Protein AF-A0A7S3BAD1-F1 (afdb_monomer_lite)

Secondary structure (DSSP, 8-state):
-TTHHHHHHHSTTTS---SSHHHHHHHSHHHHHHT--SS--GGGGG-SS-HHHHHSSSTTT--HHHHHHHHHHHHHHHHHHHHHHHHHHHHHHTSHHHHHHHHHHHHHHHHTTGGGGSSS--TTTSPPHHHHHHHHHHHHHHHGGG--TT-TTGGG--GGGGTTTGGG--GGGS-BSS--HHHHHHHH-TT-HHHHHHHHHHHHHHHHHHHHHTT--HHHHHHHHHHHHTTS-------S-PPPP--HHHHHHHHHHHHHIIIIIHHHHHHHHHHHHHHHHHHHHHHHHHHHTTS---HHHHHHHHHHHHHHHHHHHHHHHHT-HHHHHHHHHHHHHHHHHHHHHH---SSSPPPPSSPPHHHHTSBTHHHHHHHHHHHHHHHHHHTTGGGTS-THHHHHHH-

Structure (mmCIF, N/CA/C/O backbone):
data_AF-A0A7S3BAD1-F1
#
_entry.id   AF-A0A7S3BAD1-F1
#
loop_
_atom_site.group_PDB
_atom_site.id
_atom_site.type_symbol
_atom_site.label_atom_id
_atom_site.label_alt_id
_atom_site.label_comp_id
_atom_site.label_asym_id
_atom_site.label_entity_id
_atom_site.label_seq_id
_atom_site.pdbx_PDB_ins_code
_atom_site.Cartn_x
_atom_site.Cartn_y
_atom_site.Cartn_z
_atom_site.occupancy
_atom_site.B_iso_or_equiv
_atom_site.auth_seq_id
_atom_site.auth_comp_id
_atom_site.auth_asym_id
_atom_site.auth_atom_id
_atom_site.pdbx_PDB_model_num
ATOM 1 N N . MET A 1 1 ? 25.164 17.749 4.307 1.00 56.47 1 MET A N 1
ATOM 2 C CA . MET A 1 1 ? 24.529 16.490 3.846 1.00 56.47 1 MET A CA 1
ATOM 3 C C . MET A 1 1 ? 25.329 15.676 2.814 1.00 56.47 1 MET A C 1
ATOM 5 O O . MET A 1 1 ? 25.274 14.457 2.939 1.00 56.47 1 MET A O 1
ATOM 9 N N . PRO A 1 2 ? 26.058 16.235 1.815 1.00 62.53 2 PRO A N 1
ATOM 10 C CA . PRO A 1 2 ? 26.640 15.400 0.755 1.00 62.53 2 PRO A CA 1
ATOM 11 C C . PRO A 1 2 ? 27.649 14.348 1.245 1.00 62.53 2 PRO A C 1
ATOM 13 O O . PRO A 1 2 ? 27.644 13.248 0.698 1.00 62.53 2 PRO A O 1
ATOM 16 N N . GLU A 1 3 ? 28.427 14.648 2.287 1.00 75.25 3 GLU A N 1
ATOM 17 C CA . GLU A 1 3 ? 29.453 13.752 2.851 1.00 75.25 3 GLU A CA 1
ATOM 18 C C . GLU A 1 3 ? 28.889 12.634 3.746 1.00 75.25 3 GLU A C 1
ATOM 20 O O . GLU A 1 3 ? 29.502 11.580 3.881 1.00 75.25 3 GLU A O 1
ATOM 25 N N . LEU A 1 4 ? 27.690 12.815 4.315 1.00 85.12 4 LEU A N 1
ATOM 26 C CA . LEU A 1 4 ? 27.067 11.822 5.203 1.00 85.12 4 LEU A CA 1
ATOM 27 C C . LEU A 1 4 ? 26.284 10.743 4.442 1.00 85.12 4 LEU A C 1
ATOM 29 O O . LEU A 1 4 ? 26.079 9.653 4.964 1.00 85.12 4 LEU A O 1
ATOM 33 N N . ALA A 1 5 ? 25.852 11.018 3.208 1.00 89.19 5 ALA A N 1
ATOM 34 C CA . ALA A 1 5 ? 25.040 10.087 2.421 1.00 89.19 5 ALA A CA 1
ATOM 35 C C . ALA A 1 5 ? 25.741 8.737 2.126 1.00 89.19 5 ALA A C 1
ATOM 37 O O . ALA A 1 5 ? 25.111 7.692 2.318 1.00 89.19 5 ALA A O 1
ATOM 38 N N . PRO A 1 6 ? 27.033 8.697 1.734 1.00 91.25 6 PRO A N 1
ATOM 39 C CA . PRO A 1 6 ? 27.751 7.430 1.593 1.00 91.25 6 PRO A CA 1
ATOM 40 C C . PRO A 1 6 ? 27.865 6.663 2.917 1.00 91.25 6 PRO A C 1
ATOM 42 O O . PRO A 1 6 ? 27.656 5.453 2.933 1.00 91.25 6 PRO A O 1
ATOM 45 N N . LEU A 1 7 ? 28.122 7.360 4.031 1.00 92.19 7 LEU A N 1
ATOM 46 C CA . LEU A 1 7 ? 28.224 6.751 5.363 1.00 92.19 7 LEU A CA 1
ATOM 47 C C . LEU A 1 7 ? 26.887 6.169 5.834 1.00 92.19 7 LEU A C 1
ATOM 49 O O . LEU A 1 7 ? 26.852 5.053 6.346 1.00 92.19 7 LEU A O 1
ATOM 53 N N . LEU A 1 8 ? 25.785 6.893 5.615 1.00 91.88 8 LEU A N 1
ATOM 54 C CA . LEU A 1 8 ? 24.435 6.436 5.943 1.00 91.88 8 LEU A CA 1
ATOM 55 C C . LEU A 1 8 ? 24.116 5.126 5.226 1.00 91.88 8 LEU A C 1
ATOM 57 O O . LEU A 1 8 ? 23.720 4.154 5.859 1.00 91.88 8 LEU A O 1
ATOM 61 N N . THR A 1 9 ? 24.324 5.091 3.910 1.00 92.44 9 THR A N 1
ATOM 62 C CA . THR A 1 9 ? 24.012 3.899 3.117 1.00 92.44 9 THR A CA 1
ATOM 63 C C . THR A 1 9 ? 25.015 2.763 3.343 1.00 92.44 9 THR A C 1
ATOM 65 O O . THR A 1 9 ? 24.724 1.627 2.999 1.00 92.44 9 THR A O 1
ATOM 68 N N . ALA A 1 10 ? 26.211 3.030 3.878 1.00 92.88 10 ALA A N 1
ATOM 69 C CA . ALA A 1 10 ? 27.189 2.005 4.262 1.00 92.88 10 ALA A CA 1
ATOM 70 C C . ALA A 1 10 ? 26.960 1.448 5.676 1.00 92.88 10 ALA A C 1
ATOM 72 O O . ALA A 1 10 ? 27.588 0.460 6.054 1.00 92.88 10 ALA A O 1
ATOM 73 N N . ASN A 1 11 ? 26.084 2.072 6.464 1.00 94.69 11 ASN A N 1
ATOM 74 C CA . ASN A 1 11 ? 25.779 1.631 7.815 1.00 94.69 11 ASN A CA 1
ATOM 75 C C . ASN A 1 11 ? 25.133 0.233 7.799 1.00 94.69 11 ASN A C 1
ATOM 77 O O . ASN A 1 11 ? 24.239 -0.031 6.997 1.00 94.69 11 ASN A O 1
ATOM 81 N N . ALA A 1 12 ? 25.531 -0.645 8.724 1.00 94.06 12 ALA A N 1
ATOM 82 C CA . ALA A 1 12 ? 24.972 -1.995 8.842 1.00 94.06 12 ALA A CA 1
ATOM 83 C C . ALA A 1 12 ? 23.448 -2.007 9.085 1.00 94.06 12 ALA A C 1
ATOM 85 O O . ALA A 1 12 ? 22.766 -2.950 8.693 1.00 94.06 12 ALA A O 1
ATOM 86 N N . ALA A 1 13 ? 22.904 -0.949 9.690 1.00 95.31 13 ALA A N 1
ATOM 87 C CA . ALA A 1 13 ? 21.474 -0.761 9.902 1.00 95.31 13 ALA A CA 1
ATOM 88 C C . ALA A 1 13 ? 20.747 -0.142 8.690 1.00 95.31 13 ALA A C 1
ATOM 90 O O . ALA A 1 13 ? 19.534 0.029 8.742 1.00 95.31 13 ALA A O 1
ATOM 91 N N . TRP A 1 14 ? 21.428 0.195 7.587 1.00 94.88 14 TRP A N 1
ATOM 92 C CA . TRP A 1 14 ? 20.757 0.654 6.361 1.00 94.88 14 TRP A CA 1
ATOM 93 C C . TRP A 1 14 ? 19.866 -0.442 5.767 1.00 94.88 14 TRP A C 1
ATOM 95 O O . TRP A 1 14 ? 18.715 -0.195 5.422 1.00 94.88 14 TRP A O 1
ATOM 105 N N . SER A 1 15 ? 20.407 -1.657 5.690 1.00 93.00 15 SER A N 1
ATOM 106 C CA . SER A 1 15 ? 19.730 -2.856 5.198 1.00 93.00 15 SER A CA 1
ATOM 107 C C . SER A 1 15 ? 20.254 -4.070 5.979 1.00 93.00 15 SER A C 1
ATOM 109 O O . SER A 1 15 ? 21.084 -4.821 5.461 1.00 93.00 15 SER A O 1
ATOM 111 N N . PRO A 1 16 ? 19.865 -4.216 7.259 1.00 94.88 16 PRO A N 1
ATOM 112 C CA . PRO A 1 16 ? 20.390 -5.263 8.128 1.00 94.88 16 PRO A CA 1
ATOM 113 C C . PRO A 1 16 ? 19.861 -6.642 7.712 1.00 94.88 16 PRO A C 1
ATOM 115 O O . PRO A 1 16 ? 18.774 -6.725 7.144 1.00 94.88 16 PRO A O 1
ATOM 118 N N . PRO A 1 17 ? 20.556 -7.742 8.048 1.00 93.69 17 PRO A N 1
ATOM 119 C CA . PRO A 1 17 ? 19.968 -9.072 7.944 1.00 93.69 17 PRO A CA 1
ATOM 120 C C . PRO A 1 17 ? 18.770 -9.199 8.898 1.00 93.69 17 PRO A C 1
ATOM 122 O O . PRO A 1 17 ? 18.822 -8.753 10.049 1.00 93.69 17 PRO A O 1
ATOM 125 N N . TYR A 1 18 ? 17.697 -9.831 8.427 1.00 95.06 18 TYR A N 1
ATOM 126 C CA . TYR A 1 18 ? 16.440 -9.996 9.157 1.00 95.06 18 TYR A CA 1
ATOM 127 C C . TYR A 1 18 ? 15.853 -11.390 8.914 1.00 95.06 18 TYR A C 1
ATOM 129 O O . TYR A 1 18 ? 16.112 -12.007 7.883 1.00 95.06 18 TYR A O 1
ATOM 137 N N . ARG A 1 19 ? 15.066 -11.903 9.867 1.00 94.06 19 ARG A N 1
ATOM 138 C CA . ARG A 1 19 ? 14.345 -13.181 9.715 1.00 94.06 19 ARG A CA 1
ATOM 139 C C . ARG A 1 19 ? 12.899 -12.998 9.277 1.00 94.06 19 ARG A C 1
ATOM 141 O O . ARG A 1 19 ? 12.307 -13.924 8.735 1.00 94.06 19 ARG A O 1
ATOM 148 N N . ASN A 1 20 ? 12.318 -11.840 9.574 1.00 94.25 20 ASN A N 1
ATOM 149 C CA . ASN A 1 20 ? 10.922 -11.528 9.310 1.00 94.25 20 ASN A CA 1
ATOM 150 C C . ASN A 1 20 ? 10.725 -10.005 9.191 1.00 94.25 20 ASN A C 1
ATOM 152 O O . ASN A 1 20 ? 11.647 -9.230 9.475 1.00 94.25 20 ASN A O 1
ATOM 156 N N . GLY A 1 21 ? 9.533 -9.576 8.776 1.00 94.69 21 GLY A N 1
ATOM 157 C CA . GLY A 1 21 ? 9.243 -8.167 8.526 1.00 94.69 21 GLY A CA 1
ATOM 158 C C . GLY A 1 21 ? 9.386 -7.279 9.762 1.00 94.69 21 GLY A C 1
ATOM 159 O O . GLY A 1 21 ? 9.913 -6.172 9.660 1.00 94.69 21 GLY A O 1
ATOM 160 N N . ARG A 1 22 ? 9.032 -7.786 10.950 1.00 94.06 22 ARG A N 1
ATOM 161 C CA . ARG A 1 22 ? 9.211 -7.049 12.214 1.00 94.06 22 ARG A CA 1
ATOM 162 C C . ARG A 1 22 ? 10.665 -6.797 12.556 1.00 94.06 22 ARG A C 1
ATOM 164 O O . ARG A 1 22 ? 11.011 -5.731 13.057 1.00 94.06 22 ARG A O 1
ATOM 171 N N . GLU A 1 23 ? 11.532 -7.758 12.288 1.00 95.25 23 GLU A N 1
ATOM 172 C CA . GLU A 1 23 ? 12.956 -7.599 12.535 1.00 95.25 23 GLU A CA 1
ATOM 173 C C . GLU A 1 23 ? 13.576 -6.550 11.605 1.00 95.25 23 GLU A C 1
ATOM 175 O O . GLU A 1 23 ? 14.345 -5.717 12.091 1.00 95.25 23 GLU A O 1
ATOM 180 N N . LEU A 1 24 ? 13.203 -6.523 10.317 1.00 96.38 24 LEU A N 1
ATOM 181 C CA . LEU A 1 24 ? 13.635 -5.456 9.405 1.00 96.38 24 LEU A CA 1
ATOM 182 C C . LEU A 1 24 ? 13.122 -4.091 9.882 1.00 96.38 24 LEU A C 1
ATOM 184 O O . LEU A 1 24 ? 13.898 -3.141 9.983 1.00 96.38 24 LEU A O 1
ATOM 188 N N . GLU A 1 25 ? 11.831 -3.995 10.196 1.00 95.00 25 GLU A N 1
ATOM 189 C CA . GLU A 1 25 ? 11.179 -2.764 10.648 1.00 95.00 25 GLU A CA 1
ATOM 190 C C . GLU A 1 25 ? 11.864 -2.161 11.884 1.00 95.00 25 GLU A C 1
ATOM 192 O O . GLU A 1 25 ? 12.075 -0.951 11.949 1.00 95.00 25 GLU A O 1
ATOM 197 N N . LEU A 1 26 ? 12.245 -2.996 12.855 1.00 93.75 26 LEU A N 1
ATOM 198 C CA . LEU A 1 26 ? 12.856 -2.545 14.108 1.00 93.75 26 LEU A CA 1
ATOM 199 C C . LEU A 1 26 ? 14.361 -2.275 14.001 1.00 93.75 26 LEU A C 1
ATOM 201 O O . LEU A 1 26 ? 14.868 -1.412 14.718 1.00 93.75 26 LEU A O 1
ATOM 205 N N . LYS A 1 27 ? 15.087 -3.032 13.171 1.00 95.38 27 LYS A N 1
ATOM 206 C CA . LYS A 1 27 ? 16.554 -2.935 13.075 1.00 95.38 27 LYS A CA 1
ATOM 207 C C . LYS A 1 27 ? 17.033 -1.979 11.993 1.00 95.38 27 LYS A C 1
ATOM 209 O O . LYS A 1 27 ? 18.168 -1.512 12.079 1.00 95.38 27 LYS A O 1
ATOM 214 N N . SER A 1 28 ? 16.226 -1.733 10.962 1.00 96.12 28 SER A N 1
ATOM 215 C CA . SER A 1 28 ? 16.622 -0.853 9.865 1.00 96.12 28 SER A CA 1
ATOM 216 C C . SER A 1 28 ? 16.410 0.618 10.218 1.00 96.12 28 SER A C 1
ATOM 218 O O . SER A 1 28 ? 15.439 0.993 10.878 1.00 96.12 28 SER A O 1
ATOM 220 N N . ILE A 1 29 ? 17.309 1.475 9.731 1.00 94.12 29 ILE A N 1
ATOM 221 C CA . ILE A 1 29 ? 17.213 2.930 9.909 1.00 94.12 29 ILE A CA 1
ATOM 222 C C . ILE A 1 29 ? 15.902 3.444 9.312 1.00 94.12 29 ILE A C 1
ATOM 224 O O . ILE A 1 29 ? 15.206 4.233 9.939 1.00 94.12 29 ILE A O 1
ATOM 228 N N . VAL A 1 30 ? 15.558 2.985 8.107 1.00 93.88 30 VAL A N 1
ATOM 229 C CA . VAL A 1 30 ? 14.363 3.441 7.386 1.00 93.88 30 VAL A CA 1
ATOM 230 C C . VAL A 1 30 ? 13.087 2.883 8.023 1.00 93.88 30 VAL A C 1
ATOM 232 O O . VAL A 1 30 ? 12.103 3.613 8.149 1.00 93.88 30 VAL A O 1
ATOM 235 N N . GLY A 1 31 ? 13.113 1.645 8.526 1.00 94.06 31 GLY A N 1
ATOM 236 C CA . GLY A 1 31 ? 11.980 1.044 9.230 1.00 94.06 31 GLY A CA 1
ATOM 237 C C . GLY A 1 31 ? 11.569 1.791 10.495 1.00 94.06 31 GLY A C 1
ATOM 238 O O . GLY A 1 31 ? 10.372 1.941 10.746 1.00 94.06 31 GLY A O 1
ATOM 239 N N . ALA A 1 32 ? 12.528 2.374 11.222 1.00 92.25 32 ALA A N 1
ATOM 240 C CA . ALA A 1 32 ? 12.243 3.191 12.401 1.00 92.25 32 ALA A CA 1
ATOM 241 C C . ALA A 1 32 ? 11.340 4.402 12.100 1.00 92.25 32 ALA A C 1
ATOM 243 O O . ALA A 1 32 ? 10.556 4.798 12.965 1.00 92.25 32 ALA A O 1
ATOM 244 N N . PHE A 1 33 ? 11.430 4.959 10.887 1.00 94.88 33 PHE A N 1
ATOM 245 C CA . PHE A 1 33 ? 10.565 6.042 10.416 1.00 94.88 33 PHE A CA 1
ATOM 246 C C . PHE A 1 33 ? 9.276 5.506 9.794 1.00 94.88 33 PHE A C 1
ATOM 248 O O . PHE A 1 33 ? 8.196 5.990 10.120 1.00 94.88 33 PHE A O 1
ATOM 255 N N . LEU A 1 34 ? 9.373 4.486 8.934 1.00 96.19 34 LEU A N 1
ATOM 256 C CA . LEU A 1 34 ? 8.216 3.922 8.237 1.00 96.19 34 LEU A CA 1
ATOM 257 C C . LEU A 1 34 ? 7.166 3.356 9.198 1.00 96.19 34 LEU A C 1
ATOM 259 O O . LEU A 1 34 ? 5.983 3.430 8.896 1.00 96.19 34 LEU A O 1
ATOM 263 N N . ARG A 1 35 ? 7.540 2.847 10.373 1.00 92.50 35 ARG A N 1
ATOM 264 C CA . ARG A 1 35 ? 6.569 2.309 11.344 1.00 92.50 35 ARG A CA 1
ATOM 265 C C . ARG A 1 35 ? 5.672 3.352 12.021 1.00 92.50 35 ARG A C 1
ATOM 267 O O . ARG A 1 35 ? 4.683 2.981 12.644 1.00 92.50 35 ARG A O 1
ATOM 274 N N . LEU A 1 36 ? 6.015 4.642 11.959 1.00 90.94 36 LEU A N 1
ATOM 275 C CA . LEU A 1 36 ? 5.286 5.694 12.674 1.00 90.94 36 LEU A CA 1
ATOM 276 C C . LEU A 1 36 ? 3.911 5.925 12.032 1.00 90.94 36 LEU A C 1
ATOM 278 O O . LEU A 1 36 ? 3.811 6.500 10.950 1.00 90.94 36 LEU A O 1
ATOM 282 N N . SER A 1 37 ? 2.843 5.467 12.683 1.00 90.50 37 SER A N 1
ATOM 283 C CA . SER A 1 37 ? 1.489 5.529 12.129 1.00 90.50 37 SER A CA 1
ATOM 284 C C . SER A 1 37 ? 0.417 5.481 13.221 1.00 90.50 37 SER A C 1
ATOM 286 O O . SER A 1 37 ? 0.656 4.881 14.270 1.00 90.50 37 SER A O 1
ATOM 288 N N . PRO A 1 38 ? -0.775 6.069 12.989 1.00 88.06 38 PRO A N 1
ATOM 289 C CA . PRO A 1 38 ? -1.939 5.848 13.843 1.00 88.06 38 PRO A CA 1
ATOM 290 C C . PRO A 1 38 ? -2.618 4.490 13.610 1.00 88.06 38 PRO A C 1
ATOM 292 O O . PRO A 1 38 ? -3.540 4.156 14.354 1.00 88.06 38 PRO A O 1
ATOM 295 N N . LEU A 1 39 ? -2.231 3.736 12.574 1.00 91.31 39 LEU A N 1
ATOM 296 C CA . LEU A 1 39 ? -2.847 2.449 12.250 1.00 91.31 39 LEU A CA 1
ATOM 297 C C . LEU A 1 39 ? -2.676 1.452 13.407 1.00 91.31 39 LEU A C 1
ATOM 299 O O . LEU A 1 39 ? -1.579 1.370 13.960 1.00 91.31 39 LEU A O 1
ATOM 303 N N . PRO A 1 40 ? -3.720 0.675 13.760 1.00 86.19 40 PRO A N 1
ATOM 304 C CA . PRO A 1 40 ? -3.620 -0.294 14.843 1.00 86.19 40 PRO A CA 1
ATOM 305 C C . PRO A 1 40 ? -2.505 -1.309 14.587 1.00 86.19 40 PRO A C 1
ATOM 307 O O . PRO A 1 40 ? -2.364 -1.812 13.474 1.00 86.19 40 PRO A O 1
ATOM 310 N N . ASP A 1 41 ? -1.748 -1.638 15.629 1.00 86.06 41 ASP A N 1
ATOM 311 C CA . ASP A 1 41 ? -0.650 -2.599 15.560 1.00 86.06 41 ASP A CA 1
ATOM 312 C C . ASP A 1 41 ? -0.633 -3.463 16.826 1.00 86.06 41 ASP A C 1
ATOM 314 O O . ASP A 1 41 ? -0.980 -2.989 17.912 1.00 86.06 41 ASP A O 1
ATOM 318 N N . PHE A 1 42 ? -0.221 -4.727 16.715 1.00 75.81 42 PHE A N 1
ATOM 319 C CA . PHE A 1 42 ? -0.277 -5.687 17.827 1.00 75.81 42 PHE A CA 1
ATOM 320 C C . PHE A 1 42 ? 0.448 -5.197 19.106 1.00 75.81 42 PHE A C 1
ATOM 322 O O . PHE A 1 42 ? -0.067 -5.360 20.209 1.00 75.81 42 PHE A O 1
ATOM 329 N N . TRP A 1 43 ? 1.598 -4.522 18.981 1.00 67.69 43 TRP A N 1
ATOM 330 C CA . TRP A 1 43 ? 2.383 -3.952 20.096 1.00 67.69 43 TRP A CA 1
ATOM 331 C C . TRP A 1 43 ? 1.784 -2.658 20.657 1.00 67.69 43 TRP A C 1
ATOM 333 O O . TRP A 1 43 ? 2.063 -2.310 21.805 1.00 67.69 43 TRP A O 1
ATOM 343 N N . MET A 1 44 ? 0.964 -1.933 19.884 1.00 59.94 44 MET A N 1
ATOM 344 C CA . MET A 1 44 ? 0.367 -0.672 20.345 1.00 59.94 44 MET A CA 1
ATOM 345 C C . MET A 1 44 ? -0.633 -0.881 21.481 1.00 59.94 44 MET A C 1
ATOM 347 O O . MET A 1 44 ? -0.851 0.041 22.260 1.00 59.94 44 MET A O 1
ATOM 351 N N . VAL A 1 45 ? -1.170 -2.096 21.645 1.00 58.00 45 VAL A N 1
ATOM 352 C CA . VAL A 1 45 ? -2.057 -2.455 22.766 1.00 58.00 45 VAL A CA 1
ATOM 353 C C . VAL A 1 45 ? -1.375 -2.239 24.129 1.00 58.00 45 VAL A C 1
ATOM 355 O O . VAL A 1 45 ? -2.053 -2.089 25.141 1.00 58.00 45 VAL A O 1
ATOM 358 N N . SER A 1 46 ? -0.038 -2.185 24.175 1.00 57.00 46 SER A N 1
ATOM 359 C CA . SER A 1 46 ? 0.740 -1.963 25.403 1.00 57.00 46 SER A CA 1
ATOM 360 C C . SER A 1 46 ? 1.512 -0.637 25.438 1.00 57.00 46 SER A C 1
ATOM 362 O O . SER A 1 46 ? 2.202 -0.375 26.422 1.00 57.00 46 SER A O 1
ATOM 364 N N . ALA A 1 47 ? 1.430 0.201 24.398 1.00 62.06 47 ALA A N 1
ATOM 365 C CA . ALA A 1 47 ? 2.140 1.479 24.356 1.00 62.06 47 ALA A CA 1
ATOM 366 C C . ALA A 1 47 ? 1.392 2.544 25.177 1.00 62.06 47 ALA A C 1
ATOM 368 O O . ALA A 1 47 ? 0.206 2.779 24.956 1.00 62.06 47 ALA A O 1
ATOM 369 N N . GLN A 1 48 ? 2.085 3.190 26.120 1.00 60.28 48 GLN A N 1
ATOM 370 C CA . GLN A 1 48 ? 1.529 4.241 26.976 1.00 60.28 48 GLN A CA 1
ATOM 371 C C . GLN A 1 48 ? 2.308 5.560 26.795 1.00 60.28 48 GLN A C 1
ATOM 373 O O . GLN A 1 48 ? 3.538 5.536 26.900 1.00 60.28 48 GLN A O 1
ATOM 378 N N . PRO A 1 49 ? 1.630 6.701 26.553 1.00 65.50 49 PRO A N 1
ATOM 379 C CA . PRO A 1 49 ? 0.189 6.826 26.316 1.00 65.50 49 PRO A CA 1
ATOM 380 C C . PRO A 1 49 ? -0.218 6.232 24.958 1.00 65.50 49 PRO A C 1
ATOM 382 O O . PRO A 1 49 ? 0.534 6.306 23.984 1.00 65.50 49 PRO A O 1
ATOM 385 N N . SER A 1 50 ? -1.418 5.656 24.883 1.00 74.44 50 SER A N 1
ATOM 386 C CA . SER A 1 50 ? -1.960 5.167 23.614 1.00 74.44 50 SER A CA 1
ATOM 387 C C . SER A 1 50 ? -2.214 6.347 22.675 1.00 74.44 50 SER A C 1
ATOM 389 O O . SER A 1 50 ? -2.965 7.270 22.999 1.00 74.44 50 SER A O 1
ATOM 391 N N . VAL A 1 51 ? -1.600 6.323 21.487 1.00 76.25 51 VAL A N 1
ATOM 392 C CA . VAL A 1 51 ? -1.840 7.328 20.434 1.00 76.25 51 VAL A CA 1
ATOM 393 C C . VAL A 1 51 ? -3.324 7.352 20.071 1.00 76.25 51 VAL A C 1
ATOM 395 O O . VAL A 1 51 ? -3.919 8.415 19.936 1.00 76.25 51 VAL A O 1
ATOM 398 N N . THR A 1 52 ? -3.944 6.176 19.997 1.00 79.94 52 THR A N 1
ATOM 399 C CA . THR A 1 52 ? -5.365 6.012 19.698 1.00 79.94 52 THR A CA 1
ATOM 400 C C . THR A 1 52 ? -6.259 6.651 20.761 1.00 79.94 52 THR A C 1
ATOM 402 O O . THR A 1 52 ? -7.182 7.380 20.410 1.00 79.94 52 THR A O 1
ATOM 405 N N . GLU A 1 53 ? -5.978 6.431 22.048 1.00 80.50 53 GLU A N 1
ATOM 406 C CA . GLU A 1 53 ? -6.745 7.053 23.142 1.00 80.50 53 GLU A CA 1
ATOM 407 C C . GLU A 1 53 ? -6.529 8.567 23.199 1.00 80.50 53 GLU A C 1
ATOM 409 O O . GLU A 1 53 ? -7.458 9.314 23.497 1.00 80.50 53 GLU A O 1
ATOM 414 N N . SER A 1 54 ? -5.316 9.017 22.870 1.00 84.38 54 SER A N 1
ATOM 415 C CA . SER A 1 54 ? -4.961 10.438 22.851 1.00 84.38 54 SER A CA 1
ATOM 416 C C . SER A 1 54 ? -5.665 11.186 21.715 1.00 84.38 54 SER A C 1
ATOM 418 O O . SER A 1 54 ? -6.104 12.318 21.903 1.00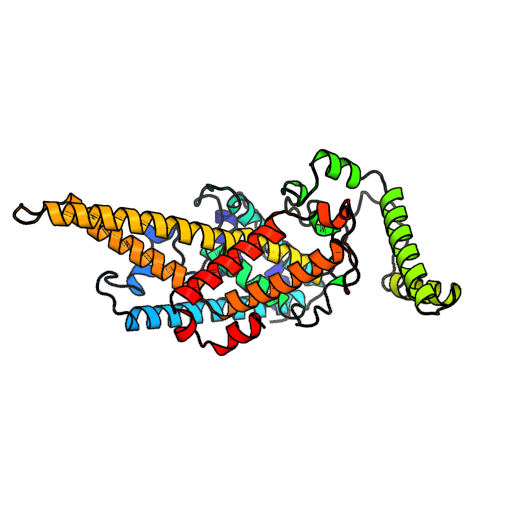 84.38 54 SER A O 1
ATOM 420 N N . CYS A 1 55 ? -5.783 10.564 20.537 1.00 85.44 55 CYS A N 1
ATOM 421 C CA . CYS A 1 55 ? -6.449 11.155 19.375 1.00 85.44 55 CYS A CA 1
ATOM 422 C C . CYS A 1 55 ? -7.977 11.033 19.434 1.00 85.44 55 CYS A C 1
ATOM 424 O O . CYS A 1 55 ? -8.672 11.938 18.978 1.00 85.44 55 CYS A O 1
ATOM 426 N N . TYR A 1 56 ? -8.500 9.935 19.985 1.00 88.25 56 TYR A N 1
ATOM 427 C CA . TYR A 1 56 ? -9.935 9.638 20.021 1.00 88.25 56 TYR A CA 1
ATOM 428 C C . TYR A 1 56 ? -10.386 9.253 21.435 1.00 88.25 56 TYR A C 1
ATOM 430 O O . TYR A 1 56 ? -10.721 8.087 21.697 1.00 88.25 56 TYR A O 1
ATOM 438 N N . PRO A 1 57 ? -10.402 10.217 22.370 1.00 84.31 57 PRO A N 1
ATOM 439 C CA . PRO A 1 57 ? -10.908 9.974 23.711 1.00 84.31 57 PRO A CA 1
ATOM 440 C C . PRO A 1 57 ? -12.422 9.735 23.661 1.00 84.31 57 PRO A C 1
ATOM 442 O O . PRO A 1 57 ? -13.143 10.456 22.978 1.00 84.31 57 PRO A O 1
ATOM 445 N N . SER A 1 58 ? -12.912 8.748 24.418 1.00 82.50 58 SER A N 1
ATOM 446 C CA . SER A 1 58 ? -14.352 8.457 24.575 1.00 82.50 58 SER A CA 1
ATOM 447 C C . SER A 1 58 ? -15.115 8.404 23.235 1.00 82.50 58 SER A C 1
ATOM 449 O O . SER A 1 58 ? -15.967 9.250 22.953 1.00 82.50 58 SER A O 1
ATOM 451 N N . PRO A 1 59 ? -14.809 7.418 22.376 1.00 79.12 59 PRO A N 1
ATOM 452 C CA . PRO A 1 59 ? -15.214 7.391 20.967 1.00 79.12 59 PRO A CA 1
ATOM 453 C C . PRO A 1 59 ? -16.732 7.380 20.737 1.00 79.12 59 PRO A C 1
ATOM 455 O O . PRO A 1 59 ? -17.191 7.837 19.694 1.00 79.12 59 PRO A O 1
ATOM 458 N N . SER A 1 60 ? -17.523 6.877 21.686 1.00 78.38 60 SER A N 1
ATOM 459 C CA . SER A 1 60 ? -18.989 6.850 21.610 1.00 78.38 60 SER A CA 1
ATOM 460 C C . SER A 1 60 ? -19.644 8.207 21.884 1.00 78.38 60 SER A C 1
ATOM 462 O O . SER A 1 60 ? -20.787 8.413 21.482 1.00 78.38 60 SER A O 1
ATOM 464 N N . THR A 1 61 ? -18.929 9.146 22.509 1.00 85.00 61 THR A N 1
ATOM 465 C CA . THR A 1 61 ? -19.378 10.534 22.728 1.00 85.00 61 THR A CA 1
ATOM 466 C C . THR A 1 61 ? -18.562 11.555 21.937 1.00 85.00 61 THR A C 1
ATOM 468 O O . THR A 1 61 ? -18.798 12.757 22.061 1.00 85.00 61 THR A O 1
ATOM 471 N N . LEU A 1 62 ? -17.578 11.099 21.157 1.00 86.88 62 LEU A N 1
ATOM 472 C CA . LEU A 1 62 ? -16.689 11.961 20.391 1.00 86.88 62 LEU A CA 1
ATOM 473 C C . LEU A 1 62 ? -17.489 12.722 19.330 1.00 86.88 62 LEU A C 1
ATOM 475 O O . LEU A 1 62 ? -18.187 12.127 18.508 1.00 86.88 62 LEU A O 1
ATOM 479 N N . SER A 1 63 ? -17.378 14.050 19.340 1.00 88.00 63 SER A N 1
ATOM 480 C CA . SER A 1 63 ? -18.052 14.870 18.340 1.00 88.00 63 SER A CA 1
ATOM 481 C C . SER A 1 63 ? -17.401 14.686 16.965 1.00 88.00 63 SER A C 1
ATOM 483 O O . SER A 1 63 ? -16.187 14.505 16.853 1.00 88.00 63 SER A O 1
ATOM 485 N N . GLN A 1 64 ? -18.191 14.805 15.893 1.00 85.31 64 GLN A N 1
ATOM 486 C CA . GLN A 1 64 ? -17.662 14.741 14.524 1.00 85.31 64 GLN A CA 1
ATOM 487 C C . GLN A 1 64 ? -16.583 15.809 14.278 1.00 85.31 64 GLN A C 1
ATOM 489 O O . GLN A 1 64 ? -15.606 15.565 13.574 1.00 85.31 64 GLN A O 1
ATOM 494 N N . ARG A 1 65 ? -16.730 16.991 14.893 1.00 87.50 65 ARG A N 1
ATOM 495 C CA . ARG A 1 65 ? -15.753 18.082 14.806 1.00 87.50 65 ARG A CA 1
ATOM 496 C C . ARG A 1 65 ? -14.402 17.676 15.394 1.00 87.50 65 ARG A C 1
ATOM 498 O O . ARG A 1 65 ? -13.377 17.942 14.770 1.00 87.50 65 ARG A O 1
ATOM 505 N N . ASP A 1 66 ? -14.399 17.047 16.566 1.00 89.19 66 ASP A N 1
ATOM 506 C CA . ASP A 1 66 ? -13.163 16.637 17.240 1.00 89.19 66 ASP A CA 1
ATOM 507 C C . ASP A 1 66 ? -12.497 15.470 16.506 1.00 89.19 66 ASP A C 1
ATOM 509 O O . ASP A 1 66 ? -11.285 15.493 16.290 1.00 89.19 66 ASP A O 1
ATOM 513 N N . ALA A 1 67 ? -13.292 14.507 16.022 1.00 88.06 67 ALA A N 1
ATOM 514 C CA . ALA A 1 67 ? -12.804 13.428 15.165 1.00 88.06 67 ALA A CA 1
ATOM 515 C C . ALA A 1 67 ? -12.132 13.978 13.895 1.00 88.06 67 ALA A C 1
ATOM 517 O O . ALA A 1 67 ? -11.004 13.605 13.574 1.00 88.06 67 ALA A O 1
ATOM 518 N N . ASN A 1 68 ? -12.774 14.931 13.212 1.00 88.56 68 ASN A N 1
ATOM 519 C CA . ASN A 1 68 ? -12.225 15.563 12.013 1.00 88.56 68 ASN A CA 1
ATOM 520 C C . ASN A 1 68 ? -10.951 16.376 12.313 1.00 88.56 68 ASN A C 1
ATOM 522 O O . ASN A 1 68 ? -10.010 16.362 11.516 1.00 88.56 68 ASN A O 1
ATOM 526 N N . ALA A 1 69 ? -10.875 17.042 13.469 1.00 90.88 69 ALA A N 1
ATOM 527 C CA . ALA A 1 69 ? -9.667 17.744 13.897 1.00 90.88 69 ALA A CA 1
ATOM 528 C C . ALA A 1 69 ? -8.499 16.776 14.165 1.00 90.88 69 ALA A C 1
ATOM 530 O O . ALA A 1 69 ? -7.370 17.051 13.748 1.00 90.88 69 ALA A O 1
ATOM 531 N N . ALA A 1 70 ? -8.759 15.635 14.810 1.00 91.75 70 ALA A N 1
ATOM 532 C CA . ALA A 1 70 ? -7.766 14.581 15.016 1.00 91.75 70 ALA A CA 1
ATOM 533 C C . ALA A 1 70 ? -7.320 13.951 13.683 1.00 91.75 70 ALA A C 1
ATOM 535 O O . ALA A 1 70 ? -6.118 13.804 13.449 1.00 91.75 70 ALA A O 1
ATOM 536 N N . HIS A 1 71 ? -8.257 13.677 12.765 1.00 91.31 71 HIS A N 1
ATOM 537 C CA . HIS A 1 71 ? -7.957 13.223 11.402 1.00 91.31 71 HIS A CA 1
ATOM 538 C C . HIS A 1 71 ? -7.014 14.187 10.679 1.00 91.31 71 HIS A C 1
ATOM 540 O O . HIS A 1 71 ? -6.001 13.757 10.129 1.00 91.31 71 HIS A O 1
ATOM 546 N N . ALA A 1 72 ? -7.315 15.488 10.695 1.00 91.31 72 ALA A N 1
ATOM 547 C CA . ALA A 1 72 ? -6.488 16.497 10.038 1.00 91.31 72 ALA A CA 1
ATOM 548 C C . ALA A 1 72 ? -5.062 16.536 10.612 1.00 91.31 72 ALA A C 1
ATOM 550 O O . ALA A 1 72 ? -4.092 16.564 9.855 1.00 91.31 72 ALA A O 1
ATOM 551 N N . GLN A 1 73 ? -4.917 16.473 11.939 1.00 93.38 73 GLN A N 1
ATOM 552 C CA . GLN A 1 73 ? -3.602 16.439 12.587 1.00 93.38 73 GLN A CA 1
ATOM 553 C C . GLN A 1 73 ? -2.798 15.194 12.201 1.00 93.38 73 GLN A C 1
ATOM 555 O O . GLN A 1 73 ? -1.635 15.309 11.814 1.00 93.38 73 GLN A O 1
ATOM 560 N N . LEU A 1 74 ? -3.416 14.012 12.254 1.00 93.06 74 LEU A N 1
ATOM 561 C CA . LEU A 1 74 ? -2.757 12.758 11.888 1.00 93.06 74 LEU A CA 1
ATOM 562 C C . LEU A 1 74 ? -2.338 12.742 10.417 1.00 93.06 74 LEU A C 1
ATOM 564 O O . LEU A 1 74 ? -1.202 12.382 10.113 1.00 93.06 74 LEU A O 1
ATOM 568 N N . ARG A 1 75 ? -3.206 13.197 9.508 1.00 93.12 75 ARG A N 1
ATOM 569 C CA . ARG A 1 75 ? -2.893 13.305 8.073 1.00 93.12 75 ARG A CA 1
ATOM 570 C C . ARG A 1 75 ? -1.733 14.259 7.814 1.00 93.12 75 ARG A C 1
ATOM 572 O O . ARG A 1 75 ? -0.846 13.926 7.035 1.00 93.12 75 ARG A O 1
ATOM 579 N N . ASN A 1 76 ? -1.686 15.396 8.511 1.00 94.00 76 ASN A N 1
ATOM 580 C CA . ASN A 1 76 ? -0.560 16.326 8.417 1.00 94.00 76 ASN A CA 1
ATOM 581 C C . ASN A 1 76 ? 0.757 15.667 8.858 1.00 94.00 76 ASN A C 1
ATOM 583 O O . ASN A 1 76 ? 1.776 15.826 8.190 1.00 94.00 76 ASN A O 1
ATOM 587 N N . ILE A 1 77 ? 0.745 14.890 9.947 1.00 93.62 77 ILE A N 1
ATOM 588 C CA . ILE A 1 77 ? 1.928 14.160 10.431 1.00 93.62 77 ILE A CA 1
ATOM 589 C C . ILE A 1 77 ? 2.376 13.096 9.422 1.00 93.62 77 ILE A C 1
ATOM 591 O O . ILE A 1 77 ? 3.565 13.023 9.109 1.00 93.62 77 ILE A O 1
ATOM 595 N N . ILE A 1 78 ? 1.441 12.311 8.879 1.00 94.94 78 ILE A N 1
ATOM 596 C CA . ILE A 1 78 ? 1.717 11.324 7.822 1.00 94.94 78 ILE A CA 1
ATOM 597 C C . ILE A 1 78 ? 2.340 12.018 6.602 1.00 94.94 78 ILE A C 1
ATOM 599 O O . ILE A 1 78 ? 3.373 11.574 6.101 1.00 94.94 78 ILE A O 1
ATOM 603 N N . GLY A 1 79 ? 1.769 13.145 6.166 1.00 95.56 79 GLY A N 1
ATOM 604 C CA . GLY A 1 79 ? 2.286 13.936 5.050 1.00 95.56 79 GLY A CA 1
ATOM 605 C C . GLY A 1 79 ? 3.710 14.445 5.289 1.00 95.56 79 GLY A C 1
ATOM 606 O O . GLY A 1 79 ? 4.565 14.299 4.416 1.00 95.56 79 GLY A O 1
ATOM 607 N N . MET A 1 80 ? 4.004 14.975 6.482 1.00 96.31 80 MET A N 1
ATOM 608 C CA . MET A 1 80 ? 5.359 15.410 6.853 1.00 96.31 80 MET A CA 1
ATOM 609 C C . MET A 1 80 ? 6.360 14.249 6.857 1.00 96.31 80 MET A C 1
ATOM 611 O O . MET A 1 80 ? 7.477 14.399 6.357 1.00 96.31 80 MET A O 1
ATOM 615 N N . LEU A 1 81 ? 5.962 13.086 7.382 1.00 96.56 81 LEU A N 1
ATOM 616 C CA . LEU A 1 81 ? 6.788 11.878 7.383 1.00 96.56 81 LEU A CA 1
ATOM 617 C C . LEU A 1 81 ? 7.117 11.433 5.953 1.00 96.56 81 LEU A C 1
ATOM 619 O O . LEU A 1 81 ? 8.285 11.206 5.629 1.00 96.56 81 LEU A O 1
ATOM 623 N N . HIS A 1 82 ? 6.102 11.337 5.090 1.00 97.81 82 HIS A N 1
ATOM 624 C CA . HIS A 1 82 ? 6.280 10.942 3.691 1.00 97.81 82 HIS A CA 1
ATOM 625 C C . HIS A 1 82 ? 7.161 11.942 2.941 1.00 97.81 82 HIS A C 1
ATOM 627 O O . HIS A 1 82 ? 8.076 11.527 2.232 1.00 97.81 82 HIS A O 1
ATOM 633 N N . ALA A 1 83 ? 6.942 13.246 3.137 1.00 97.19 83 ALA A N 1
ATOM 634 C CA . ALA A 1 83 ? 7.731 14.301 2.508 1.00 97.19 83 ALA A CA 1
ATOM 635 C C . ALA A 1 83 ? 9.209 14.242 2.920 1.00 97.19 83 ALA A C 1
ATOM 637 O O . ALA A 1 83 ? 10.082 14.247 2.050 1.00 97.19 83 ALA A O 1
ATOM 638 N N . GLY A 1 84 ? 9.498 14.113 4.219 1.00 97.50 84 GLY A N 1
ATOM 639 C CA . GLY A 1 84 ? 10.870 14.026 4.726 1.00 97.50 84 GLY A CA 1
ATOM 640 C C . GLY A 1 84 ? 11.606 12.771 4.246 1.00 97.50 84 GLY A C 1
ATOM 641 O O . GLY A 1 84 ? 12.760 12.848 3.817 1.00 97.50 84 GLY A O 1
ATOM 642 N N . LEU A 1 85 ? 10.934 11.614 4.246 1.00 97.31 85 LEU A N 1
ATOM 643 C CA . LEU A 1 85 ? 11.500 10.372 3.708 1.00 97.31 85 LEU A CA 1
ATOM 644 C C . LEU A 1 85 ? 11.740 10.465 2.200 1.00 97.31 85 LEU A C 1
ATOM 646 O O . LEU A 1 85 ? 12.795 10.057 1.717 1.00 97.31 85 LEU A O 1
ATOM 650 N N . ASN A 1 86 ? 10.800 11.040 1.454 1.00 97.50 86 ASN A N 1
ATOM 651 C CA . ASN A 1 86 ? 10.949 11.261 0.022 1.00 97.50 86 ASN A CA 1
ATOM 652 C C . ASN A 1 86 ? 12.116 12.212 -0.289 1.00 97.50 86 ASN A C 1
ATOM 654 O O . ASN A 1 86 ? 12.899 11.926 -1.193 1.00 97.50 86 ASN A O 1
ATOM 658 N N . GLU A 1 87 ? 12.291 13.300 0.465 1.00 96.50 87 GLU A N 1
ATOM 659 C CA . GLU A 1 87 ? 13.429 14.214 0.301 1.00 96.50 87 GLU A CA 1
ATOM 660 C C . GLU A 1 87 ? 14.766 13.495 0.532 1.00 96.50 87 GLU A C 1
ATOM 662 O O . GLU A 1 87 ? 15.662 13.561 -0.319 1.00 96.50 87 GLU A O 1
ATOM 667 N N . LEU A 1 88 ? 14.872 12.743 1.635 1.00 95.56 88 LEU A N 1
ATOM 668 C CA . LEU A 1 88 ? 16.042 11.924 1.951 1.00 95.56 88 LEU A CA 1
ATOM 669 C C . LEU A 1 88 ? 16.352 10.950 0.806 1.00 95.56 88 LEU A C 1
ATOM 671 O O . LEU A 1 88 ? 17.461 10.954 0.264 1.00 95.56 88 LEU A O 1
ATOM 675 N N . LEU A 1 89 ? 15.376 10.129 0.414 1.00 96.62 89 LEU A N 1
ATOM 676 C CA . LEU A 1 89 ? 15.557 9.089 -0.598 1.00 96.62 89 LEU A CA 1
ATOM 677 C C . LEU A 1 89 ? 15.880 9.683 -1.968 1.00 96.62 89 LEU A C 1
ATOM 679 O O . LEU A 1 89 ? 16.790 9.197 -2.634 1.00 96.62 89 LEU A O 1
ATOM 683 N N . ARG A 1 90 ? 15.224 10.774 -2.377 1.00 95.94 90 ARG A N 1
ATOM 684 C CA . ARG A 1 90 ? 15.559 11.488 -3.621 1.00 95.94 90 ARG A CA 1
ATOM 685 C C . ARG A 1 90 ? 16.977 12.041 -3.592 1.00 95.94 90 ARG A C 1
ATOM 687 O O . ARG A 1 90 ? 17.669 11.973 -4.608 1.00 95.94 90 ARG A O 1
ATOM 694 N N . GLY A 1 91 ? 17.428 12.557 -2.450 1.00 94.94 91 GLY A N 1
ATOM 695 C CA . GLY A 1 91 ? 18.810 12.994 -2.256 1.00 94.94 91 GLY A CA 1
ATOM 696 C C . GLY A 1 91 ? 19.823 11.871 -2.502 1.00 94.94 91 GLY A C 1
ATOM 697 O O . GLY A 1 91 ? 20.865 12.109 -3.116 1.00 94.94 91 GLY A O 1
ATOM 698 N N . LEU A 1 92 ? 19.497 10.643 -2.087 1.00 95.56 92 LEU A N 1
ATOM 699 C CA . LEU A 1 92 ? 20.323 9.455 -2.323 1.00 95.56 92 LEU A CA 1
ATOM 700 C C . LEU A 1 92 ? 20.220 8.952 -3.773 1.00 95.56 92 LEU A C 1
ATOM 702 O O . LEU A 1 92 ? 21.238 8.712 -4.411 1.00 95.56 92 LEU A O 1
ATOM 706 N N . LEU A 1 93 ? 19.014 8.857 -4.336 1.00 95.62 93 LEU A N 1
ATOM 707 C CA . LEU A 1 93 ? 18.758 8.322 -5.683 1.00 95.62 93 LEU A CA 1
ATOM 708 C C . LEU A 1 93 ? 19.329 9.191 -6.816 1.00 95.62 93 LEU A C 1
ATOM 710 O O . LEU A 1 93 ? 19.641 8.685 -7.904 1.00 95.62 93 LEU A O 1
ATOM 714 N N . LYS A 1 94 ? 19.492 10.500 -6.577 1.00 93.31 94 LYS A N 1
ATOM 715 C CA . LYS A 1 94 ? 20.169 11.422 -7.505 1.00 93.31 94 LYS A CA 1
ATOM 716 C C . LYS A 1 94 ? 21.653 11.085 -7.686 1.00 93.31 94 LYS A C 1
ATOM 718 O O . LYS A 1 94 ? 22.207 11.363 -8.746 1.00 93.31 94 LYS A O 1
ATOM 723 N N . LYS A 1 95 ? 22.279 10.453 -6.694 1.00 93.12 95 LYS A N 1
ATOM 724 C CA . LYS A 1 95 ? 23.686 10.048 -6.721 1.00 93.12 95 LYS A CA 1
ATOM 725 C C . LYS A 1 95 ? 23.834 8.665 -7.357 1.00 93.12 95 LYS A C 1
ATOM 727 O O . LYS A 1 95 ? 23.280 7.686 -6.854 1.00 93.12 95 LYS A O 1
ATOM 732 N N . LYS A 1 96 ? 24.556 8.575 -8.481 1.00 91.19 96 LYS A N 1
ATOM 733 C CA . LYS A 1 96 ? 24.676 7.340 -9.286 1.00 91.19 96 LYS A CA 1
ATOM 734 C C . LYS A 1 96 ? 25.241 6.185 -8.455 1.00 91.19 96 LYS A C 1
ATOM 736 O O . LYS A 1 96 ? 24.737 5.071 -8.539 1.00 91.19 96 LYS A O 1
ATOM 741 N N . GLU A 1 97 ? 26.231 6.477 -7.624 1.00 92.50 97 GLU A N 1
ATOM 742 C CA . GLU A 1 97 ? 26.933 5.537 -6.755 1.00 92.50 97 GLU A CA 1
ATOM 743 C C . GLU A 1 97 ? 26.075 4.999 -5.599 1.00 92.50 97 GLU A C 1
ATOM 745 O O . GLU A 1 97 ? 26.352 3.919 -5.084 1.00 92.50 97 GLU A O 1
ATOM 750 N N . LEU A 1 98 ? 25.019 5.721 -5.200 1.00 95.06 98 LEU A N 1
ATOM 751 C CA . LEU A 1 98 ? 24.139 5.313 -4.097 1.00 95.06 98 LEU A CA 1
ATOM 752 C C . LEU A 1 98 ? 22.837 4.669 -4.581 1.00 95.06 98 LEU A C 1
ATOM 754 O O . LEU A 1 98 ? 22.228 3.900 -3.838 1.00 95.06 98 LEU A O 1
ATOM 758 N N . ARG A 1 99 ? 22.429 4.935 -5.829 1.00 94.19 99 ARG A N 1
ATOM 759 C CA . ARG A 1 99 ? 21.139 4.510 -6.390 1.00 94.19 99 ARG A CA 1
ATOM 760 C C . ARG A 1 99 ? 20.862 3.023 -6.209 1.00 94.19 99 ARG A C 1
ATOM 762 O O . ARG A 1 99 ? 19.824 2.679 -5.655 1.00 94.19 99 ARG A O 1
ATOM 769 N N . ALA A 1 100 ? 21.788 2.159 -6.625 1.00 92.88 100 ALA A N 1
ATOM 770 C CA . ALA A 1 100 ? 21.606 0.711 -6.534 1.00 92.88 100 ALA A CA 1
ATOM 771 C C . ALA A 1 100 ? 21.373 0.252 -5.084 1.00 92.88 100 ALA A C 1
ATOM 773 O O . ALA A 1 100 ? 20.503 -0.575 -4.823 1.00 92.88 100 ALA A O 1
ATOM 774 N N . ARG A 1 101 ? 22.093 0.843 -4.120 1.00 94.44 101 ARG A N 1
ATOM 775 C CA . ARG A 1 101 ? 21.953 0.510 -2.697 1.00 94.44 101 ARG A CA 1
ATOM 776 C C . ARG A 1 101 ? 20.664 1.063 -2.087 1.00 94.44 101 ARG A C 1
ATOM 778 O O . ARG A 1 101 ? 20.083 0.437 -1.203 1.00 94.44 101 ARG A O 1
ATOM 785 N N . THR A 1 102 ? 20.208 2.228 -2.538 1.00 96.88 102 THR A N 1
ATOM 786 C CA . THR A 1 102 ? 18.929 2.799 -2.100 1.00 96.88 102 THR A CA 1
ATOM 787 C C . THR A 1 102 ? 17.747 2.002 -2.640 1.00 96.88 102 THR A C 1
ATOM 789 O O . THR A 1 102 ? 16.856 1.668 -1.865 1.00 96.88 102 THR A O 1
ATO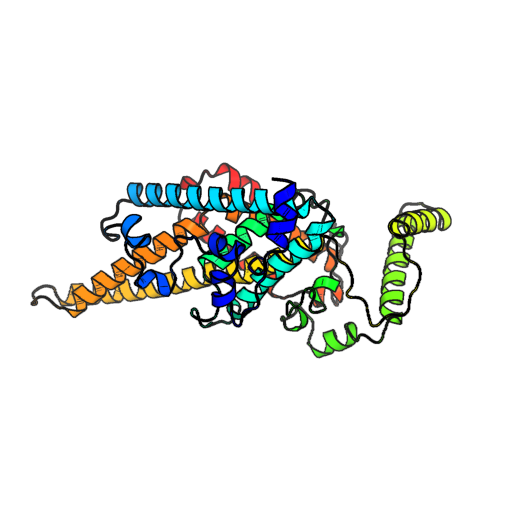M 792 N N . VAL A 1 103 ? 17.761 1.635 -3.925 1.00 96.62 103 VAL A N 1
ATOM 793 C CA . VAL A 1 103 ? 16.725 0.774 -4.522 1.00 96.62 103 VAL A CA 1
ATOM 794 C C . VAL A 1 103 ? 16.732 -0.611 -3.876 1.00 96.62 103 VAL A C 1
ATOM 796 O O . VAL A 1 103 ? 15.670 -1.118 -3.534 1.00 96.62 103 VAL A O 1
ATOM 799 N N . GLY A 1 104 ? 17.911 -1.189 -3.620 1.00 96.12 104 GLY A N 1
ATOM 800 C CA . GLY A 1 104 ? 18.031 -2.458 -2.899 1.00 96.12 104 GLY A CA 1
ATOM 801 C C . GLY A 1 104 ? 17.370 -2.421 -1.517 1.00 96.12 104 GLY A C 1
ATOM 802 O O . GLY A 1 104 ? 16.597 -3.312 -1.192 1.00 96.12 104 GLY A O 1
ATOM 803 N N . MET A 1 105 ? 17.589 -1.357 -0.738 1.00 97.19 105 MET A N 1
ATOM 804 C CA . MET A 1 105 ? 16.938 -1.181 0.569 1.00 97.19 105 MET A CA 1
ATOM 805 C C . MET A 1 105 ? 15.410 -1.049 0.453 1.00 97.19 105 MET A C 1
ATOM 807 O O . MET A 1 105 ? 14.687 -1.648 1.247 1.00 97.19 105 MET A O 1
ATOM 811 N N . LEU A 1 106 ? 14.904 -0.325 -0.554 1.00 98.19 106 LEU A N 1
ATOM 812 C CA . LEU A 1 106 ? 13.460 -0.247 -0.811 1.00 98.19 106 LEU A CA 1
ATOM 813 C C . LEU A 1 106 ? 12.885 -1.623 -1.173 1.00 98.19 106 LEU A C 1
ATOM 815 O O . LEU A 1 106 ? 11.837 -1.997 -0.653 1.00 98.19 106 LEU A O 1
ATOM 819 N N . ALA A 1 107 ? 13.594 -2.403 -1.992 1.00 97.75 107 ALA A N 1
ATOM 820 C CA . ALA A 1 107 ? 13.201 -3.767 -2.324 1.00 97.75 107 ALA A CA 1
ATOM 821 C C . ALA A 1 107 ? 13.189 -4.688 -1.093 1.00 97.75 107 ALA A C 1
ATOM 823 O O . ALA A 1 107 ? 12.265 -5.483 -0.950 1.00 97.75 107 ALA A O 1
ATOM 824 N N . GLU A 1 108 ? 14.151 -4.564 -0.170 1.00 97.69 108 GLU A N 1
ATOM 825 C CA . GLU A 1 108 ? 14.112 -5.289 1.111 1.00 97.69 108 GLU A CA 1
ATOM 826 C C . GLU A 1 108 ? 12.898 -4.895 1.963 1.00 97.69 108 GLU A C 1
ATOM 828 O O . GLU A 1 108 ? 12.254 -5.762 2.551 1.00 97.69 108 GLU A O 1
ATOM 833 N N . CYS A 1 109 ? 12.528 -3.611 1.984 1.00 98.00 109 CYS A N 1
ATOM 834 C CA . CYS A 1 109 ? 11.321 -3.158 2.679 1.00 98.00 109 CYS A CA 1
ATOM 835 C C . CYS A 1 109 ? 10.050 -3.780 2.084 1.00 98.00 109 CYS A C 1
ATOM 837 O O . CYS A 1 109 ? 9.183 -4.224 2.833 1.00 98.00 109 CYS A O 1
ATOM 839 N N . VAL A 1 110 ? 9.945 -3.861 0.753 1.00 98.06 110 VAL A N 1
ATOM 840 C CA . VAL A 1 110 ? 8.811 -4.522 0.084 1.00 98.06 110 VAL A CA 1
ATOM 841 C C . VAL A 1 110 ? 8.806 -6.026 0.379 1.00 98.06 110 VAL A C 1
ATOM 843 O O . VAL A 1 110 ? 7.768 -6.579 0.740 1.00 98.06 110 VAL A O 1
ATOM 846 N N . LYS A 1 111 ? 9.966 -6.694 0.329 1.00 96.31 111 LYS A N 1
ATOM 847 C CA . LYS A 1 111 ? 10.093 -8.124 0.666 1.00 96.31 111 LYS A CA 1
ATOM 848 C C . LYS A 1 111 ? 9.659 -8.444 2.091 1.00 96.31 111 LYS A C 1
ATOM 850 O O . LYS A 1 111 ? 8.960 -9.433 2.304 1.00 96.31 111 LYS A O 1
ATOM 855 N N . ALA A 1 112 ? 10.016 -7.601 3.054 1.00 95.81 112 ALA A N 1
ATOM 856 C CA . ALA A 1 112 ? 9.588 -7.730 4.447 1.00 95.81 112 ALA A CA 1
ATOM 857 C C . ALA A 1 112 ? 8.064 -7.639 4.647 1.00 95.81 112 ALA A C 1
ATOM 859 O O . ALA A 1 112 ? 7.563 -8.026 5.704 1.00 95.81 112 ALA A O 1
ATOM 860 N N . CYS A 1 113 ? 7.330 -7.149 3.647 1.00 96.25 113 CYS A N 1
ATOM 861 C CA . CYS A 1 113 ? 5.874 -7.112 3.629 1.00 96.25 113 CYS A CA 1
ATOM 862 C C . CYS A 1 113 ? 5.246 -8.313 2.905 1.00 96.25 113 CYS A C 1
ATOM 864 O O . CYS A 1 113 ? 4.027 -8.453 2.950 1.00 96.25 113 CYS A O 1
ATOM 866 N N . HIS A 1 114 ? 6.016 -9.173 2.230 1.00 93.56 114 HIS A N 1
ATOM 867 C CA . HIS A 1 114 ? 5.465 -10.151 1.285 1.00 93.56 114 HIS A CA 1
ATOM 868 C C . HIS A 1 114 ? 4.479 -11.141 1.923 1.00 93.56 114 HIS A C 1
ATOM 870 O O . HIS A 1 114 ? 3.481 -11.510 1.299 1.00 93.56 114 HIS A O 1
ATOM 876 N N . GLY A 1 115 ? 4.683 -11.549 3.181 1.00 92.81 115 GLY A N 1
ATOM 877 C CA . GLY A 1 115 ? 3.758 -12.467 3.847 1.00 92.81 115 GLY A CA 1
ATOM 878 C C . GLY A 1 115 ? 2.383 -11.858 4.141 1.00 92.81 115 GLY A C 1
ATOM 879 O O . GLY A 1 115 ? 1.444 -12.617 4.393 1.00 92.81 115 GLY A O 1
ATOM 880 N N . ARG A 1 116 ? 2.229 -10.529 4.025 1.00 94.88 116 ARG A N 1
ATOM 881 C CA . ARG A 1 116 ? 0.949 -9.804 4.136 1.00 94.88 116 ARG A CA 1
ATOM 882 C C . ARG A 1 116 ? -0.020 -10.101 2.982 1.00 94.88 116 ARG A C 1
ATOM 884 O O . ARG A 1 116 ? -1.213 -9.862 3.148 1.00 94.88 116 ARG A O 1
ATOM 891 N N . SER A 1 117 ? 0.460 -10.669 1.869 1.00 92.31 117 SER A N 1
ATOM 892 C CA . SER A 1 117 ? -0.375 -11.147 0.746 1.00 92.31 117 SER A CA 1
ATOM 893 C C . SER A 1 117 ? -1.325 -12.285 1.142 1.00 92.31 117 SER A C 1
ATOM 895 O O . SER A 1 117 ? -2.373 -12.483 0.533 1.00 92.31 117 SER A O 1
ATOM 897 N N . LYS A 1 118 ? -1.000 -13.041 2.198 1.00 91.69 118 LYS A N 1
ATOM 898 C CA . LYS A 1 118 ? -1.834 -14.153 2.670 1.00 91.69 118 LYS A CA 1
ATOM 899 C C . LYS A 1 118 ? -3.172 -13.637 3.198 1.00 91.69 118 LYS A C 1
ATOM 901 O O . LYS A 1 118 ? -3.228 -12.625 3.902 1.00 91.69 118 LYS A O 1
ATOM 906 N N . MET A 1 119 ? -4.243 -14.402 2.963 1.00 85.69 119 MET A N 1
ATOM 907 C CA . MET A 1 119 ? -5.579 -14.110 3.506 1.00 85.69 119 MET A CA 1
ATOM 908 C C . MET A 1 119 ? -5.509 -13.838 5.016 1.00 85.69 119 MET A C 1
ATOM 910 O O . MET A 1 119 ? -5.958 -12.794 5.480 1.00 85.69 119 MET A O 1
ATOM 914 N N . ARG A 1 120 ? -4.830 -14.721 5.760 1.00 86.56 120 ARG A N 1
ATOM 915 C CA . ARG A 1 120 ? -4.468 -14.530 7.169 1.00 86.56 120 ARG A CA 1
ATOM 916 C C . ARG A 1 120 ? -2.958 -14.622 7.317 1.00 86.56 120 ARG A C 1
ATOM 918 O O . ARG A 1 120 ? -2.382 -15.692 7.121 1.00 86.56 120 ARG A O 1
ATOM 925 N N . PHE A 1 121 ? -2.323 -13.511 7.656 1.00 91.88 121 PHE A N 1
ATOM 926 C CA . PHE A 1 121 ? -0.891 -13.462 7.930 1.00 91.88 121 PHE A CA 1
ATOM 927 C C . PHE A 1 121 ? -0.641 -13.341 9.434 1.00 91.88 121 PHE A C 1
ATOM 929 O O . PHE A 1 121 ? -1.526 -12.966 10.201 1.00 91.88 121 PHE A O 1
ATOM 936 N N . ASN A 1 122 ? 0.568 -13.692 9.869 1.00 91.38 122 ASN A N 1
ATOM 937 C CA . ASN A 1 122 ? 0.952 -13.535 11.265 1.00 91.38 122 ASN A CA 1
ATOM 938 C C . ASN A 1 122 ? 1.470 -12.111 11.487 1.00 91.38 122 ASN A C 1
ATOM 940 O O . ASN A 1 122 ? 2.608 -11.805 11.130 1.00 91.38 122 ASN A O 1
ATOM 944 N N . GLU A 1 123 ? 0.652 -11.258 12.103 1.00 90.06 123 GLU A N 1
ATOM 945 C CA . GLU A 1 123 ? 1.002 -9.862 12.392 1.00 90.06 123 GLU A CA 1
ATOM 946 C C . GLU A 1 123 ? 2.314 -9.722 13.169 1.00 90.06 123 GLU A C 1
ATOM 948 O O . GLU A 1 123 ? 3.043 -8.762 12.937 1.00 90.06 123 GLU A O 1
ATOM 953 N N . MET A 1 124 ? 2.662 -10.692 14.025 1.00 90.50 124 MET A N 1
ATOM 954 C CA . MET A 1 124 ? 3.895 -10.670 14.823 1.00 90.50 124 MET A CA 1
ATOM 955 C C . MET A 1 124 ? 5.162 -11.001 14.024 1.00 90.50 124 MET A C 1
ATOM 957 O O . MET A 1 124 ? 6.267 -10.858 14.547 1.00 90.50 124 MET A O 1
ATOM 961 N N . GLN A 1 125 ? 5.018 -11.501 12.798 1.00 91.75 125 GLN A N 1
ATOM 962 C CA . GLN A 1 125 ? 6.133 -11.877 11.927 1.00 91.75 125 GLN A CA 1
ATOM 963 C C . GLN A 1 125 ? 6.252 -10.925 10.732 1.00 91.75 125 GLN A C 1
ATOM 965 O O . GLN A 1 125 ? 7.361 -10.607 10.319 1.00 91.75 125 GLN A O 1
ATOM 970 N N . GLU A 1 126 ? 5.144 -10.415 10.205 1.00 93.81 126 GLU A N 1
ATOM 971 C CA . GLU A 1 126 ? 5.149 -9.478 9.074 1.00 93.81 126 GLU A CA 1
ATOM 972 C C . GLU A 1 126 ? 5.254 -8.024 9.533 1.00 93.81 126 GLU A C 1
ATOM 974 O O . GLU A 1 126 ? 4.813 -7.712 10.632 1.00 93.81 126 GLU A O 1
ATOM 979 N N . ALA A 1 127 ? 5.782 -7.126 8.698 1.00 94.81 127 ALA A N 1
ATOM 980 C CA . ALA A 1 127 ? 5.871 -5.696 9.019 1.00 94.81 127 ALA A CA 1
ATOM 981 C C . ALA A 1 127 ? 4.499 -5.050 9.333 1.00 94.81 127 ALA A C 1
ATOM 983 O O . ALA A 1 127 ? 3.456 -5.507 8.841 1.00 94.81 127 ALA A O 1
ATOM 984 N N . SER A 1 128 ? 4.496 -3.977 10.136 1.00 95.12 128 SER A N 1
ATOM 985 C CA . SER A 1 128 ? 3.286 -3.259 10.575 1.00 95.12 128 SER A CA 1
ATOM 986 C C . SER A 1 128 ? 2.450 -2.703 9.437 1.00 95.12 128 SER A C 1
ATOM 988 O O . SER A 1 128 ? 2.924 -2.425 8.335 1.00 95.12 128 SER A O 1
ATOM 990 N N . HIS A 1 129 ? 1.177 -2.456 9.755 1.00 94.88 129 HIS A N 1
ATOM 991 C CA . HIS A 1 129 ? 0.305 -1.624 8.929 1.00 94.88 129 HIS A CA 1
ATOM 992 C C . HIS A 1 129 ? 0.908 -0.241 8.697 1.00 94.88 129 HIS A C 1
ATOM 994 O O . HIS A 1 129 ? 0.907 0.235 7.566 1.00 94.88 129 HIS A O 1
ATOM 1000 N N . GLY A 1 130 ? 1.478 0.367 9.743 1.00 95.00 130 GLY A N 1
ATOM 1001 C CA . GLY A 1 130 ? 2.184 1.638 9.636 1.00 95.00 130 GLY A CA 1
ATOM 1002 C C . GLY A 1 130 ? 3.335 1.587 8.640 1.00 95.00 130 GLY A C 1
ATOM 1003 O O . GLY A 1 130 ? 3.361 2.383 7.703 1.00 95.00 130 GLY A O 1
ATOM 1004 N N . PHE A 1 131 ? 4.222 0.602 8.794 1.00 97.38 131 PHE A N 1
ATOM 1005 C CA . PHE A 1 131 ? 5.360 0.389 7.906 1.00 97.38 131 PHE A CA 1
ATOM 1006 C C . PHE A 1 131 ? 4.926 0.213 6.451 1.00 97.38 131 PHE A C 1
ATOM 1008 O O . PHE A 1 131 ? 5.403 0.942 5.582 1.00 97.38 131 PHE A O 1
ATOM 1015 N N . ALA A 1 132 ? 3.997 -0.707 6.182 1.00 98.12 132 ALA A N 1
ATOM 1016 C CA . ALA A 1 132 ? 3.565 -1.010 4.821 1.00 98.12 132 ALA A CA 1
ATOM 1017 C C . ALA A 1 132 ? 2.828 0.173 4.165 1.00 98.12 132 ALA A C 1
ATOM 1019 O O . ALA A 1 132 ? 3.079 0.486 3.002 1.00 98.12 132 ALA A O 1
ATOM 1020 N N . PHE A 1 133 ? 1.966 0.872 4.913 1.00 98.00 133 PHE A N 1
ATOM 1021 C CA . PHE A 1 133 ? 1.253 2.057 4.425 1.00 98.00 133 PHE A CA 1
ATOM 1022 C C . PHE A 1 133 ? 2.211 3.196 4.071 1.00 98.00 133 PHE A C 1
ATOM 1024 O O . PHE A 1 133 ? 2.126 3.784 2.992 1.00 98.00 133 PHE A O 1
ATOM 1031 N N . ASN A 1 134 ? 3.150 3.498 4.969 1.00 98.19 134 ASN A N 1
ATOM 1032 C CA . ASN A 1 134 ? 4.106 4.574 4.754 1.00 98.19 134 ASN A CA 1
ATOM 1033 C C . ASN A 1 134 ? 5.102 4.238 3.640 1.00 98.19 134 ASN A C 1
ATOM 1035 O O . ASN A 1 134 ? 5.471 5.128 2.875 1.00 98.19 134 ASN A O 1
ATOM 1039 N N . LEU A 1 135 ? 5.493 2.967 3.500 1.00 98.62 135 LEU A N 1
ATOM 1040 C CA . LEU A 1 135 ? 6.337 2.510 2.397 1.00 98.62 135 LEU A CA 1
ATOM 1041 C C . LEU A 1 135 ? 5.649 2.760 1.052 1.00 98.62 135 LEU A C 1
ATOM 1043 O O . LEU A 1 135 ? 6.260 3.350 0.161 1.00 98.62 135 LEU A O 1
ATOM 1047 N N . ALA A 1 136 ? 4.373 2.381 0.932 1.00 98.56 136 ALA A N 1
ATOM 1048 C CA . ALA A 1 136 ? 3.575 2.637 -0.263 1.00 98.56 136 ALA A CA 1
ATOM 1049 C C . ALA A 1 136 ? 3.454 4.142 -0.556 1.00 98.56 136 ALA A C 1
ATOM 1051 O O . ALA A 1 136 ? 3.695 4.570 -1.682 1.00 98.56 136 ALA A O 1
ATOM 1052 N N . GLY A 1 137 ? 3.163 4.966 0.457 1.00 98.19 137 GLY A N 1
ATOM 1053 C CA . GLY A 1 137 ? 3.066 6.424 0.305 1.00 98.19 137 GLY A CA 1
ATOM 1054 C C . GLY A 1 137 ? 4.364 7.081 -0.181 1.00 98.19 137 GLY A C 1
ATOM 1055 O O . GLY A 1 137 ? 4.340 7.944 -1.060 1.00 98.19 137 GLY A O 1
ATOM 1056 N N . VAL A 1 138 ? 5.513 6.642 0.337 1.00 98.50 138 VAL A N 1
ATOM 1057 C CA . VAL A 1 138 ? 6.832 7.143 -0.079 1.00 98.50 138 VAL A CA 1
ATOM 1058 C C . VAL A 1 138 ? 7.200 6.671 -1.489 1.00 98.50 138 VAL A C 1
ATOM 1060 O O . VAL A 1 138 ? 7.731 7.454 -2.276 1.00 98.50 138 VAL A O 1
ATOM 1063 N N . LEU A 1 139 ? 6.900 5.422 -1.841 1.00 98.62 139 LEU A N 1
ATOM 1064 C CA . LEU A 1 139 ? 7.129 4.889 -3.188 1.00 98.62 139 LEU A CA 1
ATOM 1065 C C . LEU A 1 139 ? 6.234 5.566 -4.241 1.00 98.62 139 LEU A C 1
ATOM 1067 O O . LEU A 1 139 ? 6.712 5.922 -5.319 1.00 98.62 139 LEU A O 1
ATOM 1071 N N . LEU A 1 140 ? 4.984 5.884 -3.890 1.00 98.56 140 LEU A N 1
ATOM 1072 C CA . LEU A 1 140 ? 4.106 6.728 -4.703 1.00 98.56 140 LEU A CA 1
ATOM 1073 C C . LEU A 1 140 ? 4.709 8.117 -4.949 1.00 98.56 140 LEU A C 1
ATOM 1075 O O . LEU A 1 140 ? 4.718 8.590 -6.085 1.00 98.56 140 LEU A O 1
ATOM 1079 N N . LEU A 1 141 ? 5.256 8.761 -3.910 1.00 98.19 141 LEU A N 1
ATOM 1080 C CA . LEU A 1 141 ? 5.958 10.039 -4.064 1.00 98.19 141 LEU A CA 1
ATOM 1081 C C . LEU A 1 141 ? 7.163 9.914 -4.996 1.00 98.19 141 LEU A C 1
ATOM 1083 O O . LEU A 1 141 ? 7.410 10.820 -5.787 1.00 98.19 141 LEU A O 1
ATOM 1087 N N . LEU A 1 142 ? 7.919 8.816 -4.939 1.00 98.12 142 LEU A N 1
ATOM 1088 C CA . LEU A 1 142 ? 9.030 8.569 -5.863 1.00 98.12 142 LEU A CA 1
ATOM 1089 C C . LEU A 1 142 ? 8.557 8.357 -7.309 1.00 98.12 142 LEU A C 1
ATOM 1091 O O . LEU A 1 142 ? 9.305 8.704 -8.229 1.00 98.12 142 LEU A O 1
ATOM 1095 N N . CYS A 1 143 ? 7.331 7.863 -7.506 1.00 97.62 143 CYS A N 1
ATOM 1096 C CA . CYS A 1 143 ? 6.718 7.695 -8.822 1.00 97.62 143 CYS A CA 1
ATOM 1097 C C . CYS A 1 143 ? 6.204 8.992 -9.455 1.00 97.62 143 CYS A C 1
ATOM 1099 O O . CYS A 1 143 ? 6.231 9.091 -10.679 1.00 97.62 143 CYS A O 1
ATOM 1101 N N . GLU A 1 144 ? 5.800 10.001 -8.669 1.00 94.44 144 GLU A N 1
ATOM 1102 C CA . GLU A 1 144 ? 5.191 11.255 -9.169 1.00 94.44 144 GLU A CA 1
ATOM 1103 C C . GLU A 1 144 ? 5.814 11.839 -10.459 1.00 94.44 144 GLU A C 1
ATOM 1105 O O . GLU A 1 144 ? 5.052 12.208 -11.352 1.00 94.44 144 GLU A O 1
ATOM 1110 N N . PRO A 1 145 ? 7.154 11.896 -10.642 1.00 93.69 145 PRO A N 1
ATOM 1111 C CA . PRO A 1 145 ? 7.764 12.485 -11.837 1.00 93.69 145 PRO A CA 1
ATOM 1112 C C . PRO A 1 145 ? 7.450 11.759 -13.151 1.00 93.69 145 PRO A C 1
ATOM 1114 O O . PRO A 1 145 ? 7.795 12.274 -14.213 1.00 93.69 145 PRO A O 1
ATOM 1117 N N . PHE A 1 146 ? 6.880 10.554 -13.093 1.00 92.88 146 PHE A N 1
ATOM 1118 C CA . PHE A 1 146 ? 6.518 9.748 -14.257 1.00 92.88 146 PHE A CA 1
ATOM 1119 C C . PHE A 1 146 ? 5.054 9.275 -14.248 1.00 92.88 146 PHE A C 1
ATOM 1121 O O . PHE A 1 146 ? 4.692 8.430 -15.062 1.00 92.88 146 PHE A O 1
ATOM 1128 N N . LEU A 1 147 ? 4.206 9.840 -13.375 1.00 92.06 147 LEU A N 1
ATOM 1129 C CA . LEU A 1 147 ? 2.746 9.636 -13.369 1.00 92.06 147 LEU A CA 1
ATOM 1130 C C . LEU A 1 147 ? 2.003 10.738 -14.151 1.00 92.06 147 LEU A C 1
ATOM 1132 O O . LEU A 1 147 ? 0.888 11.126 -13.797 1.00 92.06 147 LEU A O 1
ATOM 1136 N N . ASP A 1 148 ? 2.638 11.295 -15.185 1.00 87.94 148 ASP A N 1
ATOM 1137 C CA . ASP A 1 148 ? 2.066 12.382 -15.979 1.00 87.94 148 ASP A CA 1
ATOM 1138 C C . ASP A 1 148 ? 0.793 11.947 -16.725 1.00 87.94 148 ASP A C 1
ATOM 1140 O O . ASP A 1 148 ? 0.646 10.787 -17.102 1.00 87.94 148 ASP A O 1
ATOM 1144 N N . ALA A 1 149 ? -0.131 12.885 -16.965 1.00 84.19 149 ALA A N 1
ATOM 1145 C CA . ALA A 1 149 ? -1.416 12.591 -17.610 1.00 84.19 149 ALA A CA 1
ATOM 1146 C C . ALA A 1 149 ? -1.279 12.064 -19.050 1.00 84.19 149 ALA A C 1
ATOM 1148 O O . ALA A 1 149 ? -2.138 11.320 -19.514 1.00 84.19 149 ALA A O 1
ATOM 1149 N N . SER A 1 150 ? -0.186 12.405 -19.742 1.00 85.12 150 SER A N 1
ATOM 1150 C CA . SER A 1 150 ? 0.133 11.858 -21.065 1.00 85.12 150 SER A CA 1
ATOM 1151 C C . SER A 1 150 ? 0.777 10.469 -21.020 1.00 85.12 150 SER A C 1
ATOM 1153 O O . SER A 1 150 ? 1.030 9.885 -22.071 1.00 85.12 150 SER A O 1
ATOM 1155 N N . HIS A 1 151 ? 1.047 9.932 -19.826 1.00 86.75 151 HIS A N 1
ATOM 1156 C CA . HIS A 1 151 ? 1.720 8.653 -19.604 1.00 86.75 151 HIS A CA 1
ATOM 1157 C C . HIS A 1 151 ? 3.035 8.526 -20.396 1.00 86.75 151 HIS A C 1
ATOM 1159 O O . HIS A 1 151 ? 3.388 7.455 -20.896 1.00 86.75 151 HIS A O 1
ATOM 1165 N N . SER A 1 152 ? 3.788 9.628 -20.491 1.00 85.94 152 SER A N 1
ATOM 1166 C CA . SER A 1 152 ? 4.956 9.799 -21.371 1.00 85.94 152 SER A CA 1
ATOM 1167 C C . SER A 1 152 ? 6.111 8.829 -21.098 1.00 85.94 152 SER A C 1
ATOM 1169 O O . SER A 1 152 ? 7.035 8.694 -21.903 1.00 85.94 152 SER A O 1
ATOM 1171 N N . LYS A 1 153 ? 6.103 8.181 -19.929 1.00 88.06 153 LYS A N 1
ATOM 1172 C CA . LYS A 1 153 ? 7.143 7.250 -19.476 1.00 88.06 153 LYS A CA 1
ATOM 1173 C C . LYS A 1 153 ? 6.705 5.790 -19.465 1.00 88.06 153 LYS A C 1
ATOM 1175 O O . LYS A 1 153 ? 7.500 4.958 -19.035 1.00 88.06 153 LYS A O 1
ATOM 1180 N N . ARG A 1 154 ? 5.509 5.456 -19.962 1.00 89.75 154 ARG A N 1
ATOM 1181 C CA . ARG A 1 154 ? 5.007 4.070 -19.981 1.00 89.75 154 ARG A CA 1
ATOM 1182 C C . ARG A 1 154 ? 5.956 3.094 -20.692 1.00 89.75 154 ARG A C 1
ATOM 1184 O O . ARG A 1 154 ? 6.120 1.972 -20.236 1.00 89.75 154 ARG A O 1
ATOM 1191 N N . ASP A 1 155 ? 6.660 3.547 -21.733 1.00 88.50 155 ASP A N 1
ATOM 1192 C CA . ASP A 1 155 ? 7.578 2.708 -22.523 1.00 88.50 155 ASP A CA 1
ATOM 1193 C C . ASP A 1 155 ? 8.880 2.369 -21.768 1.00 88.50 155 ASP A C 1
ATOM 1195 O O . ASP A 1 155 ? 9.706 1.591 -22.235 1.00 88.50 155 ASP A O 1
ATOM 1199 N N . ARG A 1 156 ? 9.098 2.963 -20.585 1.00 91.06 156 ARG A N 1
ATOM 1200 C CA . ARG A 1 156 ? 10.231 2.642 -19.701 1.00 91.06 156 ARG A CA 1
ATOM 1201 C C . ARG A 1 156 ? 9.961 1.436 -18.802 1.00 91.06 156 ARG A C 1
ATOM 1203 O O . ARG A 1 156 ? 10.872 1.033 -18.077 1.00 91.06 156 ARG A O 1
ATOM 1210 N N . LEU A 1 157 ? 8.736 0.913 -18.812 1.00 93.94 157 LEU A N 1
ATOM 1211 C CA . LEU A 1 157 ? 8.309 -0.229 -18.015 1.00 93.94 157 LEU A CA 1
ATOM 1212 C C . LEU A 1 157 ? 8.599 -1.522 -18.775 1.00 93.94 157 LEU A C 1
ATOM 1214 O O . LEU A 1 157 ? 8.030 -1.782 -19.834 1.00 93.94 157 LEU A O 1
ATOM 1218 N N . ASP A 1 158 ? 9.499 -2.328 -18.223 1.00 89.69 158 ASP A N 1
ATOM 1219 C CA . ASP A 1 158 ? 9.949 -3.571 -18.835 1.00 89.69 158 ASP A CA 1
ATOM 1220 C C . ASP A 1 158 ? 9.213 -4.767 -18.221 1.00 89.69 158 ASP A C 1
ATOM 1222 O O . ASP A 1 158 ? 9.387 -5.080 -17.042 1.00 89.69 158 ASP A O 1
ATOM 1226 N N . VAL A 1 159 ? 8.416 -5.459 -19.041 1.00 90.25 159 VAL A N 1
ATOM 1227 C CA . VAL A 1 159 ? 7.621 -6.630 -18.631 1.00 90.25 159 VAL A CA 1
ATOM 1228 C C . VAL A 1 159 ? 8.465 -7.729 -17.992 1.00 90.25 159 VAL A C 1
ATOM 1230 O O . VAL A 1 159 ? 7.991 -8.415 -17.090 1.00 90.25 159 VAL A O 1
ATOM 1233 N N . SER A 1 160 ? 9.727 -7.881 -18.405 1.00 89.25 160 SER A N 1
ATOM 1234 C CA . SER A 1 160 ? 10.598 -8.947 -17.896 1.00 89.25 160 SER A CA 1
ATOM 1235 C C . SER A 1 160 ? 10.935 -8.805 -16.411 1.00 89.25 160 SER A C 1
ATOM 1237 O O . SER A 1 160 ? 11.297 -9.804 -15.786 1.00 89.25 160 SER A O 1
ATOM 1239 N N . TYR A 1 161 ? 10.723 -7.620 -15.821 1.00 89.69 161 TYR A N 1
ATOM 1240 C CA . TYR A 1 161 ? 10.913 -7.387 -14.388 1.00 89.69 161 TYR A CA 1
ATOM 1241 C C . TYR A 1 161 ? 10.069 -8.329 -13.522 1.00 89.69 161 TYR A C 1
ATOM 1243 O O . TYR A 1 161 ? 10.547 -8.816 -12.502 1.00 89.69 161 TYR A O 1
ATOM 1251 N N . VAL A 1 162 ? 8.835 -8.621 -13.946 1.00 90.19 162 VAL A N 1
ATOM 1252 C CA . VAL A 1 162 ? 7.870 -9.441 -13.186 1.00 90.19 162 VAL A CA 1
ATOM 1253 C C . VAL A 1 162 ? 7.776 -10.889 -13.683 1.00 90.19 162 VAL A C 1
ATOM 1255 O O . VAL A 1 162 ? 6.955 -11.674 -13.195 1.00 90.19 162 VAL A O 1
ATOM 1258 N N . LEU A 1 163 ? 8.592 -11.261 -14.674 1.00 86.62 163 LEU A N 1
ATOM 1259 C CA . LEU A 1 163 ? 8.668 -12.638 -15.176 1.00 86.62 163 LEU A CA 1
ATOM 1260 C C . LEU A 1 163 ? 9.643 -13.492 -14.357 1.00 86.62 163 LEU A C 1
ATOM 1262 O O . LEU A 1 163 ? 9.418 -14.689 -14.200 1.00 86.62 163 LEU A O 1
ATOM 1266 N N . GLY A 1 164 ? 10.699 -12.877 -13.821 1.00 83.31 164 GLY A N 1
ATOM 1267 C CA . GLY A 1 164 ? 11.640 -13.503 -12.890 1.00 83.31 164 GLY A CA 1
ATOM 1268 C C . GLY A 1 164 ? 11.543 -12.913 -11.485 1.00 83.31 164 GLY A C 1
ATOM 1269 O O . GLY A 1 164 ? 10.696 -12.070 -11.213 1.00 83.31 164 GLY A O 1
ATOM 1270 N N . ASP A 1 165 ? 12.452 -13.312 -10.599 1.00 87.44 165 ASP A N 1
ATOM 1271 C CA . ASP A 1 165 ? 12.489 -12.810 -9.220 1.00 87.44 165 ASP A CA 1
ATOM 1272 C C . ASP A 1 165 ? 13.407 -11.583 -9.095 1.00 87.44 165 ASP A C 1
ATOM 1274 O O . ASP A 1 165 ? 14.410 -11.588 -8.372 1.00 87.44 165 ASP A O 1
ATOM 1278 N N . ALA A 1 166 ? 13.096 -10.523 -9.851 1.00 87.38 166 ALA A N 1
ATOM 1279 C CA . ALA A 1 166 ? 13.884 -9.294 -9.852 1.00 87.38 166 ALA A CA 1
ATOM 1280 C C . ALA A 1 166 ? 14.024 -8.731 -8.430 1.00 87.38 166 ALA A C 1
ATOM 1282 O O . ALA A 1 166 ? 13.072 -8.695 -7.647 1.00 87.38 166 ALA A O 1
ATOM 1283 N N . ARG A 1 167 ? 15.248 -8.319 -8.075 1.00 88.75 167 ARG A N 1
ATOM 1284 C CA . ARG A 1 167 ? 15.614 -7.897 -6.713 1.00 88.75 167 ARG A CA 1
ATOM 1285 C C . ARG A 1 167 ? 15.303 -8.938 -5.633 1.00 88.75 167 ARG A C 1
ATOM 1287 O O . ARG A 1 167 ? 15.310 -8.565 -4.470 1.00 88.75 167 ARG A O 1
ATOM 1294 N N . GLY A 1 168 ? 15.061 -10.208 -5.954 1.00 86.81 168 GLY A N 1
ATOM 1295 C CA . GLY A 1 168 ? 14.675 -11.249 -4.995 1.00 86.81 168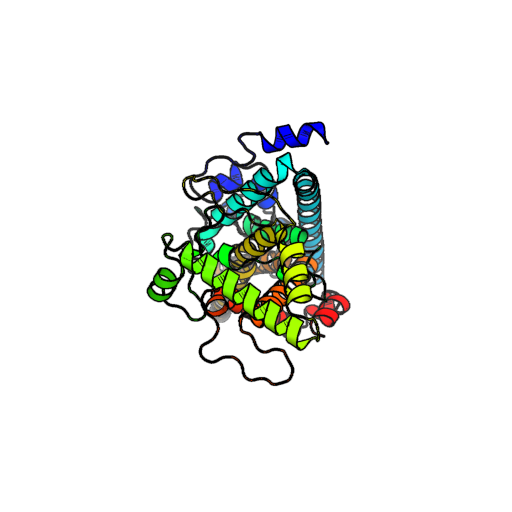 GLY A CA 1
ATOM 1296 C C . GLY A 1 168 ? 13.226 -11.157 -4.507 1.00 86.81 168 GLY A C 1
ATOM 1297 O O . GLY A 1 168 ? 12.894 -11.767 -3.491 1.00 86.81 168 GLY A O 1
ATOM 1298 N N . LEU A 1 169 ? 12.375 -10.375 -5.177 1.00 90.50 169 LEU A N 1
ATOM 1299 C CA . LEU A 1 169 ? 10.928 -10.410 -4.966 1.00 90.50 169 LEU A CA 1
ATOM 1300 C C . LEU A 1 169 ? 10.343 -11.615 -5.709 1.00 90.50 169 LEU A C 1
ATOM 1302 O O . LEU A 1 169 ? 10.708 -11.828 -6.860 1.00 90.50 169 LEU A O 1
ATOM 1306 N N . PRO A 1 170 ? 9.445 -12.403 -5.098 1.00 89.00 170 PRO A N 1
ATOM 1307 C CA . PRO A 1 170 ? 8.983 -13.669 -5.663 1.00 89.00 170 PRO A CA 1
ATOM 1308 C C . PRO A 1 170 ? 7.878 -13.482 -6.721 1.00 89.00 170 PRO A C 1
ATOM 1310 O O . PRO A 1 170 ? 6.834 -14.135 -6.644 1.00 89.00 170 PRO A O 1
ATOM 1313 N N . PHE A 1 171 ? 8.085 -12.602 -7.708 1.00 89.19 171 PHE A N 1
ATOM 1314 C CA . PHE A 1 171 ? 7.110 -12.347 -8.776 1.00 89.19 171 PHE A CA 1
ATOM 1315 C C . PHE A 1 171 ? 6.774 -13.618 -9.557 1.00 89.19 171 PHE A C 1
ATOM 1317 O O . PHE A 1 171 ? 5.635 -13.793 -9.988 1.00 89.19 171 PHE A O 1
ATOM 1324 N N . SER A 1 172 ? 7.733 -14.540 -9.700 1.00 84.94 172 SER A N 1
ATOM 1325 C CA . SER A 1 172 ? 7.520 -15.837 -10.353 1.00 84.94 172 SER A CA 1
ATOM 1326 C C . SER A 1 172 ? 6.366 -16.643 -9.743 1.00 84.94 172 SER A C 1
ATOM 1328 O O . SER A 1 172 ? 5.722 -17.409 -10.459 1.00 84.94 1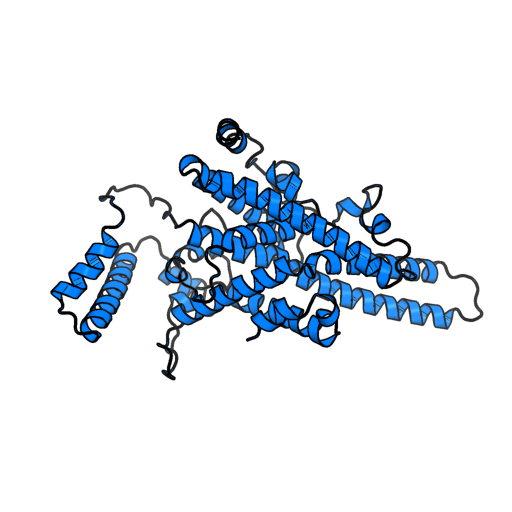72 SER A O 1
ATOM 1330 N N . LYS A 1 173 ? 6.067 -16.439 -8.452 1.00 87.25 173 LYS A N 1
ATOM 1331 C CA . LYS A 1 173 ? 5.034 -17.164 -7.695 1.00 87.25 173 LYS A CA 1
ATOM 1332 C C . LYS A 1 173 ? 3.650 -16.522 -7.752 1.00 87.25 173 LYS A C 1
ATOM 1334 O O . LYS A 1 173 ? 2.713 -17.084 -7.188 1.00 87.25 173 LYS A O 1
ATOM 1339 N N . LEU A 1 174 ? 3.522 -15.350 -8.366 1.00 91.06 174 LEU A N 1
ATOM 1340 C CA . LEU A 1 174 ? 2.247 -14.648 -8.459 1.00 91.06 174 LEU A CA 1
ATOM 1341 C C . LEU A 1 174 ? 1.322 -15.332 -9.468 1.00 91.06 174 LEU A C 1
ATOM 1343 O O . LEU A 1 174 ? 1.777 -15.833 -10.503 1.00 91.06 174 LEU A O 1
ATOM 1347 N N . THR A 1 175 ? 0.020 -15.321 -9.176 1.00 94.00 175 THR A N 1
ATOM 1348 C CA . THR A 1 175 ? -1.006 -15.703 -10.150 1.00 94.00 175 THR A CA 1
ATOM 1349 C C . THR A 1 175 ? -0.981 -14.727 -11.320 1.00 94.00 175 THR A C 1
ATOM 1351 O O . THR A 1 175 ? -0.718 -13.533 -11.151 1.00 94.00 175 THR A O 1
ATOM 1354 N N . ARG A 1 176 ? -1.163 -15.253 -12.533 1.00 94.38 176 ARG A N 1
ATOM 1355 C CA . ARG A 1 176 ? -1.071 -14.482 -13.778 1.00 94.38 176 ARG A CA 1
ATOM 1356 C C . ARG A 1 176 ? -2.460 -14.240 -14.346 1.00 94.38 176 ARG A C 1
ATOM 1358 O O . ARG A 1 176 ? -3.335 -15.080 -14.166 1.00 94.38 176 ARG A O 1
ATOM 1365 N N . LEU A 1 177 ? -2.630 -13.150 -15.091 1.00 94.00 177 LEU A N 1
ATOM 1366 C CA . LEU A 1 177 ? -3.917 -12.771 -15.683 1.00 94.00 177 LEU A CA 1
ATOM 1367 C C . LEU A 1 177 ? -4.542 -13.882 -16.535 1.00 94.00 177 LEU A C 1
ATOM 1369 O O . LEU A 1 177 ? -5.749 -14.099 -16.480 1.00 94.00 177 LEU A O 1
ATOM 1373 N N . ALA A 1 178 ? -3.739 -14.559 -17.361 1.00 90.75 178 ALA A N 1
ATOM 1374 C CA . ALA A 1 178 ? -4.250 -15.574 -18.283 1.00 90.75 178 ALA A CA 1
ATOM 1375 C C . ALA A 1 178 ? -3.178 -16.592 -18.706 1.00 90.75 178 ALA A C 1
ATOM 1377 O O . ALA A 1 178 ? -3.137 -17.013 -19.867 1.00 90.75 178 ALA A O 1
ATOM 1378 N N . ALA A 1 179 ? -2.281 -16.962 -17.790 1.00 87.50 179 ALA A N 1
ATOM 1379 C CA . ALA A 1 179 ? -1.222 -17.936 -18.043 1.00 87.50 179 ALA A CA 1
ATOM 1380 C C . ALA A 1 179 ? -1.068 -18.914 -16.874 1.00 87.50 179 ALA A C 1
ATOM 1382 O O . ALA A 1 179 ? -1.036 -18.508 -15.710 1.00 87.50 179 ALA A O 1
ATOM 1383 N N . SER A 1 180 ? -0.946 -20.205 -17.179 1.00 86.06 180 SER A N 1
ATOM 1384 C CA . SER A 1 180 ? -0.615 -21.223 -16.179 1.00 86.06 180 SER A CA 1
ATOM 1385 C C . SER A 1 180 ? 0.874 -21.195 -15.820 1.00 86.06 180 SER A C 1
ATOM 1387 O O . SER A 1 180 ? 1.701 -20.650 -16.551 1.00 86.06 180 SER A O 1
ATOM 1389 N N . THR A 1 181 ? 1.248 -21.825 -14.704 1.00 81.50 181 THR A N 1
ATOM 1390 C CA . THR A 1 181 ? 2.662 -21.977 -14.326 1.00 81.50 181 THR A CA 1
ATOM 1391 C C . THR A 1 181 ? 3.465 -22.732 -15.390 1.00 81.50 181 THR A C 1
ATOM 1393 O O . THR A 1 181 ? 4.604 -22.360 -15.657 1.00 81.50 181 THR A O 1
ATOM 1396 N N . ASP A 1 182 ? 2.869 -23.737 -16.037 1.00 79.69 182 ASP A N 1
ATOM 1397 C CA . ASP A 1 182 ? 3.527 -24.519 -17.090 1.00 79.69 182 ASP A CA 1
ATOM 1398 C C . ASP A 1 182 ? 3.706 -23.698 -18.375 1.00 79.69 182 ASP A C 1
ATOM 1400 O O . ASP A 1 182 ? 4.770 -23.734 -18.997 1.00 79.69 182 ASP A O 1
ATOM 1404 N N . GLU A 1 183 ? 2.696 -22.904 -18.748 1.00 80.44 183 GLU A N 1
ATOM 1405 C CA . GLU A 1 183 ? 2.796 -21.958 -19.865 1.00 80.44 183 GLU A CA 1
ATOM 1406 C C . GLU A 1 183 ? 3.897 -20.928 -19.594 1.00 80.44 183 GLU A C 1
ATOM 1408 O O . GLU A 1 183 ? 4.780 -20.736 -20.431 1.00 80.44 183 GLU A O 1
ATOM 1413 N N . MET A 1 184 ? 3.919 -20.347 -18.391 1.00 79.12 184 MET A N 1
ATOM 1414 C CA . MET A 1 184 ? 4.970 -19.422 -17.964 1.00 79.12 184 MET A CA 1
ATOM 1415 C C . MET A 1 184 ? 6.356 -20.069 -18.008 1.00 79.12 184 MET A C 1
ATOM 1417 O O . MET A 1 184 ? 7.291 -19.459 -18.519 1.00 79.12 184 MET A O 1
ATOM 1421 N N . ALA A 1 185 ? 6.506 -21.309 -17.538 1.00 73.12 185 ALA A N 1
ATOM 1422 C CA . ALA A 1 185 ? 7.779 -22.024 -17.592 1.00 73.12 185 ALA A CA 1
ATOM 1423 C C . ALA A 1 185 ? 8.248 -22.245 -19.040 1.00 73.12 185 ALA A C 1
ATOM 1425 O O . ALA A 1 185 ? 9.436 -22.103 -19.328 1.00 73.12 185 ALA A O 1
ATOM 1426 N N . SER A 1 186 ? 7.321 -22.518 -19.963 1.00 70.25 186 SER A N 1
ATOM 1427 C CA . SER A 1 186 ? 7.631 -22.664 -21.391 1.00 70.25 186 SER A CA 1
ATOM 1428 C C . SER A 1 186 ? 8.077 -21.355 -22.057 1.00 70.25 186 SER A C 1
ATOM 1430 O O . SER A 1 186 ? 8.836 -21.387 -23.025 1.00 70.25 186 SER A O 1
ATOM 1432 N N . TRP A 1 187 ? 7.640 -20.204 -21.533 1.00 68.75 187 TRP A N 1
ATOM 1433 C CA . TRP A 1 187 ? 8.005 -18.876 -22.038 1.00 68.75 187 TRP A CA 1
ATOM 1434 C C . TRP A 1 187 ? 9.276 -18.313 -21.385 1.00 68.75 187 TRP A C 1
ATOM 1436 O O . TRP A 1 187 ? 9.978 -17.521 -22.009 1.00 68.75 187 TRP A O 1
ATOM 1446 N N . VAL A 1 188 ? 9.570 -18.714 -20.142 1.00 58.97 188 VAL A N 1
ATOM 1447 C CA . VAL A 1 188 ? 10.621 -18.135 -19.284 1.00 58.97 188 VAL A CA 1
ATOM 1448 C C . VAL A 1 188 ? 11.891 -19.015 -19.197 1.00 58.97 188 VAL A C 1
ATOM 1450 O O . VAL A 1 188 ? 12.876 -18.580 -18.604 1.00 58.97 188 VAL A O 1
ATOM 1453 N N . ASP A 1 189 ? 11.941 -20.217 -19.800 1.00 50.28 189 ASP A N 1
ATOM 1454 C CA . ASP A 1 189 ? 13.111 -21.118 -19.687 1.00 50.28 189 ASP A CA 1
ATOM 1455 C C . ASP A 1 189 ? 14.433 -20.445 -20.137 1.00 50.28 189 ASP A C 1
ATOM 1457 O O . ASP A 1 189 ? 14.642 -20.049 -21.288 1.00 50.28 189 ASP A O 1
ATOM 1461 N N . VAL A 1 190 ? 15.354 -20.358 -19.176 1.00 45.62 190 VAL A N 1
ATOM 1462 C CA . VAL A 1 190 ? 16.601 -19.572 -19.133 1.00 45.62 190 VAL A CA 1
ATOM 1463 C C . VAL A 1 190 ? 17.664 -20.055 -20.140 1.00 45.62 190 VAL A C 1
ATOM 1465 O O . VAL A 1 190 ? 18.719 -19.444 -20.290 1.00 45.62 190 VAL A O 1
ATOM 1468 N N . ARG A 1 191 ? 17.403 -21.133 -20.890 1.00 43.62 191 ARG A N 1
ATOM 1469 C CA . ARG A 1 191 ? 18.313 -21.660 -21.928 1.00 43.62 191 ARG A CA 1
ATOM 1470 C C . ARG A 1 191 ? 18.140 -21.039 -23.314 1.00 43.62 191 ARG A C 1
ATOM 1472 O O . ARG A 1 191 ? 18.888 -21.398 -24.218 1.00 43.62 191 ARG A O 1
ATOM 1479 N N . ASN A 1 192 ? 17.203 -20.113 -23.498 1.00 47.44 192 ASN A N 1
ATOM 1480 C CA . ASN A 1 192 ? 16.811 -19.650 -24.827 1.00 47.44 192 ASN A CA 1
ATOM 1481 C C . ASN A 1 192 ? 17.171 -18.173 -25.083 1.00 47.44 192 ASN A C 1
ATOM 1483 O O . ASN A 1 192 ? 16.300 -17.333 -25.312 1.00 47.44 192 ASN A O 1
ATOM 1487 N N . LEU A 1 193 ? 18.479 -17.868 -25.111 1.00 49.62 193 LEU A N 1
ATOM 1488 C CA . LEU A 1 193 ? 19.021 -16.634 -25.723 1.00 49.62 193 LEU A CA 1
ATOM 1489 C C . LEU A 1 193 ? 18.385 -16.382 -27.106 1.00 49.62 193 LEU A C 1
ATOM 1491 O O . LEU A 1 193 ? 17.985 -15.268 -27.424 1.00 49.62 193 LEU A O 1
ATOM 1495 N N . ASP A 1 194 ? 18.151 -17.468 -27.840 1.00 44.09 194 ASP A N 1
ATOM 1496 C CA . ASP A 1 194 ? 17.535 -17.523 -29.163 1.00 44.09 194 ASP A CA 1
ATOM 1497 C C . ASP A 1 194 ? 16.088 -16.980 -29.201 1.00 44.09 194 ASP A C 1
ATOM 1499 O O . ASP A 1 194 ? 15.634 -16.488 -30.229 1.00 44.09 194 ASP A O 1
ATOM 1503 N N . HIS A 1 195 ? 15.338 -17.024 -28.089 1.00 45.88 195 HIS A N 1
ATOM 1504 C CA . HIS A 1 195 ? 13.982 -16.458 -28.018 1.00 45.88 195 HIS A CA 1
ATOM 1505 C C . HIS A 1 195 ? 13.951 -15.006 -27.551 1.00 45.88 195 HIS A C 1
ATOM 1507 O O . HIS A 1 195 ? 13.077 -14.269 -27.995 1.00 45.88 195 HIS A O 1
ATOM 1513 N N . GLN A 1 196 ? 14.905 -14.564 -26.728 1.00 44.81 196 GLN A N 1
ATOM 1514 C CA . GLN A 1 196 ? 15.089 -13.130 -26.482 1.00 44.81 196 GLN A CA 1
ATOM 1515 C C . GLN A 1 196 ? 15.543 -12.420 -27.761 1.00 44.81 196 GLN A C 1
ATOM 1517 O O . GLN A 1 196 ? 15.077 -11.320 -28.044 1.00 44.81 196 GLN A O 1
ATOM 1522 N N . GLU A 1 197 ? 16.391 -13.072 -28.559 1.00 53.22 197 GLU A N 1
ATOM 1523 C CA . GLU A 1 197 ? 16.793 -12.603 -29.885 1.00 53.22 197 GLU A CA 1
ATOM 1524 C C . GLU A 1 197 ? 15.637 -12.655 -30.886 1.00 53.22 197 GLU A C 1
ATOM 1526 O O . GLU A 1 197 ? 15.406 -11.661 -31.563 1.00 53.22 197 GLU A O 1
ATOM 1531 N N . LYS A 1 198 ? 14.830 -13.728 -30.931 1.00 52.47 198 LYS A N 1
ATOM 1532 C CA . LYS A 1 198 ? 13.610 -13.758 -31.766 1.00 52.47 198 LYS A CA 1
ATOM 1533 C C . LYS A 1 198 ? 12.571 -12.731 -31.329 1.00 52.47 198 LYS A C 1
ATOM 1535 O O . LYS A 1 198 ? 11.898 -12.171 -32.181 1.00 52.47 198 LYS A O 1
ATOM 1540 N N . PHE A 1 199 ? 12.436 -12.468 -30.033 1.00 49.19 199 PHE A N 1
ATOM 1541 C CA . PHE A 1 199 ? 11.516 -11.464 -29.504 1.00 49.19 199 PHE A CA 1
ATOM 1542 C C . PHE A 1 199 ? 11.980 -10.045 -29.837 1.00 49.19 199 PHE A C 1
ATOM 1544 O O . PHE A 1 199 ? 11.191 -9.249 -30.338 1.00 49.19 199 PHE A O 1
ATOM 1551 N N . LYS A 1 200 ? 13.273 -9.747 -29.647 1.00 59.91 200 LYS A N 1
ATOM 1552 C CA . LYS A 1 200 ? 13.881 -8.500 -30.127 1.00 59.91 200 LYS A CA 1
ATOM 1553 C C . LYS A 1 200 ? 13.735 -8.361 -31.638 1.00 59.91 200 LYS A C 1
ATOM 1555 O O . LYS A 1 200 ? 13.278 -7.324 -32.087 1.00 59.91 200 LYS A O 1
ATOM 1560 N N . ALA A 1 201 ? 14.006 -9.413 -32.406 1.00 63.34 201 ALA A N 1
ATOM 1561 C CA . ALA A 1 201 ? 13.833 -9.412 -33.856 1.00 63.34 201 ALA A CA 1
ATOM 1562 C C . ALA A 1 201 ? 12.367 -9.198 -34.266 1.00 63.34 201 ALA A C 1
ATOM 1564 O O . ALA A 1 201 ? 12.101 -8.493 -35.230 1.00 63.34 201 ALA A O 1
ATOM 1565 N N . GLN A 1 202 ? 11.402 -9.746 -33.522 1.00 61.69 202 GLN A N 1
ATOM 1566 C CA . GLN A 1 202 ? 9.975 -9.498 -33.748 1.00 61.69 202 GLN A CA 1
ATOM 1567 C C . GLN A 1 202 ? 9.570 -8.065 -33.392 1.00 61.69 202 GLN A C 1
ATOM 1569 O O . GLN A 1 202 ? 8.754 -7.478 -34.102 1.00 61.69 202 GLN A O 1
ATOM 1574 N N . GLN A 1 203 ? 10.131 -7.487 -32.327 1.00 57.00 203 GLN A N 1
ATOM 1575 C CA . GLN A 1 203 ? 9.932 -6.077 -31.987 1.00 57.00 203 GLN A CA 1
ATOM 1576 C C . GLN A 1 203 ? 10.545 -5.156 -33.043 1.00 57.00 203 GLN A C 1
ATOM 1578 O O . GLN A 1 203 ? 9.860 -4.256 -33.518 1.00 57.00 203 GLN A O 1
ATOM 1583 N N . GLU A 1 204 ? 11.781 -5.422 -33.464 1.00 69.31 204 GLU A N 1
ATOM 1584 C CA . GLU A 1 204 ? 12.483 -4.678 -34.511 1.00 69.31 204 GLU A CA 1
ATOM 1585 C C . GLU A 1 204 ? 11.769 -4.805 -35.860 1.00 69.31 204 GLU A C 1
ATOM 1587 O O . GLU A 1 204 ? 11.612 -3.816 -36.569 1.00 69.31 204 GLU A O 1
ATOM 1592 N N . GLU A 1 205 ? 11.270 -5.991 -36.218 1.00 72.38 205 GLU A N 1
ATOM 1593 C CA . GLU A 1 205 ? 10.514 -6.188 -37.455 1.00 72.38 205 GLU A CA 1
ATOM 1594 C C . GLU A 1 205 ? 9.145 -5.502 -37.403 1.00 72.38 205 GLU A C 1
ATOM 1596 O O . GLU A 1 205 ? 8.699 -4.927 -38.399 1.00 72.38 205 GLU A O 1
ATOM 1601 N N . ARG A 1 206 ? 8.479 -5.509 -36.246 1.00 70.12 206 ARG A N 1
ATOM 1602 C CA . ARG A 1 206 ? 7.226 -4.776 -36.051 1.00 70.12 206 ARG A CA 1
ATOM 1603 C C . ARG A 1 206 ? 7.447 -3.268 -36.142 1.00 70.12 206 ARG A C 1
ATOM 1605 O O . ARG A 1 206 ? 6.716 -2.605 -36.871 1.00 70.12 206 ARG A O 1
ATOM 1612 N N . GLU A 1 207 ? 8.459 -2.743 -35.460 1.00 73.94 207 GLU A N 1
ATOM 1613 C CA . GLU A 1 207 ? 8.819 -1.322 -35.485 1.00 73.94 207 GLU A CA 1
ATOM 1614 C C . GLU A 1 207 ? 9.253 -0.896 -36.893 1.00 73.94 207 GLU A C 1
ATOM 1616 O O . GLU A 1 207 ? 8.832 0.147 -37.390 1.00 73.94 207 GLU A O 1
ATOM 1621 N N . ARG A 1 208 ? 9.999 -1.748 -37.602 1.00 74.75 208 ARG A N 1
ATOM 1622 C CA . ARG A 1 208 ? 10.364 -1.528 -39.002 1.00 74.75 208 ARG A CA 1
ATOM 1623 C C . ARG A 1 208 ? 9.135 -1.459 -39.903 1.00 74.75 208 ARG A C 1
ATOM 1625 O O . ARG A 1 208 ? 9.031 -0.526 -40.691 1.00 74.75 208 ARG A O 1
ATOM 1632 N N . ARG A 1 209 ? 8.183 -2.387 -39.767 1.00 76.38 209 ARG A N 1
ATOM 1633 C CA . ARG A 1 209 ? 6.917 -2.344 -40.524 1.00 76.38 209 ARG A CA 1
ATOM 1634 C C . ARG A 1 209 ? 6.088 -1.105 -40.188 1.00 76.38 209 ARG A C 1
ATOM 1636 O O . ARG A 1 209 ? 5.408 -0.578 -41.061 1.00 76.38 209 ARG A O 1
ATOM 1643 N N . GLU A 1 210 ? 6.136 -0.633 -38.945 1.00 73.19 210 GLU A N 1
ATOM 1644 C CA . GLU A 1 210 ? 5.458 0.595 -38.515 1.00 73.19 210 GLU A CA 1
ATOM 1645 C C . GLU A 1 210 ? 6.104 1.854 -39.114 1.00 73.19 210 GLU A C 1
ATOM 1647 O O . GLU A 1 210 ? 5.383 2.732 -39.586 1.00 73.19 210 GLU A O 1
ATOM 1652 N N . LEU A 1 211 ? 7.435 1.926 -39.170 1.00 76.81 211 LEU A N 1
ATOM 1653 C CA . LEU A 1 211 ? 8.173 3.026 -39.801 1.00 76.81 211 LEU A CA 1
ATOM 1654 C C . LEU A 1 211 ? 8.020 3.015 -41.332 1.00 76.81 211 LEU A C 1
ATOM 1656 O O . LEU A 1 211 ? 7.814 4.065 -41.939 1.00 76.81 211 LEU A O 1
ATOM 1660 N N . GLU A 1 212 ? 8.027 1.836 -41.956 1.00 80.44 212 GLU A N 1
ATOM 1661 C CA . GLU A 1 212 ? 7.747 1.675 -43.390 1.00 80.44 212 GLU A CA 1
ATOM 1662 C C . GLU A 1 212 ? 6.300 2.089 -43.726 1.00 80.44 212 GLU A C 1
ATOM 1664 O O . GLU A 1 212 ? 6.061 2.784 -44.715 1.00 80.44 212 GLU A O 1
ATOM 1669 N N . ALA A 1 213 ? 5.327 1.764 -42.866 1.00 77.19 213 ALA A N 1
ATOM 1670 C CA . ALA A 1 213 ? 3.944 2.231 -43.007 1.00 77.19 213 ALA A CA 1
ATOM 1671 C C . ALA A 1 213 ? 3.788 3.754 -42.816 1.00 77.19 213 ALA A C 1
ATOM 1673 O O . ALA A 1 213 ? 2.825 4.337 -43.313 1.00 77.19 213 ALA A O 1
ATOM 1674 N N . GLN A 1 214 ? 4.733 4.408 -42.133 1.00 78.75 214 GLN A N 1
ATOM 1675 C CA . GLN A 1 214 ? 4.817 5.869 -41.995 1.00 78.75 214 GLN A CA 1
ATOM 1676 C C . GLN A 1 214 ? 5.541 6.546 -43.173 1.00 78.75 214 GLN A C 1
ATOM 1678 O O . GLN A 1 214 ? 5.729 7.762 -43.161 1.00 78.75 214 GLN A O 1
ATOM 1683 N N . GLY A 1 215 ? 5.916 5.783 -44.206 1.00 79.56 215 GLY A N 1
ATOM 1684 C CA . GLY A 1 215 ? 6.527 6.297 -45.431 1.00 79.56 215 GLY A CA 1
ATOM 1685 C C . GLY A 1 215 ? 8.049 6.423 -45.381 1.00 79.56 215 GLY A C 1
ATOM 1686 O O . GLY A 1 215 ? 8.621 6.985 -46.314 1.00 79.56 215 GLY A O 1
ATOM 1687 N N . LEU A 1 216 ? 8.707 5.908 -44.334 1.00 79.75 216 LEU A N 1
ATOM 1688 C CA . LEU A 1 216 ? 10.166 5.805 -44.301 1.00 79.75 216 LEU A CA 1
ATOM 1689 C C . LEU A 1 216 ? 10.626 4.640 -45.183 1.00 79.75 216 LEU A C 1
ATOM 1691 O O . LEU A 1 216 ? 10.002 3.578 -45.226 1.00 79.75 216 LEU A O 1
ATOM 1695 N N . SER A 1 217 ? 11.752 4.818 -45.868 1.00 82.94 217 SER A N 1
ATOM 1696 C CA . SER A 1 217 ? 12.418 3.711 -46.552 1.00 82.94 217 SER A CA 1
ATOM 1697 C C . SER A 1 217 ? 12.974 2.695 -45.546 1.00 82.94 217 SER A C 1
ATOM 1699 O O . SER A 1 217 ? 13.251 3.016 -44.388 1.00 82.94 217 SER A O 1
ATOM 1701 N N . ALA A 1 218 ? 13.188 1.456 -45.996 1.00 76.69 218 ALA A N 1
ATOM 1702 C CA . ALA A 1 218 ? 13.758 0.397 -45.162 1.00 76.69 218 ALA A CA 1
ATOM 1703 C C . ALA A 1 218 ? 15.120 0.782 -44.540 1.00 76.69 218 ALA A C 1
ATOM 1705 O O . ALA A 1 218 ? 15.423 0.372 -43.420 1.00 76.69 218 ALA A O 1
ATOM 1706 N N . GLU A 1 219 ? 15.928 1.587 -45.242 1.00 77.12 219 GLU A N 1
ATOM 1707 C CA . GLU A 1 219 ? 17.228 2.072 -44.755 1.00 77.12 219 GLU A CA 1
ATOM 1708 C C . GLU A 1 219 ? 17.073 3.138 -43.659 1.00 77.12 219 GLU A C 1
ATOM 1710 O O . GLU A 1 219 ? 17.784 3.102 -42.653 1.00 77.12 219 GLU A O 1
ATOM 1715 N N . GLU A 1 220 ? 16.103 4.044 -43.798 1.00 73.75 220 GLU A N 1
ATOM 1716 C CA . GLU A 1 220 ? 15.802 5.068 -42.790 1.00 73.75 220 GLU A CA 1
ATOM 1717 C C . GLU A 1 220 ? 15.187 4.452 -41.526 1.00 73.75 220 GLU A C 1
ATOM 1719 O O . GLU A 1 220 ? 15.581 4.805 -40.413 1.00 73.75 220 GLU A O 1
ATOM 1724 N N . ALA A 1 221 ? 14.278 3.482 -41.680 1.00 77.50 221 ALA A N 1
ATOM 1725 C CA . ALA A 1 221 ? 13.694 2.745 -40.562 1.00 77.50 221 ALA A CA 1
ATOM 1726 C C . ALA A 1 221 ? 14.769 1.989 -39.760 1.00 77.50 221 ALA A C 1
ATOM 1728 O O . ALA A 1 221 ? 14.815 2.080 -38.531 1.00 77.50 221 ALA A O 1
ATOM 1729 N N . ALA A 1 222 ? 15.687 1.305 -40.452 1.00 77.00 222 ALA A N 1
ATOM 1730 C CA . ALA A 1 222 ? 16.805 0.608 -39.822 1.00 77.00 222 ALA A CA 1
ATOM 1731 C C . ALA A 1 222 ? 17.756 1.569 -39.083 1.00 77.00 222 ALA A C 1
ATOM 1733 O O . ALA A 1 222 ? 18.207 1.257 -37.981 1.00 77.00 222 ALA A O 1
ATOM 1734 N N . ALA A 1 223 ? 18.026 2.755 -39.639 1.00 75.06 223 ALA A N 1
ATOM 1735 C CA . ALA A 1 223 ? 18.860 3.769 -38.994 1.00 75.06 223 ALA A CA 1
ATOM 1736 C C . ALA A 1 223 ? 18.221 4.335 -37.710 1.00 75.06 223 ALA A C 1
ATOM 1738 O O . ALA A 1 223 ? 18.923 4.550 -36.720 1.00 75.06 223 ALA A O 1
ATOM 1739 N N . VAL A 1 224 ? 16.897 4.531 -37.694 1.00 71.94 224 VAL A N 1
ATOM 1740 C CA . VAL A 1 224 ? 16.149 4.985 -36.506 1.00 71.94 224 VAL A CA 1
ATOM 1741 C C . VAL A 1 224 ? 16.184 3.937 -35.390 1.00 71.94 224 VAL A C 1
ATOM 1743 O O . VAL A 1 224 ? 16.456 4.285 -34.237 1.00 71.94 224 VAL A O 1
ATOM 1746 N N . ILE A 1 225 ? 15.965 2.662 -35.724 1.00 72.12 225 ILE A N 1
ATOM 1747 C CA . ILE A 1 225 ? 16.028 1.540 -34.771 1.00 72.12 225 ILE A CA 1
ATOM 1748 C C . ILE A 1 225 ? 17.456 1.398 -34.216 1.00 72.12 225 ILE A C 1
ATOM 1750 O O . ILE A 1 225 ? 17.659 1.356 -33.000 1.00 72.12 225 ILE A O 1
ATOM 1754 N N . ALA A 1 226 ? 18.471 1.436 -35.085 1.00 70.88 226 ALA A N 1
ATOM 1755 C CA . ALA A 1 226 ? 19.874 1.329 -34.689 1.00 70.88 226 ALA A CA 1
ATOM 1756 C C . ALA A 1 226 ? 20.340 2.500 -33.805 1.00 70.88 226 ALA A C 1
ATOM 1758 O O . ALA A 1 226 ? 21.066 2.281 -32.833 1.00 70.88 226 ALA A O 1
ATOM 1759 N N . ALA A 1 227 ? 19.902 3.733 -34.085 1.00 69.44 227 ALA A N 1
ATOM 1760 C CA . ALA A 1 227 ? 20.217 4.911 -33.271 1.00 69.44 227 ALA A CA 1
ATOM 1761 C C . ALA A 1 227 ? 19.596 4.849 -31.863 1.00 69.44 227 ALA A C 1
ATOM 1763 O O . ALA A 1 227 ? 20.153 5.403 -30.915 1.00 69.44 227 ALA A O 1
ATOM 1764 N N . ARG A 1 228 ? 18.463 4.152 -31.704 1.00 65.50 228 ARG A N 1
ATOM 1765 C CA . ARG A 1 228 ? 17.834 3.893 -30.397 1.00 65.50 228 ARG A CA 1
ATOM 1766 C C . ARG A 1 228 ? 18.538 2.771 -29.632 1.00 65.50 228 ARG A C 1
ATOM 1768 O O . ARG A 1 228 ? 18.694 2.879 -28.418 1.00 65.50 228 ARG A O 1
ATOM 1775 N N . ALA A 1 229 ? 19.003 1.736 -30.335 1.00 54.44 229 ALA A N 1
ATOM 1776 C CA . ALA A 1 229 ? 19.716 0.597 -29.753 1.00 54.44 229 ALA A CA 1
ATOM 1777 C C . ALA A 1 229 ? 21.153 0.931 -29.310 1.00 54.44 229 ALA A C 1
ATOM 1779 O O . ALA A 1 229 ? 21.645 0.384 -28.328 1.00 54.44 229 ALA A O 1
ATOM 1780 N N . SER A 1 230 ? 21.822 1.862 -29.995 1.00 50.84 230 SER A N 1
ATOM 1781 C CA . SER A 1 230 ? 23.195 2.299 -29.684 1.00 50.84 230 SER A CA 1
ATOM 1782 C C . SER A 1 230 ? 23.287 3.343 -28.556 1.00 50.84 230 SER A C 1
ATOM 1784 O O . SER A 1 230 ? 24.365 3.868 -28.279 1.00 50.84 230 SER A O 1
ATOM 1786 N N . GLY A 1 231 ? 22.177 3.600 -27.855 1.00 44.66 231 GLY A N 1
ATOM 1787 C CA . GLY A 1 231 ? 22.105 4.495 -26.699 1.00 44.66 231 GLY A CA 1
ATOM 1788 C C . GLY A 1 231 ? 22.800 4.004 -25.423 1.00 44.66 231 GLY A C 1
ATOM 1789 O O . GLY A 1 231 ? 22.924 4.799 -24.499 1.00 44.66 231 GLY A O 1
ATOM 1790 N N . ASP A 1 232 ? 23.279 2.758 -25.357 1.00 39.81 232 ASP A N 1
ATOM 1791 C CA . ASP A 1 232 ? 24.144 2.271 -24.274 1.00 39.81 232 ASP A CA 1
ATOM 1792 C C . ASP A 1 232 ? 25.062 1.150 -24.793 1.00 39.81 232 ASP A C 1
ATOM 1794 O O . ASP A 1 232 ? 24.615 0.143 -25.340 1.00 39.81 232 ASP A O 1
ATOM 1798 N N . GLY A 1 233 ? 26.376 1.345 -24.660 1.00 37.12 233 GLY A N 1
ATOM 1799 C CA . GLY A 1 233 ? 27.389 0.407 -25.138 1.00 37.12 233 GLY A CA 1
ATOM 1800 C C . GLY A 1 233 ? 27.733 -0.684 -24.124 1.00 37.12 233 GLY A C 1
ATOM 1801 O O . GLY A 1 233 ? 28.074 -0.375 -22.986 1.00 37.12 233 GLY A O 1
ATOM 1802 N N . ALA A 1 234 ? 27.759 -1.943 -24.569 1.00 32.94 234 ALA A N 1
ATOM 1803 C CA . ALA A 1 234 ? 28.599 -3.007 -24.007 1.00 32.94 234 ALA A CA 1
ATOM 1804 C C . ALA A 1 234 ? 28.704 -4.188 -24.994 1.00 32.94 234 ALA A C 1
ATOM 1806 O O . ALA A 1 234 ? 27.694 -4.701 -25.469 1.00 32.94 234 ALA A O 1
ATOM 1807 N N . GLY A 1 235 ? 29.937 -4.600 -25.316 1.00 30.70 235 GLY A N 1
ATOM 1808 C CA . GLY A 1 235 ? 30.239 -5.786 -26.129 1.00 30.70 235 GLY A CA 1
ATOM 1809 C C . GLY A 1 235 ? 30.062 -7.108 -25.362 1.00 30.70 235 GLY A C 1
ATOM 1810 O O . GLY A 1 235 ? 29.835 -7.092 -24.151 1.00 30.70 235 GLY A O 1
ATOM 1811 N N . PRO A 1 236 ? 30.174 -8.265 -26.041 1.00 30.88 236 PRO A N 1
ATOM 1812 C CA . PRO A 1 236 ? 29.770 -9.545 -25.478 1.00 30.88 236 PRO A CA 1
ATOM 1813 C C . PRO A 1 236 ? 30.851 -10.089 -24.536 1.00 30.88 236 PRO A C 1
ATOM 1815 O O . PRO A 1 236 ? 31.989 -10.320 -24.945 1.00 30.88 236 PRO A O 1
ATOM 1818 N N . SER A 1 237 ? 30.496 -10.328 -23.274 1.00 28.59 237 SER A N 1
ATOM 1819 C CA . SER A 1 237 ? 31.299 -11.125 -22.348 1.00 28.59 237 SER A CA 1
ATOM 1820 C C . SER A 1 237 ? 30.455 -12.259 -21.767 1.00 28.59 237 SER A C 1
ATOM 1822 O O . SER A 1 237 ? 29.354 -12.072 -21.257 1.00 28.59 237 SER A O 1
ATOM 1824 N N . THR A 1 238 ? 30.978 -13.474 -21.897 1.00 34.25 238 THR A N 1
ATOM 1825 C CA . THR A 1 238 ? 30.383 -14.710 -21.393 1.00 34.25 238 THR A CA 1
ATOM 1826 C C . THR A 1 238 ? 30.627 -14.789 -19.884 1.00 34.25 238 THR A C 1
ATOM 1828 O O . THR A 1 238 ? 31.718 -15.141 -19.438 1.00 34.25 238 THR A O 1
ATOM 1831 N N . GLN A 1 239 ? 29.619 -14.426 -19.092 1.00 25.42 239 GLN A N 1
ATOM 1832 C CA . GLN A 1 239 ? 29.568 -14.576 -17.632 1.00 25.42 239 GLN A CA 1
ATOM 1833 C C . GLN A 1 239 ? 28.264 -15.297 -17.244 1.00 25.42 239 GLN A C 1
ATOM 1835 O O . GLN A 1 239 ? 27.294 -15.220 -18.003 1.00 25.42 239 GLN A O 1
ATOM 1840 N N . PRO A 1 240 ? 28.214 -16.029 -16.108 1.00 32.66 240 PRO A N 1
ATOM 1841 C CA . PRO A 1 240 ? 26.962 -16.603 -15.606 1.00 32.66 240 PRO A CA 1
ATOM 1842 C C . PRO A 1 240 ? 25.916 -15.488 -15.528 1.00 32.66 240 PRO A C 1
ATOM 1844 O O . PRO A 1 240 ? 26.240 -14.428 -15.002 1.00 32.66 240 PRO A O 1
ATOM 1847 N N . ALA A 1 241 ? 24.739 -15.723 -16.127 1.00 38.12 241 ALA A N 1
ATOM 1848 C CA . ALA A 1 241 ? 23.723 -14.723 -16.470 1.00 38.12 241 ALA A CA 1
ATOM 1849 C C . ALA A 1 241 ? 23.721 -13.525 -15.507 1.00 38.12 241 ALA A C 1
ATOM 1851 O O . ALA A 1 241 ? 23.196 -13.617 -14.397 1.00 38.12 241 ALA A O 1
ATOM 1852 N N . ALA A 1 242 ? 24.358 -12.425 -15.921 1.00 49.34 242 ALA A N 1
ATOM 1853 C CA . ALA A 1 242 ? 24.319 -11.182 -15.170 1.00 49.34 242 ALA A CA 1
ATOM 1854 C C . ALA A 1 242 ? 22.845 -10.803 -14.984 1.00 49.34 242 ALA A C 1
ATOM 1856 O O . ALA A 1 242 ? 22.086 -10.803 -15.958 1.00 49.34 242 ALA A O 1
ATOM 1857 N N . GLU A 1 243 ? 22.426 -10.547 -13.741 1.00 63.41 243 GLU A N 1
ATOM 1858 C CA . GLU A 1 243 ? 21.077 -10.054 -13.465 1.00 63.41 243 GLU A CA 1
ATOM 1859 C C . GLU A 1 243 ? 20.826 -8.837 -14.359 1.00 63.41 243 GLU A C 1
ATOM 1861 O O . GLU A 1 243 ? 21.594 -7.874 -14.337 1.00 63.41 243 GLU A O 1
ATOM 1866 N N . LYS A 1 244 ? 19.785 -8.909 -15.195 1.00 79.50 244 LYS A N 1
ATOM 1867 C CA . LYS A 1 244 ? 19.426 -7.826 -16.110 1.00 79.50 244 LYS A CA 1
ATOM 1868 C C . LYS A 1 244 ? 19.275 -6.529 -15.315 1.00 79.50 244 LYS A C 1
ATOM 1870 O O . LYS A 1 244 ? 18.492 -6.468 -14.367 1.00 79.50 244 LYS A O 1
ATOM 1875 N N . GLU A 1 245 ? 20.009 -5.493 -15.708 1.00 85.69 245 GLU A N 1
ATOM 1876 C CA . GLU A 1 245 ? 19.843 -4.168 -15.119 1.00 85.69 245 GLU A CA 1
ATOM 1877 C C . GLU A 1 245 ? 18.558 -3.523 -15.648 1.00 85.69 245 GLU A C 1
ATOM 1879 O O . GLU A 1 245 ? 18.301 -3.492 -16.853 1.00 85.69 245 GLU A O 1
ATOM 1884 N N . TYR A 1 246 ? 17.746 -2.992 -14.736 1.00 90.94 246 TYR A N 1
ATOM 1885 C CA . TYR A 1 246 ? 16.495 -2.314 -15.058 1.00 90.94 246 TYR A CA 1
ATOM 1886 C C . TYR A 1 246 ? 16.612 -0.811 -14.821 1.00 90.94 246 TYR A C 1
ATOM 1888 O O . TYR A 1 246 ? 17.363 -0.342 -13.963 1.00 90.94 246 TYR A O 1
ATOM 1896 N N . SER A 1 247 ? 15.834 -0.032 -15.576 1.00 93.88 247 SER A N 1
ATOM 1897 C CA . SER A 1 247 ? 15.769 1.412 -15.363 1.00 93.88 247 SER A CA 1
ATOM 1898 C C . SER A 1 247 ? 15.158 1.731 -13.995 1.00 93.88 247 SER A C 1
ATOM 1900 O O . SER A 1 247 ? 14.242 1.046 -13.547 1.00 93.88 247 SER A O 1
ATOM 1902 N N . PHE A 1 248 ? 15.589 2.825 -13.357 1.00 95.06 248 PHE A N 1
ATOM 1903 C CA . PHE A 1 248 ? 15.000 3.255 -12.081 1.00 95.06 248 PHE A CA 1
ATOM 1904 C C . PHE A 1 248 ? 13.475 3.421 -12.158 1.00 95.06 248 PHE A C 1
ATOM 1906 O O . PHE A 1 248 ? 12.793 3.105 -11.193 1.00 95.06 248 PHE A O 1
ATOM 1913 N N . ILE A 1 249 ? 12.941 3.903 -13.289 1.00 96.31 249 ILE A N 1
ATOM 1914 C CA . ILE A 1 249 ? 11.490 4.059 -13.479 1.00 96.31 249 ILE A CA 1
ATOM 1915 C C . ILE A 1 249 ? 10.807 2.692 -13.396 1.00 96.31 249 ILE A C 1
ATOM 1917 O O . ILE A 1 249 ? 9.853 2.546 -12.641 1.00 96.31 249 ILE A O 1
ATOM 1921 N N . CYS A 1 250 ? 11.337 1.693 -14.107 1.00 96.25 250 CYS A N 1
ATOM 1922 C CA . CYS A 1 250 ? 10.836 0.320 -14.079 1.00 96.25 250 CYS A CA 1
ATOM 1923 C C . CYS A 1 250 ? 10.884 -0.271 -12.664 1.00 96.25 250 CYS A C 1
ATOM 1925 O O . CYS A 1 250 ? 9.880 -0.779 -12.173 1.00 96.25 250 CYS A O 1
ATOM 1927 N N . GLU A 1 251 ? 12.031 -0.164 -11.984 1.00 96.94 251 GLU A N 1
ATOM 1928 C CA . GLU A 1 251 ? 12.181 -0.696 -10.626 1.00 96.94 251 GLU A CA 1
ATOM 1929 C C . GLU A 1 251 ? 11.240 -0.001 -9.642 1.00 96.94 251 GLU A C 1
ATOM 1931 O O . GLU A 1 251 ? 10.528 -0.657 -8.892 1.00 96.94 251 GLU A O 1
ATOM 1936 N N . CYS A 1 252 ? 11.212 1.333 -9.655 1.00 98.25 252 CYS A N 1
ATOM 1937 C CA . CYS A 1 252 ? 10.366 2.117 -8.766 1.00 98.25 252 CYS A CA 1
ATOM 1938 C C . CYS A 1 252 ? 8.888 1.783 -8.994 1.00 98.25 252 CYS A C 1
ATOM 1940 O O . CYS A 1 252 ? 8.165 1.570 -8.027 1.00 98.25 252 CYS A O 1
ATOM 1942 N N . PHE A 1 253 ? 8.455 1.667 -10.251 1.00 98.56 253 PHE A N 1
ATOM 1943 C CA . PHE A 1 253 ? 7.079 1.325 -10.603 1.00 98.56 253 PHE A CA 1
ATOM 1944 C C . PHE A 1 253 ? 6.649 -0.033 -10.035 1.00 98.56 253 PHE A C 1
ATOM 1946 O O . PHE A 1 253 ? 5.670 -0.094 -9.295 1.00 98.56 253 PHE A O 1
ATOM 1953 N N . PHE A 1 254 ? 7.392 -1.110 -10.300 1.00 98.19 254 PHE A N 1
ATOM 1954 C CA . PHE A 1 254 ? 6.998 -2.444 -9.830 1.00 98.19 254 PHE A CA 1
ATOM 1955 C C . PHE A 1 254 ? 7.188 -2.637 -8.321 1.00 98.19 254 PHE A C 1
ATOM 1957 O O . PHE A 1 254 ? 6.379 -3.313 -7.691 1.00 98.19 254 PHE A O 1
ATOM 1964 N N . LEU A 1 255 ? 8.180 -1.982 -7.706 1.00 98.50 255 LEU A N 1
ATOM 1965 C CA . LEU A 1 255 ? 8.270 -1.915 -6.243 1.00 98.50 255 LEU A CA 1
ATOM 1966 C C . LEU A 1 255 ? 7.062 -1.195 -5.634 1.00 98.50 255 LEU A C 1
ATOM 1968 O O . LEU A 1 255 ? 6.590 -1.579 -4.566 1.00 98.50 255 LEU A O 1
ATOM 1972 N N . THR A 1 256 ? 6.562 -0.157 -6.308 1.00 98.75 256 THR A N 1
ATOM 1973 C CA . THR A 1 256 ? 5.386 0.598 -5.864 1.00 98.75 256 THR A CA 1
ATOM 1974 C C . THR A 1 256 ? 4.116 -0.230 -6.013 1.00 98.75 256 THR A C 1
ATOM 1976 O O . THR A 1 256 ? 3.314 -0.230 -5.086 1.00 98.75 256 THR A O 1
ATOM 1979 N N . ALA A 1 257 ? 3.959 -0.981 -7.110 1.00 98.56 257 ALA A N 1
ATOM 1980 C CA . ALA A 1 257 ? 2.838 -1.905 -7.299 1.00 98.56 257 ALA A CA 1
ATOM 1981 C C . ALA A 1 257 ? 2.748 -2.915 -6.140 1.00 98.56 257 ALA A C 1
ATOM 1983 O O . ALA A 1 257 ? 1.730 -2.977 -5.454 1.00 98.56 257 ALA A O 1
ATOM 1984 N N . GLU A 1 258 ? 3.851 -3.603 -5.827 1.00 98.31 258 GLU A N 1
ATOM 1985 C CA . GLU A 1 258 ? 3.900 -4.550 -4.704 1.00 98.31 258 GLU A CA 1
ATOM 1986 C C . GLU A 1 258 ? 3.661 -3.867 -3.348 1.00 98.31 258 GLU A C 1
ATOM 1988 O O . GLU A 1 258 ? 2.957 -4.394 -2.486 1.00 98.31 258 GLU A O 1
ATOM 1993 N N . ALA A 1 259 ? 4.220 -2.673 -3.130 1.00 98.50 259 ALA A N 1
ATOM 1994 C CA . ALA A 1 259 ? 4.003 -1.941 -1.885 1.00 98.50 259 ALA A CA 1
ATOM 1995 C C . ALA A 1 259 ? 2.539 -1.511 -1.706 1.00 98.50 259 ALA A C 1
ATOM 1997 O O . ALA A 1 259 ? 2.031 -1.534 -0.582 1.00 98.50 259 ALA A O 1
ATOM 1998 N N . LEU A 1 260 ? 1.851 -1.132 -2.786 1.00 98.56 260 LEU A N 1
ATOM 1999 C CA . LEU A 1 260 ? 0.425 -0.818 -2.752 1.00 98.56 260 LEU A CA 1
ATOM 2000 C C . LEU A 1 260 ? -0.400 -2.064 -2.438 1.00 98.56 260 LEU A C 1
ATOM 2002 O O . LEU A 1 260 ? -1.221 -2.003 -1.520 1.00 98.56 260 LEU A O 1
ATOM 2006 N N . HIS A 1 261 ? -0.127 -3.182 -3.111 1.00 98.25 261 HIS A N 1
ATOM 2007 C CA . HIS A 1 261 ? -0.801 -4.460 -2.883 1.00 98.25 261 HIS A CA 1
ATOM 2008 C C . HIS A 1 261 ? -0.677 -4.920 -1.417 1.00 98.25 261 HIS A C 1
ATOM 2010 O O . HIS A 1 261 ? -1.659 -5.143 -0.703 1.00 98.25 261 HIS A O 1
ATOM 2016 N N . LEU A 1 262 ? 0.559 -4.979 -0.911 1.00 97.62 262 LEU A N 1
ATOM 2017 C CA . LEU A 1 262 ? 0.876 -5.476 0.434 1.00 97.62 262 LEU A CA 1
ATOM 2018 C C . LEU A 1 262 ? 0.554 -4.462 1.550 1.00 97.62 262 LEU A C 1
ATOM 2020 O O . LEU A 1 262 ? 0.428 -4.827 2.728 1.00 97.62 262 LEU A O 1
ATOM 2024 N N . GLY A 1 263 ? 0.462 -3.182 1.192 1.00 97.38 263 GLY A N 1
ATOM 2025 C CA . GLY A 1 263 ? 0.205 -2.054 2.079 1.00 97.38 263 GLY A CA 1
ATOM 2026 C C . GLY A 1 263 ? -1.226 -1.555 1.959 1.00 97.38 263 GLY A C 1
ATOM 2027 O O . GLY A 1 263 ? -2.093 -1.994 2.713 1.00 97.38 263 GLY A O 1
ATOM 2028 N N . LEU A 1 264 ? -1.458 -0.611 1.047 1.00 97.44 264 LEU A N 1
ATOM 2029 C CA . LEU A 1 264 ? -2.731 0.097 0.894 1.00 97.44 264 LEU A CA 1
ATOM 2030 C C . LEU A 1 264 ? -3.916 -0.862 0.711 1.00 97.44 264 LEU A C 1
ATOM 2032 O O . LEU A 1 264 ? -4.876 -0.781 1.476 1.00 97.44 264 LEU A O 1
ATOM 2036 N N . ILE A 1 265 ? -3.832 -1.790 -0.243 1.00 97.75 265 ILE A N 1
ATOM 2037 C CA . ILE A 1 265 ? -4.929 -2.709 -0.584 1.00 97.75 265 ILE A CA 1
ATOM 2038 C C . ILE A 1 265 ? -5.212 -3.665 0.567 1.00 97.75 265 ILE A C 1
ATOM 2040 O O . ILE A 1 265 ? -6.356 -3.801 1.006 1.00 97.75 265 ILE A O 1
ATOM 2044 N N . LYS A 1 266 ? -4.165 -4.259 1.151 1.00 96.94 266 LYS A N 1
ATOM 2045 C CA . LYS A 1 266 ? -4.328 -5.119 2.327 1.00 96.94 266 LYS A CA 1
ATOM 2046 C C . LYS A 1 266 ? -4.982 -4.384 3.501 1.00 96.94 266 LYS A C 1
ATOM 2048 O O . LYS A 1 266 ? -5.798 -4.969 4.210 1.00 96.94 266 LYS A O 1
ATOM 2053 N N . ILE A 1 267 ? -4.641 -3.114 3.718 1.00 96.44 267 ILE A N 1
ATOM 2054 C CA . ILE A 1 267 ? -5.218 -2.294 4.792 1.00 96.44 267 ILE A CA 1
ATOM 2055 C C . ILE A 1 267 ? -6.683 -1.948 4.493 1.00 96.44 267 ILE A C 1
ATOM 2057 O O . ILE A 1 267 ? -7.492 -2.011 5.415 1.00 96.44 267 ILE A O 1
ATOM 2061 N N . ILE A 1 268 ? -7.047 -1.655 3.239 1.00 95.88 268 ILE A N 1
ATOM 2062 C CA . ILE A 1 268 ? -8.450 -1.474 2.816 1.00 95.88 268 ILE A CA 1
ATOM 2063 C C . ILE A 1 268 ? -9.262 -2.747 3.089 1.00 95.88 268 ILE A C 1
ATOM 2065 O O . ILE A 1 268 ? -10.316 -2.683 3.723 1.00 95.88 268 ILE A O 1
ATOM 2069 N N . SER A 1 269 ? -8.746 -3.913 2.689 1.00 94.50 269 SER A N 1
ATOM 2070 C CA . SER A 1 269 ? -9.388 -5.210 2.934 1.00 94.50 269 SER A CA 1
ATOM 2071 C C . SER A 1 269 ? -9.635 -5.449 4.431 1.00 94.50 269 SER A C 1
ATOM 2073 O O . SER A 1 269 ? -10.756 -5.755 4.838 1.00 94.50 269 SER A O 1
ATOM 2075 N N . MET A 1 270 ? -8.624 -5.212 5.272 1.00 92.38 270 MET A N 1
ATOM 2076 C CA . MET A 1 270 ? -8.749 -5.369 6.725 1.00 92.38 270 MET A CA 1
ATOM 2077 C C . MET A 1 270 ? -9.697 -4.354 7.356 1.00 92.38 270 MET A C 1
ATOM 2079 O O . MET A 1 270 ? -10.467 -4.712 8.243 1.00 92.38 270 MET A O 1
ATOM 2083 N N . TYR A 1 271 ? -9.690 -3.107 6.888 1.00 93.31 271 TYR A N 1
ATOM 2084 C CA . TYR A 1 271 ? -10.663 -2.101 7.304 1.00 93.31 271 TYR A CA 1
ATOM 2085 C C . TYR A 1 271 ? -12.097 -2.559 7.002 1.00 93.31 271 TYR A C 1
ATOM 2087 O O . TYR A 1 271 ? -12.964 -2.496 7.873 1.00 93.31 271 TYR A O 1
ATOM 2095 N N . ASN A 1 272 ? -12.342 -3.093 5.804 1.00 92.19 272 ASN A N 1
ATOM 2096 C CA . ASN A 1 272 ? -13.655 -3.600 5.407 1.00 92.19 272 ASN A CA 1
ATOM 2097 C C . ASN A 1 272 ? -14.106 -4.800 6.260 1.00 92.19 272 ASN A C 1
ATOM 2099 O O . ASN A 1 272 ? -15.288 -4.910 6.598 1.00 92.19 272 ASN A O 1
ATOM 2103 N N . GLU A 1 273 ? -13.190 -5.699 6.625 1.00 91.19 273 GLU A N 1
ATOM 2104 C CA . GLU A 1 273 ? -13.467 -6.806 7.550 1.00 91.19 273 GLU A CA 1
ATOM 2105 C C . GLU A 1 273 ? -13.789 -6.300 8.963 1.00 91.19 273 GLU A C 1
ATOM 2107 O O . GLU A 1 273 ? -14.824 -6.664 9.526 1.00 91.19 273 GLU A O 1
ATOM 2112 N N . GLU A 1 274 ? -12.970 -5.397 9.503 1.00 88.00 274 GLU A N 1
ATOM 2113 C CA . GLU A 1 274 ? -13.182 -4.777 10.817 1.00 88.00 274 GLU A CA 1
ATOM 2114 C C . GLU A 1 274 ? -14.527 -4.047 10.892 1.00 88.00 274 GLU A C 1
ATOM 2116 O O . GLU A 1 274 ? -15.254 -4.182 11.876 1.00 88.00 274 GLU A O 1
ATOM 2121 N N . MET A 1 275 ? -14.921 -3.343 9.828 1.00 89.12 275 MET A N 1
ATOM 2122 C CA . MET A 1 275 ? -16.221 -2.674 9.742 1.00 89.12 275 MET A CA 1
ATOM 2123 C C . MET A 1 275 ? -17.399 -3.651 9.815 1.00 89.12 275 MET A C 1
ATOM 2125 O O . MET A 1 275 ? -18.378 -3.390 10.522 1.00 89.12 275 MET A O 1
ATOM 2129 N N . LYS A 1 276 ? -17.309 -4.800 9.133 1.00 90.69 276 LYS A N 1
ATOM 2130 C CA . LYS A 1 276 ? -18.340 -5.853 9.189 1.00 90.69 276 LYS A CA 1
ATOM 2131 C C . LYS A 1 276 ? -18.446 -6.443 10.597 1.00 90.69 276 LYS A C 1
ATOM 2133 O O . LYS A 1 276 ? -19.551 -6.586 11.129 1.00 90.69 276 LYS A O 1
ATOM 2138 N N . GLU A 1 277 ? -17.309 -6.737 11.220 1.00 90.38 277 GLU A N 1
ATOM 2139 C CA . GLU A 1 277 ? -17.238 -7.305 12.569 1.00 90.38 277 GLU A CA 1
ATOM 2140 C C . GLU A 1 277 ? -17.709 -6.319 13.648 1.00 90.38 277 GLU A C 1
ATOM 2142 O O . GLU A 1 277 ? -18.389 -6.717 14.599 1.00 90.38 277 GLU A O 1
ATOM 2147 N N . ALA A 1 278 ? -17.381 -5.032 13.510 1.00 89.31 278 ALA A N 1
ATOM 2148 C CA . ALA A 1 278 ? -17.837 -3.966 14.400 1.00 89.31 278 ALA A CA 1
ATOM 2149 C C . ALA A 1 278 ? -19.358 -3.777 14.311 1.00 89.31 278 ALA A C 1
ATOM 2151 O O . ALA A 1 278 ? -20.032 -3.646 15.334 1.00 89.31 278 ALA A O 1
ATOM 2152 N N . HIS A 1 279 ? -19.927 -3.828 13.102 1.00 89.44 279 HIS A N 1
ATOM 2153 C CA . HIS A 1 279 ? -21.378 -3.745 12.916 1.00 89.44 279 HIS A CA 1
ATOM 2154 C C . HIS A 1 279 ? -22.112 -4.937 13.538 1.00 89.44 279 HIS A C 1
ATOM 2156 O O . HIS A 1 279 ? -23.151 -4.761 14.178 1.00 89.44 279 HIS A O 1
ATOM 2162 N N . ARG A 1 280 ? -21.555 -6.153 13.420 1.00 91.94 280 ARG A N 1
ATOM 2163 C CA . ARG A 1 280 ? -22.105 -7.343 14.089 1.00 91.94 280 ARG A CA 1
ATOM 2164 C C . ARG A 1 280 ? -22.107 -7.173 15.610 1.00 91.94 280 ARG A C 1
ATOM 2166 O O . ARG A 1 280 ? -23.146 -7.360 16.239 1.00 91.94 280 ARG A O 1
ATOM 2173 N N . ARG A 1 281 ? -20.976 -6.761 16.189 1.00 91.62 281 ARG A N 1
ATOM 2174 C CA . ARG A 1 281 ? -20.835 -6.558 17.642 1.00 91.62 281 ARG A CA 1
ATOM 2175 C C . ARG A 1 281 ? -21.731 -5.446 18.177 1.00 91.62 281 ARG A C 1
ATOM 2177 O O . ARG A 1 281 ? -22.297 -5.596 19.256 1.00 91.62 281 ARG A O 1
ATOM 2184 N N . ARG A 1 282 ? -21.943 -4.380 17.401 1.00 91.69 282 ARG A N 1
ATOM 2185 C CA . ARG A 1 282 ? -22.903 -3.322 17.739 1.00 91.69 282 ARG A CA 1
ATOM 2186 C C . ARG A 1 282 ? -24.328 -3.864 17.863 1.00 91.69 282 ARG A C 1
ATOM 2188 O O . ARG A 1 282 ? -24.980 -3.598 18.865 1.00 91.69 282 ARG A O 1
ATOM 2195 N N . ARG A 1 283 ? -24.777 -4.693 16.913 1.00 93.12 283 ARG A N 1
ATOM 2196 C CA . ARG A 1 283 ? -26.099 -5.347 16.983 1.00 93.12 283 ARG A CA 1
ATOM 2197 C C . ARG A 1 283 ? -26.228 -6.283 18.186 1.00 93.12 283 ARG A C 1
ATOM 2199 O O . ARG A 1 283 ? -27.280 -6.336 18.817 1.00 93.12 283 ARG A O 1
ATOM 2206 N N . GLU A 1 284 ? -25.169 -7.024 18.512 1.00 93.19 284 GLU A N 1
ATOM 2207 C CA . GLU A 1 284 ? -25.138 -7.883 19.705 1.00 93.19 284 GLU A CA 1
ATOM 2208 C C . GLU A 1 284 ? -25.256 -7.064 21.001 1.00 93.19 284 GLU A C 1
ATOM 2210 O O . GLU A 1 284 ? -25.998 -7.455 21.906 1.00 93.19 284 GLU A O 1
ATOM 2215 N N . MET A 1 285 ? -24.567 -5.920 21.071 1.00 93.44 285 MET A N 1
ATOM 2216 C CA . MET A 1 285 ? -24.633 -4.977 22.189 1.00 93.44 285 MET A CA 1
ATOM 2217 C C . MET A 1 285 ? -26.036 -4.373 22.331 1.00 93.44 285 MET A C 1
ATOM 2219 O O . MET A 1 285 ? -26.602 -4.432 23.420 1.00 93.44 285 MET A O 1
ATOM 2223 N N . GLU A 1 286 ? -26.645 -3.900 21.241 1.00 91.81 286 GLU A N 1
ATOM 2224 C CA . GLU A 1 286 ? -28.015 -3.358 21.230 1.00 91.81 286 GLU A CA 1
ATOM 2225 C C . GLU A 1 286 ? -29.045 -4.399 21.701 1.00 91.81 286 GLU A C 1
ATOM 2227 O O . GLU A 1 286 ? -29.900 -4.113 22.541 1.00 91.81 286 GLU A O 1
ATOM 2232 N N . ALA A 1 287 ? -28.927 -5.646 21.234 1.00 92.06 287 ALA A N 1
ATOM 2233 C CA . ALA A 1 287 ? -29.798 -6.740 21.663 1.00 92.06 287 ALA A CA 1
ATOM 2234 C C . ALA A 1 287 ? -29.582 -7.141 23.134 1.00 92.06 287 ALA A C 1
ATOM 2236 O O . ALA A 1 287 ? -30.508 -7.611 23.801 1.00 92.06 287 ALA A O 1
ATOM 2237 N N . ALA A 1 288 ? -28.360 -7.024 23.657 1.00 91.06 288 ALA A N 1
ATOM 2238 C CA . ALA A 1 288 ? -28.082 -7.225 25.078 1.00 91.06 288 ALA A CA 1
ATOM 2239 C C . ALA A 1 288 ? -28.650 -6.076 25.927 1.00 91.06 288 ALA A C 1
ATOM 2241 O O . ALA A 1 288 ? -29.279 -6.342 26.947 1.00 91.06 288 ALA A O 1
ATOM 2242 N N . GLN A 1 289 ? -28.520 -4.830 25.466 1.00 90.62 289 GLN A N 1
ATOM 2243 C CA . GLN A 1 289 ? -29.054 -3.647 26.137 1.00 90.62 289 GLN A CA 1
ATOM 2244 C C . GLN A 1 289 ? -30.583 -3.691 26.241 1.00 90.62 289 GLN A C 1
ATOM 2246 O O . GLN A 1 289 ? -31.119 -3.488 27.326 1.00 90.62 289 GLN A O 1
ATOM 2251 N N . ALA A 1 290 ? -31.279 -4.052 25.160 1.00 90.44 290 ALA A N 1
ATOM 2252 C CA . ALA A 1 290 ? -32.738 -4.191 25.163 1.00 90.44 290 ALA A CA 1
ATOM 2253 C C . ALA A 1 290 ? -33.240 -5.268 26.147 1.00 90.44 290 ALA A C 1
ATOM 2255 O O . ALA A 1 290 ? -34.309 -5.134 26.731 1.00 90.44 290 ALA A O 1
ATOM 2256 N N . ARG A 1 291 ? -32.462 -6.338 26.368 1.00 87.88 291 ARG A N 1
ATOM 2257 C CA . ARG A 1 291 ? -32.791 -7.388 27.353 1.00 87.88 291 ARG A CA 1
ATOM 2258 C C . ARG A 1 291 ? -32.542 -6.966 28.799 1.00 87.88 291 ARG A C 1
ATOM 2260 O O . ARG A 1 291 ? -33.045 -7.624 29.705 1.00 87.88 291 ARG A O 1
ATOM 2267 N N . GLN A 1 292 ? -31.749 -5.920 29.013 1.00 84.19 292 GLN A N 1
ATOM 2268 C CA . GLN A 1 292 ? -31.387 -5.441 30.340 1.00 84.19 292 GLN A CA 1
ATOM 2269 C C . GLN A 1 292 ? -32.380 -4.409 30.897 1.00 84.19 292 GLN A C 1
ATOM 2271 O O . GLN A 1 292 ? -32.289 -4.059 32.072 1.00 84.19 292 GLN A O 1
ATOM 2276 N N . GLU A 1 293 ? -33.327 -3.907 30.097 1.00 77.94 293 GLU A N 1
ATOM 2277 C CA . GLU A 1 293 ? -34.337 -2.960 30.577 1.00 77.94 293 GLU A CA 1
ATOM 2278 C C . GLU A 1 293 ? -35.133 -3.566 31.751 1.00 77.94 293 GLU A C 1
ATOM 2280 O O . GLU A 1 293 ? -35.915 -4.499 31.587 1.00 77.94 293 GLU A O 1
ATOM 2285 N N . GLY A 1 294 ? -34.890 -3.053 32.965 1.00 77.69 294 GLY A N 1
ATOM 2286 C CA . GLY A 1 294 ? -35.494 -3.541 34.213 1.00 77.69 294 GLY A CA 1
ATOM 2287 C C . GLY A 1 294 ? -34.696 -4.606 34.985 1.00 77.69 294 GLY A C 1
ATOM 2288 O O . GLY A 1 294 ? -35.183 -5.086 36.008 1.00 77.69 294 GLY A O 1
ATOM 2289 N N . ALA A 1 295 ? -33.484 -4.965 34.548 1.00 81.38 295 ALA A N 1
ATOM 2290 C CA . ALA A 1 295 ? -32.611 -5.954 35.193 1.00 81.38 295 ALA A CA 1
ATOM 2291 C C . ALA A 1 295 ? -31.386 -5.313 35.895 1.00 81.38 295 ALA A C 1
ATOM 2293 O O . ALA A 1 295 ? -31.039 -4.164 35.611 1.00 81.38 295 ALA A O 1
ATOM 2294 N N . PRO A 1 296 ? -30.698 -6.030 36.811 1.00 82.94 296 PRO A N 1
ATOM 2295 C CA . PRO A 1 296 ? -29.458 -5.554 37.430 1.00 82.94 296 PRO A CA 1
ATOM 2296 C C . PRO A 1 296 ? -28.326 -5.275 36.414 1.00 82.94 296 PRO A C 1
ATOM 2298 O O . PRO A 1 296 ? -28.362 -5.780 35.287 1.00 82.94 296 PRO A O 1
ATOM 2301 N N . PRO A 1 297 ? -27.284 -4.511 36.804 1.00 80.50 297 PRO A N 1
ATOM 2302 C CA . PRO A 1 297 ? -26.093 -4.287 35.983 1.00 80.50 297 PRO A CA 1
ATOM 2303 C C . PRO A 1 297 ? -25.460 -5.598 35.481 1.00 80.50 297 PRO A C 1
ATOM 2305 O O . PRO A 1 297 ? -25.152 -6.484 36.276 1.00 80.50 297 PRO A O 1
ATOM 2308 N N . ASP A 1 298 ? -25.250 -5.708 34.167 1.00 86.38 298 ASP A N 1
ATOM 2309 C CA . ASP A 1 298 ? -24.670 -6.872 33.498 1.00 86.38 298 ASP A CA 1
ATOM 2310 C C . ASP A 1 298 ? -23.231 -6.564 33.057 1.00 86.38 298 ASP A C 1
ATOM 2312 O O . ASP A 1 298 ? -22.993 -5.786 32.129 1.00 86.38 298 ASP A O 1
ATOM 2316 N N . ALA A 1 299 ? -22.259 -7.210 33.707 1.00 89.62 299 ALA A N 1
ATOM 2317 C CA . ALA A 1 299 ? -20.840 -7.078 33.375 1.00 89.62 299 ALA A CA 1
ATOM 2318 C C . ALA A 1 299 ? -20.535 -7.458 31.914 1.00 89.62 299 ALA A C 1
ATOM 2320 O O . ALA A 1 299 ? -19.595 -6.927 31.317 1.00 89.62 299 ALA A O 1
ATOM 2321 N N . ARG A 1 300 ? -21.332 -8.351 31.312 1.00 89.56 300 ARG A N 1
ATOM 2322 C CA . ARG A 1 300 ? -21.193 -8.726 29.903 1.00 89.56 300 ARG A CA 1
ATOM 2323 C C . ARG A 1 300 ? -21.595 -7.585 28.975 1.00 89.56 300 ARG A C 1
ATOM 2325 O O . ARG A 1 300 ? -20.918 -7.376 27.969 1.00 89.56 300 ARG A O 1
ATOM 2332 N N . LEU A 1 301 ? -22.661 -6.849 29.295 1.00 91.19 301 LEU A N 1
ATOM 2333 C CA . LEU A 1 301 ? -23.055 -5.686 28.504 1.00 91.19 301 LEU A CA 1
ATOM 2334 C C . LEU A 1 301 ? -21.993 -4.587 28.585 1.00 91.19 301 LEU A C 1
ATOM 2336 O O . LEU A 1 301 ? -21.633 -4.019 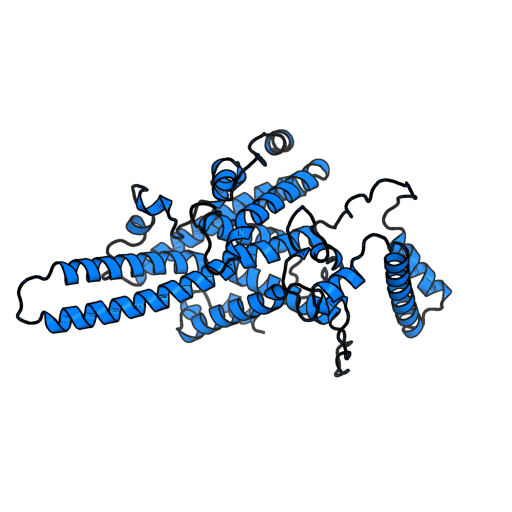27.558 1.00 91.19 301 LEU A O 1
ATOM 2340 N N . GLU A 1 302 ? -21.455 -4.319 29.774 1.00 91.12 302 GLU A N 1
ATOM 2341 C CA . GLU A 1 302 ? -20.381 -3.331 29.935 1.00 91.12 302 GLU A CA 1
ATOM 2342 C C . GLU A 1 302 ? -19.122 -3.720 29.142 1.00 91.12 302 GLU A C 1
ATOM 2344 O O . GLU A 1 302 ? -18.538 -2.885 28.449 1.00 91.12 302 GLU A O 1
ATOM 2349 N N . ALA A 1 303 ? -18.753 -5.006 29.128 1.00 92.06 303 ALA A N 1
ATOM 2350 C CA . ALA A 1 303 ? -17.664 -5.499 28.284 1.00 92.06 303 ALA A CA 1
ATOM 2351 C C . ALA A 1 303 ? -17.942 -5.314 26.777 1.00 92.06 303 ALA A C 1
ATOM 2353 O O . ALA A 1 303 ? -17.031 -4.943 26.030 1.00 92.06 303 ALA A O 1
ATOM 2354 N N . LEU A 1 304 ? -19.186 -5.532 26.330 1.00 91.69 304 LEU A N 1
ATOM 2355 C CA . LEU A 1 304 ? -19.611 -5.320 24.939 1.00 91.69 304 LEU A CA 1
ATOM 2356 C C . LEU A 1 304 ? -19.590 -3.838 24.540 1.00 91.69 304 LEU A C 1
ATOM 2358 O O . LEU A 1 304 ? -19.120 -3.517 23.447 1.00 91.69 304 LEU A O 1
ATOM 2362 N N . LYS A 1 305 ? -20.041 -2.933 25.416 1.00 91.56 305 LYS A N 1
ATOM 2363 C CA . LYS A 1 305 ? -19.949 -1.478 25.199 1.00 91.56 305 LYS A CA 1
ATOM 2364 C C . LYS A 1 305 ? -18.492 -1.043 25.049 1.00 91.56 305 LYS A C 1
ATOM 2366 O O . LYS A 1 305 ? -18.136 -0.443 24.039 1.00 91.56 305 LYS A O 1
ATOM 2371 N N . ALA A 1 306 ? -17.629 -1.464 25.976 1.00 90.38 306 ALA A N 1
ATOM 2372 C CA . ALA A 1 306 ? -16.198 -1.174 25.912 1.00 90.38 306 ALA A CA 1
ATOM 2373 C C . ALA A 1 306 ? -15.534 -1.751 24.646 1.00 90.38 306 ALA A C 1
ATOM 2375 O O . ALA A 1 306 ? -14.573 -1.186 24.125 1.00 90.38 306 ALA A O 1
ATOM 2376 N N . GLN A 1 307 ? -16.023 -2.885 24.135 1.00 90.44 307 GLN A N 1
ATOM 2377 C CA . GLN A 1 307 ? -15.549 -3.442 22.870 1.00 90.44 307 GLN A CA 1
ATOM 2378 C C . GLN A 1 307 ? -15.995 -2.607 21.662 1.00 90.44 307 GLN A C 1
ATOM 2380 O O . GLN A 1 307 ? -15.164 -2.341 20.796 1.00 90.44 307 GLN A O 1
ATOM 2385 N N . CYS A 1 308 ? -17.245 -2.138 21.632 1.00 91.44 308 CYS A N 1
ATOM 2386 C CA . CYS A 1 308 ? -17.737 -1.238 20.582 1.00 91.44 308 CYS A CA 1
ATOM 2387 C C . CYS A 1 308 ? -16.959 0.088 20.548 1.00 91.44 308 CYS A C 1
ATOM 2389 O O . CYS A 1 308 ? -16.704 0.627 19.470 1.00 91.44 308 CYS A O 1
ATOM 2391 N N . ASP A 1 309 ? -16.546 0.592 21.711 1.00 89.19 309 ASP A N 1
ATOM 2392 C CA . ASP A 1 309 ? -15.704 1.785 21.810 1.00 89.19 309 ASP A CA 1
ATOM 2393 C C . ASP A 1 309 ? -14.325 1.553 21.184 1.00 89.19 309 ASP A C 1
ATOM 2395 O O . ASP A 1 309 ? -13.885 2.334 20.336 1.00 89.19 309 ASP A O 1
ATOM 2399 N N . ARG A 1 310 ? -13.670 0.433 21.515 1.00 87.31 310 ARG A N 1
ATOM 2400 C CA . ARG A 1 310 ? -12.385 0.063 20.898 1.00 87.31 310 ARG A CA 1
ATOM 2401 C C . ARG A 1 310 ? -12.495 -0.097 19.382 1.00 87.31 310 ARG A C 1
ATOM 2403 O O . ARG A 1 310 ? -11.583 0.304 18.662 1.00 87.31 310 ARG A O 1
ATOM 2410 N N . ASP A 1 311 ? -13.602 -0.639 18.885 1.00 88.06 311 ASP A N 1
ATOM 2411 C CA . ASP A 1 311 ? -13.836 -0.759 17.440 1.00 88.06 311 ASP A CA 1
ATOM 2412 C C . ASP A 1 311 ? -13.973 0.592 16.761 1.00 88.06 311 ASP A C 1
ATOM 2414 O O . ASP A 1 311 ? -13.389 0.823 15.704 1.00 88.06 311 ASP A O 1
ATOM 2418 N N . MET A 1 312 ? -14.719 1.501 17.387 1.00 88.12 312 MET A N 1
ATOM 2419 C CA . MET A 1 312 ? -14.888 2.858 16.890 1.00 88.12 312 MET A CA 1
ATOM 2420 C C . MET A 1 312 ? -13.544 3.591 16.839 1.00 88.12 312 MET A C 1
ATOM 2422 O O . MET A 1 312 ? -13.244 4.239 15.841 1.00 88.12 312 MET A O 1
ATOM 2426 N N . GLN A 1 313 ? -12.697 3.435 17.858 1.00 88.06 313 GLN A N 1
ATOM 2427 C CA . GLN A 1 313 ? -11.336 3.978 17.861 1.00 88.06 313 GLN A CA 1
ATOM 2428 C C . GLN A 1 313 ? -10.462 3.402 16.743 1.00 88.06 313 GLN A C 1
ATOM 2430 O O . GLN A 1 313 ? -9.821 4.156 16.011 1.00 88.06 313 GLN A O 1
ATOM 2435 N N . ARG A 1 314 ? -10.447 2.072 16.580 1.00 87.94 314 ARG A N 1
ATOM 2436 C CA . ARG A 1 314 ? -9.698 1.406 15.500 1.00 87.94 314 ARG A CA 1
ATOM 2437 C C . ARG A 1 314 ? -10.159 1.904 14.134 1.00 87.94 314 ARG A C 1
ATOM 2439 O O . ARG A 1 314 ? -9.319 2.236 13.302 1.00 87.94 314 ARG A O 1
ATOM 2446 N N . ARG A 1 315 ? -11.474 2.022 13.927 1.00 88.25 315 ARG A N 1
ATOM 2447 C CA . ARG A 1 315 ? -12.076 2.570 12.705 1.00 88.25 315 ARG A CA 1
ATOM 2448 C C . ARG A 1 315 ? -11.566 3.978 12.406 1.00 88.25 315 ARG A C 1
ATOM 2450 O O . ARG A 1 315 ? -11.083 4.212 11.305 1.00 88.25 315 ARG A O 1
ATOM 2457 N N . LEU A 1 316 ? -11.605 4.880 13.387 1.00 89.12 316 LEU A N 1
ATOM 2458 C CA . LEU A 1 316 ? -11.118 6.257 13.232 1.00 89.12 316 LEU A CA 1
ATOM 2459 C C . LEU A 1 316 ? -9.611 6.304 12.906 1.00 89.12 316 LEU A C 1
ATOM 2461 O O . LEU A 1 316 ? -9.167 7.100 12.083 1.00 89.12 316 LEU A O 1
ATOM 2465 N N . CYS A 1 317 ? -8.803 5.407 13.479 1.00 91.00 317 CYS A N 1
ATOM 2466 C CA . CYS A 1 317 ? -7.392 5.257 13.106 1.00 91.00 317 CYS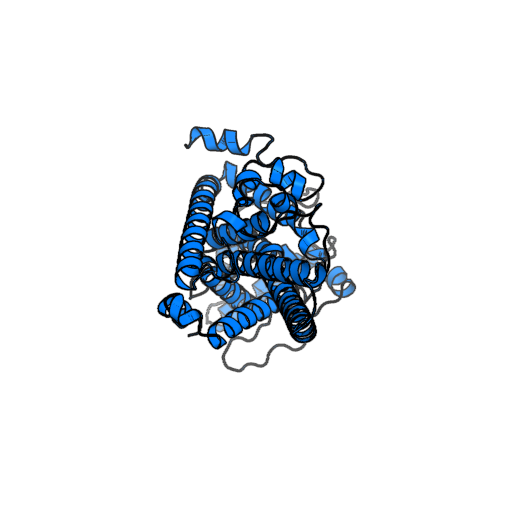 A CA 1
ATOM 2467 C C . CYS A 1 317 ? -7.198 4.843 11.636 1.00 91.00 317 CYS A C 1
ATOM 2469 O O . CYS A 1 317 ? -6.355 5.422 10.946 1.00 91.00 317 CYS A O 1
ATOM 2471 N N . PHE A 1 318 ? -7.967 3.863 11.149 1.00 91.94 318 PHE A N 1
ATOM 2472 C CA . PHE A 1 318 ? -7.943 3.477 9.734 1.00 91.94 318 PHE A CA 1
ATOM 2473 C C . PHE A 1 318 ? -8.390 4.630 8.830 1.00 91.94 318 PHE A C 1
ATOM 2475 O O . PHE A 1 318 ? -7.707 4.925 7.852 1.00 91.94 318 PHE A O 1
ATOM 2482 N N . GLU A 1 319 ? -9.478 5.322 9.172 1.00 90.38 319 GLU A N 1
ATOM 2483 C CA . GLU A 1 319 ? -10.006 6.461 8.408 1.00 90.38 319 GLU A CA 1
ATOM 2484 C C . GLU A 1 319 ? -9.030 7.642 8.357 1.00 90.38 319 GLU A C 1
ATOM 2486 O O . GLU A 1 319 ? -8.903 8.309 7.327 1.00 90.38 319 GLU A O 1
ATOM 2491 N N . ALA A 1 320 ? -8.291 7.902 9.435 1.00 90.94 320 ALA A N 1
ATOM 2492 C CA . ALA A 1 320 ? -7.254 8.927 9.431 1.00 90.94 320 ALA A CA 1
ATOM 2493 C C . ALA A 1 320 ? -6.181 8.644 8.373 1.00 90.94 320 ALA A C 1
ATOM 2495 O O . ALA A 1 320 ? -5.816 9.556 7.631 1.00 90.94 320 ALA A O 1
ATOM 2496 N N . ALA A 1 321 ? -5.713 7.395 8.283 1.00 92.62 321 ALA A N 1
ATOM 2497 C CA . ALA A 1 321 ? -4.664 6.988 7.354 1.00 92.62 321 ALA A CA 1
ATOM 2498 C C . ALA A 1 321 ? -5.185 6.804 5.919 1.00 92.62 321 ALA A C 1
ATOM 2500 O O . ALA A 1 321 ? -4.707 7.476 5.005 1.00 92.62 321 ALA A O 1
ATOM 2501 N N . LEU A 1 322 ? -6.181 5.936 5.714 1.00 92.38 322 LEU A N 1
ATOM 2502 C CA . LEU A 1 322 ? -6.696 5.562 4.390 1.00 92.38 322 LEU A CA 1
ATOM 2503 C C . LEU A 1 322 ? -7.307 6.738 3.632 1.00 92.38 322 LEU A C 1
ATOM 2505 O O . LEU A 1 322 ? -7.222 6.783 2.411 1.00 92.38 322 LEU A O 1
ATOM 2509 N N . LEU A 1 323 ? -7.888 7.707 4.341 1.00 88.25 323 LEU A N 1
ATOM 2510 C CA . LEU A 1 323 ? -8.518 8.881 3.734 1.00 88.25 323 LEU A CA 1
ATOM 2511 C C . LEU A 1 323 ? -7.561 10.075 3.644 1.00 88.25 323 LEU A C 1
ATOM 2513 O O . LEU A 1 323 ? -7.999 11.225 3.642 1.00 88.25 323 LEU A O 1
ATOM 2517 N N . THR A 1 324 ? -6.252 9.819 3.603 1.00 89.56 324 THR A N 1
ATOM 2518 C CA . THR A 1 324 ? -5.251 10.847 3.303 1.00 89.56 324 THR A CA 1
ATOM 2519 C C . THR A 1 324 ? -5.357 11.218 1.815 1.00 89.56 324 THR A C 1
ATOM 2521 O O . THR A 1 324 ? -4.992 10.388 0.976 1.00 89.56 324 THR A O 1
ATOM 2524 N N . PRO A 1 325 ? -5.817 12.438 1.455 1.00 87.88 325 PRO A N 1
ATOM 2525 C CA . PRO A 1 325 ? -6.139 12.790 0.068 1.00 87.88 325 PRO A CA 1
ATOM 2526 C C . PRO A 1 325 ? -4.978 12.581 -0.898 1.00 87.88 325 PRO A C 1
ATOM 2528 O O . PRO A 1 325 ? -5.152 12.017 -1.973 1.00 87.88 325 PRO A O 1
ATOM 2531 N N . ASP A 1 326 ? -3.777 12.997 -0.493 1.00 88.88 326 ASP A N 1
ATOM 2532 C CA . ASP A 1 326 ? -2.621 12.963 -1.381 1.00 88.88 326 ASP A CA 1
ATOM 2533 C C . ASP A 1 326 ? -2.149 11.525 -1.662 1.00 88.88 326 ASP A C 1
ATOM 2535 O O . ASP A 1 326 ? -1.660 11.235 -2.750 1.00 88.88 326 ASP A O 1
ATOM 2539 N N . VAL A 1 327 ? -2.311 10.601 -0.704 1.00 92.69 327 VAL A N 1
ATOM 2540 C CA . VAL A 1 327 ? -1.983 9.178 -0.907 1.00 92.69 327 VAL A CA 1
ATOM 2541 C C . VAL A 1 327 ? -2.975 8.546 -1.878 1.00 92.69 327 VAL A C 1
ATOM 2543 O O . VAL A 1 327 ? -2.549 7.895 -2.828 1.00 92.69 327 VAL A O 1
ATOM 2546 N N . LEU A 1 328 ? -4.278 8.779 -1.681 1.00 92.62 328 LEU A N 1
ATOM 2547 C CA . LEU A 1 328 ? -5.318 8.263 -2.573 1.00 92.62 328 LEU A CA 1
ATOM 2548 C C . LEU A 1 328 ? -5.177 8.822 -3.991 1.00 92.62 328 LEU A C 1
ATOM 2550 O O . LEU A 1 328 ? -5.185 8.051 -4.943 1.00 92.62 328 LEU A O 1
ATOM 2554 N N . SER A 1 329 ? -4.983 10.135 -4.134 1.00 91.75 329 SER A N 1
ATOM 2555 C CA . SER A 1 329 ? -4.804 10.787 -5.437 1.00 91.75 329 SER A CA 1
ATOM 2556 C C . SER A 1 329 ? -3.592 10.231 -6.191 1.00 91.75 329 SER A C 1
ATOM 2558 O O . SER A 1 329 ? -3.691 9.899 -7.372 1.00 91.75 329 SER A O 1
ATOM 2560 N N . ARG A 1 330 ? -2.460 10.027 -5.504 1.00 95.31 330 ARG A N 1
ATOM 2561 C CA . ARG A 1 330 ? -1.282 9.392 -6.109 1.00 95.31 330 ARG A CA 1
ATOM 2562 C C . ARG A 1 330 ? -1.498 7.922 -6.456 1.00 95.31 330 ARG A C 1
ATOM 2564 O O . ARG A 1 330 ? -1.049 7.501 -7.516 1.00 95.31 330 ARG A O 1
ATOM 2571 N N . ALA A 1 331 ? -2.151 7.145 -5.591 1.00 96.75 331 ALA A N 1
ATOM 2572 C CA . ALA A 1 331 ? -2.457 5.738 -5.862 1.00 96.75 331 ALA A CA 1
ATOM 2573 C C . ALA A 1 331 ? -3.338 5.601 -7.106 1.00 96.75 331 ALA A C 1
ATOM 2575 O O . ALA A 1 331 ? -3.061 4.801 -7.992 1.00 96.75 331 ALA A O 1
ATOM 2576 N N . LEU A 1 332 ? -4.350 6.454 -7.207 1.00 94.94 332 LEU A N 1
ATOM 2577 C CA . LEU A 1 332 ? -5.213 6.572 -8.367 1.00 94.94 332 LEU A CA 1
ATOM 2578 C C . LEU A 1 332 ? -4.406 6.926 -9.635 1.00 94.94 332 LEU A C 1
ATOM 2580 O O . LEU A 1 332 ? -4.485 6.203 -10.628 1.00 94.94 332 LEU A O 1
ATOM 2584 N N . ALA A 1 333 ? -3.546 7.952 -9.597 1.00 95.19 333 ALA A N 1
ATOM 2585 C CA . ALA A 1 333 ? -2.673 8.305 -10.727 1.00 95.19 333 ALA A CA 1
ATOM 2586 C C . ALA A 1 333 ? -1.713 7.175 -11.129 1.00 95.19 333 ALA A C 1
ATOM 2588 O O . ALA A 1 333 ? -1.483 6.945 -12.318 1.00 95.19 333 ALA A O 1
ATOM 2589 N N . PHE A 1 334 ? -1.190 6.439 -10.149 1.00 98.06 334 PHE A N 1
ATOM 2590 C CA . PHE A 1 334 ? -0.368 5.256 -10.373 1.00 98.06 334 PHE A CA 1
ATOM 2591 C C . PHE A 1 334 ? -1.152 4.159 -11.103 1.00 98.06 334 PHE A C 1
ATOM 2593 O O . PHE A 1 334 ? -0.689 3.640 -12.119 1.00 98.06 334 PHE A O 1
ATOM 2600 N N . TYR A 1 335 ? -2.364 3.853 -10.643 1.00 97.38 335 TYR A N 1
ATOM 2601 C CA . TYR A 1 335 ? -3.216 2.849 -11.274 1.00 97.38 335 TYR A CA 1
ATOM 2602 C C . TYR A 1 335 ? -3.709 3.264 -12.661 1.00 97.38 335 TYR A C 1
ATOM 2604 O O . TYR A 1 335 ? -3.859 2.407 -13.527 1.00 97.38 335 TYR A O 1
ATOM 2612 N N . ARG A 1 336 ? -3.858 4.562 -12.945 1.00 95.00 336 ARG A N 1
ATOM 2613 C CA . ARG A 1 336 ? -4.121 5.041 -14.312 1.00 95.00 336 ARG A CA 1
ATOM 2614 C C . ARG A 1 336 ? -2.964 4.730 -15.266 1.00 95.00 336 ARG A C 1
ATOM 2616 O O . ARG A 1 336 ? -3.199 4.273 -16.388 1.00 95.00 336 ARG A O 1
ATOM 2623 N N . LEU A 1 337 ? -1.719 4.921 -14.817 1.00 95.88 337 LEU A N 1
ATOM 2624 C CA . LEU A 1 337 ? -0.541 4.514 -15.587 1.00 95.88 337 LEU A CA 1
ATOM 2625 C C . LEU A 1 337 ? -0.495 2.990 -15.761 1.00 95.88 337 LEU A C 1
ATOM 2627 O O . LEU A 1 337 ? -0.251 2.532 -16.876 1.00 95.88 337 LEU A O 1
ATOM 2631 N N . MET A 1 338 ? -0.772 2.217 -14.704 1.00 97.38 338 MET A N 1
ATOM 2632 C CA . MET A 1 338 ? -0.855 0.750 -14.772 1.00 97.38 338 MET A CA 1
ATOM 2633 C C . MET A 1 338 ? -1.890 0.296 -15.807 1.00 97.38 338 MET A C 1
ATOM 2635 O O . MET A 1 338 ? -1.562 -0.501 -16.682 1.00 97.38 338 MET A O 1
ATOM 2639 N N . ALA A 1 339 ? -3.106 0.846 -15.768 1.00 94.94 339 ALA A N 1
ATOM 2640 C CA . ALA A 1 339 ? -4.169 0.534 -16.720 1.00 94.94 339 ALA A CA 1
ATOM 2641 C C . ALA A 1 339 ? -3.758 0.862 -18.163 1.00 94.94 339 ALA A C 1
ATOM 2643 O O . ALA A 1 339 ? -3.895 0.021 -19.050 1.00 94.94 339 ALA A O 1
ATOM 2644 N N . THR A 1 340 ? -3.188 2.050 -18.389 1.00 92.69 340 THR A N 1
ATOM 2645 C CA . THR A 1 340 ? -2.703 2.482 -19.713 1.00 92.69 340 THR A CA 1
ATOM 2646 C C . THR A 1 340 ? -1.582 1.576 -20.229 1.00 92.69 340 THR A C 1
ATOM 2648 O O . THR A 1 340 ? -1.528 1.254 -21.417 1.00 92.69 340 THR A O 1
ATOM 2651 N N . TRP A 1 341 ? -0.673 1.154 -19.349 1.00 94.25 341 TRP A N 1
ATOM 2652 C CA . TRP A 1 341 ? 0.419 0.251 -19.700 1.00 94.25 341 TRP A CA 1
ATOM 2653 C C . TRP A 1 341 ? -0.092 -1.157 -20.028 1.00 94.25 341 TRP A C 1
ATOM 2655 O O . TRP A 1 341 ? 0.235 -1.683 -21.091 1.00 94.25 341 TRP A O 1
ATOM 2665 N N . LEU A 1 342 ? -0.963 -1.727 -19.189 1.00 94.00 342 LEU A N 1
ATOM 2666 C CA . LEU A 1 342 ? -1.608 -3.021 -19.436 1.00 94.00 342 LEU A CA 1
ATOM 2667 C C . LEU A 1 342 ? -2.431 -3.015 -20.729 1.00 94.00 342 LEU A C 1
ATOM 2669 O O . LEU A 1 342 ? -2.378 -3.983 -21.484 1.00 94.00 342 LEU A O 1
ATOM 2673 N N . GLN A 1 343 ? -3.145 -1.925 -21.021 1.00 90.12 343 GLN A N 1
ATOM 2674 C CA . GLN A 1 343 ? -3.856 -1.751 -22.289 1.00 90.12 343 GLN A CA 1
ATOM 2675 C C . GLN A 1 343 ? -2.888 -1.796 -23.480 1.00 90.12 343 GLN A C 1
ATOM 2677 O O . GLN A 1 343 ? -3.156 -2.478 -24.465 1.00 90.12 343 GLN A O 1
ATOM 2682 N N . GLY A 1 344 ? -1.732 -1.131 -23.374 1.00 88.19 344 GLY A N 1
ATOM 2683 C CA . GLY A 1 344 ? -0.682 -1.193 -24.392 1.00 88.19 344 GLY A CA 1
ATOM 2684 C C . GLY A 1 344 ? -0.148 -2.611 -24.628 1.00 88.19 344 GLY A C 1
ATOM 2685 O O . GLY A 1 344 ? 0.109 -2.979 -25.775 1.00 88.19 344 GLY A O 1
ATOM 2686 N N . LEU A 1 345 ? -0.033 -3.423 -23.570 1.00 89.88 345 LEU A N 1
ATOM 2687 C CA . LEU A 1 345 ? 0.371 -4.832 -23.669 1.00 89.88 345 LEU A CA 1
ATOM 2688 C C . LEU A 1 345 ? -0.718 -5.727 -24.266 1.00 89.88 345 LEU A C 1
ATOM 2690 O O . LEU A 1 345 ? -0.401 -6.645 -25.018 1.00 89.88 345 LEU A O 1
ATOM 2694 N N . ALA A 1 346 ? -1.989 -5.478 -23.938 1.00 88.50 346 ALA A N 1
ATOM 2695 C CA . ALA A 1 346 ? -3.119 -6.229 -24.485 1.00 88.50 346 ALA A CA 1
ATOM 2696 C C . ALA A 1 346 ? -3.240 -6.060 -26.010 1.00 88.50 346 ALA A C 1
ATOM 2698 O O . ALA A 1 346 ? -3.744 -6.952 -26.694 1.00 88.50 346 ALA A O 1
ATOM 2699 N N . GLY A 1 347 ? -2.744 -4.940 -26.545 1.00 79.19 347 GLY A N 1
ATOM 2700 C CA . GLY A 1 347 ? -2.826 -4.587 -27.957 1.00 79.19 347 GLY A CA 1
ATOM 2701 C C . GLY A 1 347 ? -4.117 -3.842 -28.315 1.00 79.19 347 GLY A C 1
ATOM 2702 O O . GLY A 1 347 ? -4.866 -3.405 -27.447 1.00 79.19 347 GLY A O 1
ATOM 2703 N N . GLY A 1 348 ? -4.358 -3.686 -29.621 1.00 64.06 348 GLY A N 1
ATOM 2704 C CA . GLY A 1 348 ? -5.405 -2.817 -30.174 1.00 64.06 348 GLY A CA 1
ATOM 2705 C C . GLY A 1 348 ? -4.909 -1.374 -30.297 1.00 64.06 348 GLY A C 1
ATOM 2706 O O . GLY A 1 348 ? -4.539 -0.745 -29.309 1.00 64.06 348 GLY A O 1
ATOM 2707 N N . LYS A 1 349 ? -4.851 -0.833 -31.518 1.00 57.50 349 LYS A N 1
ATOM 2708 C CA . LYS A 1 349 ? -4.221 0.472 -31.808 1.00 57.50 349 LYS A CA 1
ATOM 2709 C C . LYS A 1 349 ? -5.053 1.701 -31.397 1.00 57.50 349 LYS A C 1
ATOM 2711 O O . LYS A 1 349 ? -4.750 2.807 -31.830 1.00 57.50 349 LYS A O 1
ATOM 2716 N N . GLY A 1 350 ? -6.065 1.538 -30.545 1.00 56.12 350 GLY A N 1
ATOM 2717 C CA . GLY A 1 350 ? -7.158 2.511 -30.468 1.00 56.12 350 GLY A CA 1
ATOM 2718 C C . GLY A 1 350 ? -8.011 2.465 -31.743 1.00 56.12 350 GLY A C 1
ATOM 2719 O O . GLY A 1 350 ? -7.649 1.804 -32.709 1.00 56.12 350 GLY A O 1
ATOM 2720 N N . ASP A 1 351 ? -9.173 3.116 -31.724 1.00 57.62 351 ASP A N 1
ATOM 2721 C CA . ASP A 1 351 ? -10.111 3.208 -32.859 1.00 57.62 351 ASP A CA 1
ATOM 2722 C C . ASP A 1 351 ? -10.813 1.901 -33.285 1.00 57.62 351 ASP A C 1
ATOM 2724 O O . ASP A 1 351 ? -10.958 1.594 -34.466 1.00 57.62 351 ASP A O 1
ATOM 2728 N N . GLY A 1 352 ? -11.334 1.138 -32.319 1.00 59.75 352 GLY A N 1
ATOM 2729 C CA . GLY A 1 352 ? -12.330 0.092 -32.598 1.00 59.75 352 GLY A CA 1
ATOM 2730 C C . GLY A 1 352 ? -11.799 -1.193 -33.245 1.00 59.75 352 GLY A C 1
ATOM 2731 O O . GLY A 1 352 ? -12.600 -2.060 -33.598 1.00 59.75 352 GLY A O 1
ATOM 2732 N N . GLU A 1 353 ? -10.479 -1.357 -33.370 1.00 68.19 353 GLU A N 1
ATOM 2733 C CA . GLU A 1 353 ? -9.895 -2.652 -33.721 1.00 68.19 353 GLU A CA 1
ATOM 2734 C C . GLU A 1 353 ? -10.161 -3.685 -32.610 1.00 68.19 353 GLU A C 1
ATOM 2736 O O . GLU A 1 353 ? -9.988 -3.381 -31.423 1.00 68.19 353 GLU A O 1
ATOM 2741 N N . PRO A 1 354 ? -10.583 -4.913 -32.960 1.00 77.62 354 PRO A N 1
ATOM 2742 C CA . PRO A 1 354 ? -10.811 -5.957 -31.973 1.00 77.62 354 PRO A CA 1
ATOM 2743 C C . PRO A 1 354 ? -9.497 -6.341 -31.283 1.00 77.62 354 PRO A C 1
ATOM 2745 O O . PRO A 1 354 ? -8.444 -6.423 -31.917 1.00 77.62 354 PRO A O 1
ATOM 2748 N N . LEU A 1 355 ? -9.570 -6.616 -29.978 1.00 82.69 355 LEU A N 1
ATOM 2749 C CA . LEU A 1 355 ? -8.431 -7.140 -29.226 1.00 82.69 355 LEU A CA 1
ATOM 2750 C C . LEU A 1 355 ? -7.968 -8.486 -29.814 1.00 82.69 355 LEU A C 1
ATOM 2752 O O . LEU A 1 355 ? -8.806 -9.286 -30.248 1.00 82.69 355 LEU A O 1
ATOM 2756 N N . PRO A 1 356 ? -6.652 -8.765 -29.818 1.00 82.25 356 PRO A N 1
ATOM 2757 C CA . PRO A 1 356 ? -6.123 -10.037 -30.295 1.00 82.25 356 PRO A CA 1
ATOM 2758 C C . PRO A 1 356 ? -6.653 -11.211 -29.459 1.00 82.25 356 PRO A C 1
ATOM 2760 O O . PRO A 1 356 ? -6.696 -11.161 -28.228 1.00 82.25 356 PRO A O 1
ATOM 2763 N N . VAL A 1 357 ? -7.032 -12.291 -30.147 1.00 83.69 357 VAL A N 1
ATOM 2764 C CA . VAL A 1 357 ? -7.451 -13.558 -29.536 1.00 83.69 357 VAL A CA 1
ATOM 2765 C C . VAL A 1 357 ? -6.573 -14.681 -30.107 1.00 83.69 357 VAL A C 1
ATOM 2767 O O . VAL A 1 357 ? -6.659 -14.947 -31.308 1.00 83.69 357 VAL A O 1
ATOM 2770 N N . PRO A 1 358 ? -5.739 -15.354 -29.289 1.00 82.88 358 PRO A N 1
ATOM 2771 C CA . PRO A 1 358 ? -5.544 -15.133 -27.851 1.00 82.88 358 PRO A CA 1
ATOM 2772 C C . PRO A 1 358 ? -4.790 -13.818 -27.541 1.00 82.88 358 PRO A C 1
ATOM 2774 O O . PRO A 1 358 ? -4.088 -13.307 -28.417 1.00 82.88 358 PRO A O 1
ATOM 2777 N N . PRO A 1 359 ? -4.896 -13.278 -26.308 1.00 86.56 359 PRO A N 1
ATOM 2778 C CA . PRO A 1 359 ? -4.134 -12.097 -25.902 1.00 86.56 359 PRO A CA 1
ATOM 2779 C C . PRO A 1 359 ? -2.614 -12.330 -25.985 1.00 86.56 359 PRO A C 1
ATOM 2781 O O . PRO A 1 359 ? -2.176 -13.479 -25.852 1.00 86.56 359 PRO A O 1
ATOM 2784 N N . PRO A 1 360 ? -1.791 -11.275 -26.141 1.00 88.81 360 PRO A N 1
ATOM 2785 C CA . PRO A 1 360 ? -0.338 -11.405 -26.216 1.00 88.81 360 PRO A CA 1
ATOM 2786 C C . PRO A 1 360 ? 0.238 -12.003 -24.931 1.00 88.81 360 PRO A C 1
ATOM 2788 O O . PRO A 1 360 ? -0.273 -11.755 -23.835 1.00 88.81 360 PRO A O 1
ATOM 2791 N N . ASN A 1 361 ? 1.313 -12.785 -25.049 1.00 87.56 361 ASN A N 1
ATOM 2792 C CA . ASN A 1 361 ? 1.900 -13.485 -23.902 1.00 87.56 361 ASN A CA 1
ATOM 2793 C C . ASN A 1 361 ? 2.389 -12.510 -22.825 1.00 87.56 361 ASN A C 1
ATOM 2795 O O . ASN A 1 361 ? 2.273 -12.810 -21.640 1.00 87.56 361 ASN A O 1
ATOM 2799 N N . GLU A 1 362 ? 2.861 -11.327 -23.219 1.00 86.12 362 GLU A N 1
ATOM 2800 C CA . GLU A 1 362 ? 3.294 -10.266 -22.310 1.00 86.12 362 GLU A CA 1
ATOM 2801 C C . GLU A 1 362 ? 2.148 -9.825 -21.404 1.00 86.12 362 GLU A C 1
ATOM 2803 O O . GLU A 1 362 ? 2.341 -9.696 -20.201 1.00 86.12 362 GLU A O 1
ATOM 2808 N N . TYR A 1 363 ? 0.945 -9.656 -21.960 1.00 91.06 363 TYR A N 1
ATOM 2809 C CA . TYR A 1 363 ? -0.250 -9.326 -21.188 1.00 91.06 363 TYR A CA 1
ATOM 2810 C C . TYR A 1 363 ? -0.675 -10.498 -20.298 1.00 91.06 363 TYR A C 1
ATOM 2812 O O . TYR A 1 363 ? -0.886 -10.329 -19.099 1.00 91.06 363 TYR A O 1
ATOM 2820 N N . ARG A 1 364 ? -0.747 -11.711 -20.861 1.00 92.19 364 ARG A N 1
ATOM 2821 C CA . ARG A 1 364 ? -1.170 -12.923 -20.135 1.00 92.19 364 ARG A CA 1
ATOM 2822 C C . ARG A 1 364 ? -0.287 -13.228 -18.924 1.00 92.19 364 ARG A C 1
ATOM 2824 O O . ARG A 1 364 ? -0.787 -13.758 -17.934 1.00 92.19 364 ARG A O 1
ATOM 2831 N N . ALA A 1 365 ? 1.001 -12.902 -19.019 1.00 90.50 365 ALA A N 1
ATOM 2832 C CA . ALA A 1 365 ? 2.019 -13.145 -18.005 1.00 90.50 365 ALA A CA 1
ATOM 2833 C C . ALA A 1 365 ? 2.046 -12.108 -16.869 1.00 90.50 365 ALA A C 1
ATOM 2835 O O . ALA A 1 365 ? 2.828 -12.262 -15.925 1.00 90.50 365 ALA A O 1
ATOM 2836 N N . MET A 1 366 ? 1.242 -11.044 -16.930 1.00 95.00 366 MET A N 1
ATOM 2837 C CA . MET A 1 366 ? 1.221 -10.041 -15.864 1.00 95.00 366 MET A CA 1
ATOM 2838 C C . MET A 1 366 ? 0.563 -10.583 -14.590 1.00 95.00 366 MET A C 1
ATOM 2840 O O . MET A 1 366 ? -0.353 -11.404 -14.686 1.00 95.00 366 MET A O 1
ATOM 2844 N N . PRO A 1 367 ? 1.019 -10.155 -13.398 1.00 96.31 367 PRO A N 1
ATOM 2845 C CA . PRO A 1 367 ? 0.365 -10.481 -12.137 1.00 96.31 367 PRO A CA 1
ATOM 2846 C C . PRO A 1 367 ? -1.115 -10.082 -12.114 1.00 96.31 367 PRO A C 1
ATOM 2848 O O . PRO A 1 367 ? -1.473 -8.978 -12.518 1.00 96.31 367 PRO A O 1
ATOM 2851 N N . GLU A 1 368 ? -1.963 -10.967 -11.597 1.00 96.56 368 GLU A N 1
ATOM 2852 C CA . GLU A 1 368 ? -3.415 -10.760 -11.508 1.00 96.56 368 GLU A CA 1
ATOM 2853 C C . GLU A 1 368 ? -3.779 -9.553 -10.637 1.00 96.56 368 GLU A C 1
ATOM 2855 O O . GLU A 1 368 ? -4.596 -8.715 -11.031 1.00 96.56 368 GLU A O 1
ATOM 2860 N N . HIS A 1 369 ? -3.077 -9.397 -9.510 1.00 96.69 369 HIS A N 1
ATOM 2861 C CA . HIS A 1 369 ? -3.318 -8.306 -8.569 1.00 96.69 369 HIS A CA 1
ATOM 2862 C C . HIS A 1 369 ? -3.139 -6.913 -9.193 1.00 96.69 369 HIS A C 1
ATOM 2864 O O . HIS A 1 369 ? -3.721 -5.953 -8.702 1.00 96.69 369 HIS A O 1
ATOM 2870 N N . PHE A 1 370 ? -2.412 -6.777 -10.313 1.00 97.88 370 PHE A N 1
ATOM 2871 C CA . PHE A 1 370 ? -2.316 -5.494 -11.018 1.00 97.88 370 PHE A CA 1
ATOM 2872 C C . PHE A 1 370 ? -3.682 -4.983 -11.476 1.00 97.88 370 PHE A C 1
ATOM 2874 O O . PHE A 1 370 ? -3.860 -3.772 -11.555 1.00 97.88 370 PHE A O 1
ATOM 2881 N N . VAL A 1 371 ? -4.633 -5.874 -11.771 1.00 97.56 371 VAL A N 1
ATOM 2882 C CA . VAL A 1 371 ? -6.009 -5.520 -12.144 1.00 97.56 371 VAL A CA 1
ATOM 2883 C C . VAL A 1 371 ? -6.933 -5.514 -10.929 1.00 97.56 371 VAL A C 1
ATOM 2885 O O . VAL A 1 371 ? -7.739 -4.592 -10.789 1.00 97.56 371 VAL A O 1
ATOM 2888 N N . GLU A 1 372 ? -6.806 -6.498 -10.037 1.00 97.44 372 GLU A N 1
ATOM 2889 C CA . GLU A 1 372 ? -7.649 -6.592 -8.836 1.00 97.44 372 GLU A CA 1
ATOM 2890 C C . GLU A 1 372 ? -7.490 -5.370 -7.928 1.00 97.44 372 GLU A C 1
ATOM 2892 O O . GLU A 1 372 ? -8.482 -4.788 -7.488 1.00 97.44 372 GLU A O 1
ATOM 2897 N N . ASP A 1 373 ? -6.253 -4.922 -7.714 1.00 98.12 373 ASP A N 1
ATOM 2898 C CA . ASP A 1 373 ? -5.958 -3.783 -6.850 1.00 98.12 373 ASP A CA 1
ATOM 2899 C C . ASP A 1 373 ? -6.577 -2.485 -7.387 1.00 98.12 373 ASP A C 1
ATOM 2901 O O . ASP A 1 373 ? -7.087 -1.671 -6.613 1.00 98.12 373 ASP A O 1
ATOM 2905 N N . MET A 1 374 ? -6.586 -2.299 -8.714 1.00 97.00 374 MET A N 1
ATOM 2906 C CA . MET A 1 374 ? -7.247 -1.154 -9.350 1.00 97.00 374 MET A CA 1
ATOM 2907 C C . MET A 1 374 ? -8.744 -1.151 -9.045 1.00 97.00 374 MET A C 1
ATOM 2909 O O . MET A 1 374 ? -9.300 -0.117 -8.669 1.00 97.00 374 MET A O 1
ATOM 2913 N N . ALA A 1 375 ? -9.392 -2.310 -9.184 1.00 96.50 375 ALA A N 1
ATOM 2914 C CA . ALA A 1 375 ? -10.811 -2.455 -8.891 1.00 96.50 375 ALA A CA 1
ATOM 2915 C C . ALA A 1 375 ? -11.103 -2.197 -7.405 1.00 96.50 375 ALA A C 1
ATOM 2917 O O . ALA A 1 375 ? -12.030 -1.449 -7.094 1.00 96.50 375 ALA A O 1
ATOM 2918 N N . GLU A 1 376 ? -10.292 -2.740 -6.495 1.00 96.00 376 GLU A N 1
ATOM 2919 C CA . GLU A 1 376 ? -10.479 -2.571 -5.050 1.00 96.00 376 GLU A CA 1
ATOM 2920 C C . GLU A 1 376 ? -10.360 -1.096 -4.629 1.00 96.00 376 GLU A C 1
ATOM 2922 O O . GLU A 1 376 ? -11.205 -0.602 -3.877 1.00 96.00 376 GLU A O 1
ATOM 2927 N N . VAL A 1 377 ? -9.380 -0.346 -5.157 1.00 94.38 377 VAL A N 1
ATOM 2928 C CA . VAL A 1 377 ? -9.275 1.100 -4.873 1.00 94.38 377 VAL A CA 1
ATOM 2929 C C . VAL A 1 377 ? -10.472 1.868 -5.418 1.00 94.38 377 VAL A C 1
ATOM 2931 O O . VAL A 1 377 ? -11.014 2.718 -4.711 1.00 94.38 377 VAL A O 1
ATOM 2934 N N . LEU A 1 378 ? -10.912 1.584 -6.646 1.00 92.75 378 LEU A N 1
ATOM 2935 C CA . LEU A 1 378 ? -12.068 2.267 -7.234 1.00 92.75 378 LEU A CA 1
ATOM 2936 C C . LEU A 1 378 ? -13.358 1.976 -6.457 1.00 92.75 378 LEU A C 1
ATOM 2938 O O . LEU A 1 378 ? -14.138 2.896 -6.208 1.00 92.75 378 LEU A O 1
ATOM 2942 N N . ILE A 1 379 ? -13.562 0.732 -6.017 1.00 92.94 379 ILE A N 1
ATOM 2943 C CA . ILE A 1 379 ? -14.695 0.346 -5.165 1.00 92.94 379 ILE A CA 1
ATOM 2944 C C . ILE A 1 379 ? -14.628 1.090 -3.831 1.00 92.94 379 ILE A C 1
ATOM 2946 O O . ILE A 1 379 ? -15.629 1.676 -3.410 1.00 92.94 379 ILE A O 1
ATOM 2950 N N . PHE A 1 380 ? -13.459 1.114 -3.187 1.00 91.31 380 PHE A N 1
ATOM 2951 C CA . PHE A 1 380 ? -13.257 1.819 -1.924 1.00 91.31 380 PHE A CA 1
ATOM 2952 C C . PHE A 1 380 ? -13.566 3.317 -2.057 1.00 91.31 380 PHE A C 1
ATOM 2954 O O . PHE A 1 380 ? -14.359 3.860 -1.287 1.00 91.31 380 PHE A O 1
ATOM 2961 N N . VAL A 1 381 ? -13.021 3.984 -3.077 1.00 87.69 381 VAL A N 1
ATOM 2962 C CA . VAL A 1 381 ? -13.282 5.409 -3.338 1.00 87.69 381 VAL A CA 1
ATOM 2963 C C . VAL A 1 381 ? -14.757 5.654 -3.678 1.00 87.69 381 VAL A C 1
ATOM 2965 O O . VAL A 1 381 ? -15.359 6.581 -3.137 1.00 87.69 381 VAL A O 1
ATOM 2968 N N . GLY A 1 382 ? -15.376 4.799 -4.497 1.00 86.88 382 GLY A N 1
ATOM 2969 C CA . GLY A 1 382 ? -16.803 4.853 -4.844 1.00 86.88 382 GLY A CA 1
ATOM 2970 C C . GLY A 1 382 ? -17.731 4.773 -3.630 1.00 86.88 382 GLY A C 1
ATOM 2971 O O . GLY A 1 382 ? -18.703 5.532 -3.514 1.00 86.88 382 GLY A O 1
ATOM 2972 N N . GLN A 1 383 ? -17.404 3.898 -2.677 1.00 83.19 383 GLN A N 1
ATOM 2973 C CA . GLN A 1 383 ? -18.125 3.796 -1.410 1.00 83.19 383 GLN A CA 1
ATOM 2974 C C . GLN A 1 383 ? -18.013 5.098 -0.608 1.00 83.19 383 GLN A C 1
ATOM 2976 O O . GLN A 1 383 ? -19.031 5.614 -0.147 1.00 83.19 383 GLN A O 1
ATOM 2981 N N . LEU A 1 384 ? -16.822 5.697 -0.514 1.00 74.81 384 LEU A N 1
ATOM 2982 C CA . LEU A 1 384 ? -16.625 6.973 0.189 1.00 74.81 384 LEU A CA 1
ATOM 2983 C C . LEU A 1 384 ? -17.458 8.120 -0.403 1.00 74.81 384 LEU A C 1
ATOM 2985 O O . LEU A 1 384 ? -17.993 8.938 0.351 1.00 74.81 384 LEU A O 1
ATOM 2989 N N . MET A 1 385 ? -17.616 8.172 -1.731 1.00 65.94 385 MET A N 1
ATOM 2990 C CA . MET A 1 385 ? -18.461 9.188 -2.379 1.00 65.94 385 MET A CA 1
ATOM 2991 C C . MET A 1 385 ? -19.929 9.022 -2.003 1.00 65.94 385 MET A C 1
ATOM 2993 O O . MET A 1 385 ? -20.612 10.000 -1.699 1.00 65.94 385 MET A O 1
ATOM 2997 N N . SER A 1 386 ? -20.396 7.773 -1.988 1.00 60.78 386 SER A N 1
ATOM 2998 C CA . SER A 1 386 ? -21.786 7.421 -1.688 1.00 60.78 386 SER A CA 1
ATOM 2999 C C . SER A 1 386 ? -22.183 7.817 -0.262 1.00 60.78 386 SER A C 1
ATOM 3001 O O . SER A 1 386 ? -23.331 8.182 -0.017 1.00 60.78 386 SER A O 1
ATOM 3003 N N . TYR A 1 387 ? -21.227 7.814 0.671 1.00 58.72 387 TYR A N 1
ATOM 3004 C CA . TYR A 1 387 ? -21.430 8.247 2.056 1.00 58.72 387 TYR A CA 1
ATOM 3005 C C . TYR A 1 387 ? -21.249 9.760 2.280 1.00 58.72 387 TYR A C 1
ATOM 3007 O O . TYR A 1 387 ? -21.307 10.211 3.422 1.00 58.72 387 TYR A O 1
ATOM 3015 N N . GLY A 1 388 ? -21.024 10.563 1.233 1.00 56.16 388 GLY A N 1
ATOM 3016 C CA . GLY A 1 388 ? -20.906 12.024 1.340 1.00 56.16 388 GLY A CA 1
ATOM 3017 C C . GLY A 1 388 ? -19.592 12.536 1.944 1.00 56.16 388 GLY A C 1
ATOM 3018 O O . GLY A 1 388 ? -19.416 13.748 2.058 1.00 56.16 388 GLY A O 1
ATOM 3019 N N . TRP A 1 389 ? -18.642 11.649 2.262 1.00 52.12 389 TRP A N 1
ATOM 3020 C CA . TRP A 1 389 ? -17.345 11.997 2.861 1.00 52.12 389 TRP A CA 1
ATOM 3021 C C . TRP A 1 389 ? -16.479 12.893 1.960 1.00 52.12 389 TRP A C 1
ATOM 3023 O O . TRP A 1 389 ? -15.695 13.702 2.452 1.00 52.12 389 TRP A O 1
ATOM 3033 N N . LEU A 1 390 ? -16.646 12.813 0.635 1.00 48.84 390 LEU A N 1
ATOM 3034 C CA . LEU A 1 390 ? -15.912 13.658 -0.316 1.00 48.84 390 LEU A CA 1
ATOM 3035 C C . LEU A 1 390 ? -16.239 15.151 -0.212 1.00 48.84 390 LEU A C 1
ATOM 3037 O O . LEU A 1 390 ? -15.375 15.973 -0.517 1.00 48.84 390 LEU A O 1
ATOM 3041 N N . ARG A 1 391 ? -17.443 15.526 0.247 1.00 45.12 391 ARG A N 1
ATOM 3042 C CA . ARG A 1 391 ? -17.773 16.946 0.471 1.00 45.12 391 ARG A CA 1
ATOM 3043 C C . ARG A 1 391 ? -16.881 17.581 1.541 1.00 45.12 391 ARG A C 1
ATOM 3045 O O . ARG A 1 391 ? -16.686 18.789 1.506 1.00 45.12 391 ARG A O 1
ATOM 3052 N N . GLU A 1 392 ? -16.312 16.782 2.445 1.00 46.75 392 GLU A N 1
ATOM 3053 C CA . GLU A 1 392 ? -15.424 17.250 3.515 1.00 46.75 392 GLU A CA 1
ATOM 3054 C C . GLU A 1 392 ? -13.931 17.233 3.128 1.00 46.75 392 GLU A C 1
ATOM 3056 O O . GLU A 1 392 ? -13.135 17.926 3.757 1.00 46.75 392 GLU A O 1
ATOM 3061 N N . LEU A 1 393 ? -13.534 16.496 2.080 1.00 45.06 393 LEU A N 1
ATOM 3062 C CA . LEU A 1 393 ? -12.131 16.351 1.642 1.00 45.06 393 LEU A CA 1
ATOM 3063 C C . LEU A 1 393 ? -11.680 17.394 0.599 1.00 45.06 393 LEU A C 1
ATOM 3065 O O . LEU A 1 393 ? -10.545 17.329 0.133 1.00 45.06 393 LEU A O 1
ATOM 3069 N N . GLY A 1 394 ? -12.528 18.372 0.261 1.00 43.69 394 GLY A N 1
ATOM 3070 C CA . GLY A 1 394 ? -12.256 19.344 -0.801 1.00 43.69 394 GLY A CA 1
ATOM 3071 C C . GLY A 1 394 ? -12.408 18.686 -2.171 1.00 43.69 394 GLY A C 1
ATOM 3072 O O . GLY A 1 394 ? -11.452 18.159 -2.737 1.00 43.69 394 GLY A O 1
ATOM 3073 N N . SER A 1 395 ? -13.637 18.696 -2.691 1.00 39.09 395 SER A N 1
ATOM 3074 C CA . SER A 1 395 ? -14.074 17.904 -3.849 1.00 39.09 395 SER A CA 1
ATOM 3075 C C . SER A 1 395 ? -13.387 18.227 -5.179 1.00 39.09 395 SER A C 1
ATOM 3077 O O . SER A 1 395 ? -13.606 17.503 -6.143 1.00 39.09 395 SER A O 1
ATOM 3079 N N . GLU A 1 396 ? -12.573 19.279 -5.257 1.00 42.84 396 GLU A N 1
ATOM 3080 C CA . GLU A 1 396 ? -11.934 19.697 -6.510 1.00 42.84 396 GLU A CA 1
ATOM 3081 C C . GLU A 1 396 ? -10.848 18.699 -6.956 1.00 42.84 396 GLU A C 1
ATOM 3083 O O . GLU A 1 396 ? -10.837 18.281 -8.104 1.00 42.84 396 GLU A O 1
ATOM 3088 N N . ARG A 1 397 ? -10.006 18.182 -6.047 1.00 41.94 397 ARG A N 1
ATOM 3089 C CA . ARG A 1 397 ? -8.842 17.350 -6.440 1.00 41.94 397 ARG A CA 1
ATOM 3090 C C . ARG A 1 397 ? -9.154 15.905 -6.846 1.00 41.94 397 ARG A C 1
ATOM 3092 O O . ARG A 1 397 ? -8.312 15.261 -7.463 1.00 41.94 397 ARG A O 1
ATOM 3099 N N . LEU A 1 398 ? -10.303 15.364 -6.436 1.00 43.53 398 LEU A N 1
ATOM 3100 C CA . LEU A 1 398 ? -10.722 13.995 -6.781 1.00 43.53 398 LEU A CA 1
ATOM 3101 C C . LEU A 1 398 ? -11.724 13.973 -7.943 1.00 43.53 398 LEU A C 1
ATOM 3103 O O . LEU A 1 398 ? -11.783 12.970 -8.648 1.00 43.53 398 LEU A O 1
ATOM 3107 N N . GLY A 1 399 ? -12.465 15.068 -8.164 1.00 41.91 399 GLY A N 1
ATOM 3108 C CA . GLY A 1 399 ? -13.309 15.248 -9.350 1.00 41.91 399 GLY A CA 1
ATOM 3109 C C . GLY A 1 399 ? -12.479 15.264 -10.632 1.00 41.91 399 GLY A C 1
ATOM 3110 O O . GLY A 1 399 ? -12.753 14.474 -11.528 1.00 41.91 399 GLY A O 1
ATOM 3111 N N . ASP A 1 400 ? -11.378 16.023 -10.631 1.00 42.94 400 ASP A N 1
ATOM 3112 C CA . ASP A 1 400 ? -10.401 16.103 -11.732 1.00 42.94 400 ASP A CA 1
ATOM 3113 C C . ASP A 1 400 ? -9.708 14.763 -12.061 1.00 42.94 400 ASP A C 1
ATOM 3115 O O . ASP A 1 400 ? -8.961 14.666 -13.031 1.00 42.94 400 ASP A O 1
ATOM 3119 N N . PHE A 1 401 ? -9.878 13.737 -11.219 1.00 39.50 401 PHE A N 1
ATOM 3120 C CA . PHE A 1 401 ? -9.307 12.408 -11.437 1.00 39.50 401 PHE A CA 1
ATOM 3121 C C . PHE A 1 401 ? -10.272 11.449 -12.155 1.00 39.50 401 PHE A C 1
ATOM 3123 O O . PHE A 1 401 ? -9.832 10.467 -12.753 1.00 39.50 401 PHE A O 1
ATOM 3130 N N . MET A 1 402 ? -11.583 11.689 -12.050 1.00 41.31 402 MET A N 1
ATOM 3131 C CA . MET A 1 402 ? -12.612 10.848 -12.673 1.00 41.31 402 MET A CA 1
ATOM 3132 C C . MET A 1 402 ? -13.027 11.322 -14.071 1.00 41.31 402 MET A C 1
ATOM 3134 O O . MET A 1 402 ? -13.696 10.565 -14.776 1.00 41.31 402 MET A O 1
ATOM 3138 N N . GLU A 1 403 ? -12.647 12.545 -14.443 1.00 36.16 403 GLU A N 1
ATOM 3139 C CA . GLU A 1 403 ? -12.651 13.059 -15.820 1.00 36.16 403 GLU A CA 1
ATOM 3140 C C . GLU A 1 403 ? -11.306 12.768 -16.501 1.00 36.16 403 GLU A C 1
ATOM 3142 O O . GLU A 1 403 ? -11.331 12.435 -17.710 1.00 36.16 403 GLU A O 1
#

Sequence (403 aa):
MPELAPLLTANAAWSPPYRNGRELELKSIVGAFLRLSPLPDFWMVSAQPSVTESCYPSPSTLSQRDANAAHAQLRNIIGMLHAGLNELLRGLLKKKELRARTVGMLAECVKACHGRSKMRFNEMQEASHGFAFNLAGVLLLLCEPFLDASHSKRDRLDVSYVLGDARGLPFSKLTRLAASTDEMASWVDVRNLDHQEKFKAQQEERERRELEAQGLSAEEAAAVIAARASGDGAGPSTQPAAEKEYSFICECFFLTAEALHLGLIKIISMYNEEMKEAHRRRREMEAAQARQEGAPPDARLEALKAQCDRDMQRRLCFEAALLTPDVLSRALAFYRLMATWLQGLAGGKGDGEPLPVPPPNEYRAMPEHFVEDMAEVLIFVGQLMSYGWLRELGSERLGDFME

pLDDT: mean 83.57, std 16.76, range [25.42, 98.75]

Foldseek 3Di:
DVVCLVVLLVDCQCQPDDDALVRNLVSHPVSVLQLDALADAPCLVPDPPRPLCVQCPPVVPDDPVSLVVSLVVRLVVLVVSLVVVLVSLVSQCVDPVRNVSSLLSLLSLLVNLVQLLDPDGDRVGGHDLSNLLSSLSNLLVVLVVQLDPVNVCLVLADLVCLLPCHSNNPSLPFDFQADDNVRSCVVNPPPPPVVVVVVVVVVLVVQLVVVVVVVDDSVRSVVVVVVVVVPDDDDDDDDDPDRDDGDPNNSSLVSSLSSCSSHLLSLLVVLVVLVVVLVVLVVVLVVVVVVCVVHDDDPVSVVSVVVNSVSSSSNSSSCSSNVSPSSLLSVLSSLVSLVVSLDVQQDDPPDPDDGDVVGHPSSRGDGPVSVVSNVSSVVSVVVCVVVVVCVVVPVPSVVVSVD

InterPro domains:
  IPR019474 Ubiquitin conjugation factor E4, core [PF10408] (31-385)
  IPR045132 Ubiquitin conjugation factor E4 [PTHR13931] (2-402)

Organism: NCBI:txid676789

Radius of gyration: 24.83 Å; chains: 1; bounding box: 67×44×84 Å